Protein AF-A0A922CD71-F1 (afdb_monomer)

Mean predicted aligned error: 13.8 Å

Foldseek 3Di:
DPDPLVVQLVVLLPDDLLSSLVSLLCSLVVPDDLVVLLVCLVVVLCQQLPDVVVNHLPQVNDFCVPDVVSLVSLCQQLFCPHSLVSSLLVQVVDLVQWDWDFLVLAFPVLSCCQFPNDNPLLQVLFFDADPPPRGTTTGGHRSLLVNLLSLLSSQQVHQPDPDDLVGAQGSSLLRLQSLLCQLPPLDLVDFRPDQDPPDPSHDFPPDPPDPPDDDDDDDDPDDDDDPDDDDPPDPVPVRSVLCSRNVSSLSNLVSNQCRLLRDDDPDPPPPDPVVPPDDPRDNHSNSLLSLLLVLLSLLQRAPVLCPDPPGSCNVVSVVSLLSNLLSLLVSLVRCLVPPDLDLSCLSSLSSLLSNQCSQQRHPHRSVQVSDPDRVPVVSVVDDRADDPVCLLVCLLNVCSVAVSVVSNLVSLVVHQCLDPSSVVSVVVVVVSCPGPPNVLSSVLLLVVLVVVVVVVVVPPDDDDDPDPCQPVSDDPNDRCPVSSVSNVVSCCSSVVDPPDDDDDCPDPVNVVVVVVSVVSNVVSVVVSVVVVVVVVVVVVVVVVVVVVVVVVVVVVVVD

pLDDT: mean 72.73, std 18.84, range [26.42, 95.88]

Radius of gyration: 28.34 Å; Cα contacts (8 Å, |Δi|>4): 507; chains: 1; bounding box: 70×92×82 Å

Secondary structure (DSSP, 8-state):
----HHHHHHHHHTS-HHHHHHHHHHHHHH---HHHHHHHHHHHHHHHHS-GGGT---TTT-BTTT-HHHHHHHHHHHSTTSHHHHHHHHHTT-TT--EEEEGGGS-HHHHHHHHHS---HHHHTTEEE-TTT--EEEEEE-HHHHHHHHHHHHHHHTTT----TT---BHHHHHHHHHHHHHS-SSTTSPPSSP-TT---S--------SS---S----------------SSHHHHHHHHHHHHHHHHHHHHHHHHHHT------TTSTTTSTTT----PPPHHHHHHHHHHHHHHHHS-GGGGS-TTSTTHHHHHHHHHHHHHHHHHHHHHHHHHS-SSGGGHHHHHHHHHHS-GGGTTT--GGGGGSTTSHHHHHTT------GGGHHHHHHTHHHHHHHHHHHHHHHHHS-TTSHHHHHHHHHHHHHHTSTTHHHHHHHHHHHHHHHHHTTTTTTS------TTTTTTEETTEETHHHHHHHHHHHHHHT--TT-----TTSTTTHHHHHHHHHHHHHHHHHHHHHHHHHHHHHHHHHHHHHHHHHHHHHHS--

Organism: Manduca sexta (NCBI:txid7130)

Structure (mmCIF, N/CA/C/O backbone):
data_AF-A0A922CD71-F1
#
_entry.id   AF-A0A922CD71-F1
#
loop_
_atom_site.group_PDB
_atom_site.id
_atom_site.type_symbol
_atom_site.label_atom_id
_atom_site.label_alt_id
_atom_site.label_comp_id
_atom_site.label_asym_id
_atom_site.label_entity_id
_atom_site.label_seq_id
_atom_site.pdbx_PDB_ins_code
_atom_site.Cartn_x
_atom_site.Cartn_y
_atom_site.Cartn_z
_atom_site.occupancy
_atom_site.B_iso_or_equiv
_atom_site.auth_seq_id
_atom_site.auth_comp_id
_atom_site.auth_asym_id
_atom_site.auth_atom_id
_atom_site.pdbx_PDB_model_num
ATOM 1 N N . MET A 1 1 ? -30.108 -8.773 39.337 1.00 35.75 1 MET A N 1
ATOM 2 C CA . MET A 1 1 ? -29.337 -9.863 38.704 1.00 35.75 1 MET A CA 1
ATOM 3 C C . MET A 1 1 ? -28.256 -9.242 37.834 1.00 35.75 1 MET A C 1
ATOM 5 O O . MET A 1 1 ? -28.502 -8.981 36.664 1.00 35.75 1 MET A O 1
ATOM 9 N N . ALA A 1 2 ? -27.103 -8.919 38.423 1.00 40.53 2 ALA A N 1
ATOM 10 C CA . ALA A 1 2 ? -25.928 -8.509 37.662 1.00 40.53 2 ALA A CA 1
ATOM 11 C C . ALA A 1 2 ? -25.374 -9.773 36.997 1.00 40.53 2 ALA A C 1
ATOM 13 O O . ALA A 1 2 ? -24.734 -10.586 37.656 1.00 40.53 2 ALA A O 1
ATOM 14 N N . HIS A 1 3 ? -25.745 -10.008 35.739 1.00 53.12 3 HIS A N 1
ATOM 15 C CA . HIS A 1 3 ? -25.059 -11.016 34.944 1.00 53.12 3 HIS A CA 1
ATOM 16 C C . HIS A 1 3 ? -23.606 -10.564 34.812 1.00 53.12 3 HIS A C 1
ATOM 18 O O . HIS A 1 3 ? -23.358 -9.413 34.460 1.00 53.12 3 HIS A O 1
ATOM 24 N N . ASP A 1 4 ? -22.667 -11.442 35.146 1.00 75.19 4 ASP A N 1
ATOM 25 C CA . ASP A 1 4 ? -21.241 -11.173 35.022 1.00 75.19 4 ASP A CA 1
ATOM 26 C C . ASP A 1 4 ? -20.908 -10.945 33.537 1.00 75.19 4 ASP A C 1
ATOM 28 O O . ASP A 1 4 ? -20.864 -11.888 32.743 1.00 75.19 4 ASP A O 1
ATOM 32 N N . ILE A 1 5 ? -20.756 -9.678 33.144 1.00 75.25 5 ILE A N 1
ATOM 33 C CA . ILE A 1 5 ? -20.554 -9.241 31.753 1.00 75.25 5 ILE A CA 1
ATOM 34 C C . ILE A 1 5 ? -19.311 -9.914 31.153 1.00 75.25 5 ILE A C 1
ATOM 36 O O . ILE A 1 5 ? -19.301 -10.246 29.967 1.00 75.25 5 ILE A O 1
ATOM 40 N N . LEU A 1 6 ? -18.293 -10.194 31.976 1.00 76.81 6 LEU A N 1
ATOM 41 C CA . LEU A 1 6 ? -17.101 -10.937 31.566 1.00 76.81 6 LEU A CA 1
ATOM 42 C C . LEU A 1 6 ? -17.460 -12.368 31.155 1.00 76.81 6 LEU A C 1
ATOM 44 O O . LEU A 1 6 ? -17.062 -12.818 30.081 1.00 76.81 6 LEU A O 1
ATOM 48 N N . SER A 1 7 ? -18.261 -13.071 31.960 1.00 79.19 7 SER A N 1
ATOM 49 C CA . SER A 1 7 ? -18.719 -14.429 31.634 1.00 79.19 7 SER A CA 1
ATOM 50 C C . SER A 1 7 ? -19.544 -14.471 30.340 1.00 79.19 7 SER A C 1
ATOM 52 O O . SER A 1 7 ? -19.346 -15.358 29.504 1.00 79.19 7 SER A O 1
ATOM 54 N N . GLN A 1 8 ? -20.411 -13.476 30.119 1.00 81.31 8 GLN A N 1
ATOM 55 C CA . GLN A 1 8 ? -21.199 -13.352 28.890 1.00 81.31 8 GLN A CA 1
ATOM 56 C C . GLN A 1 8 ? -20.306 -13.080 27.678 1.00 81.31 8 GLN A C 1
ATOM 58 O O . GLN A 1 8 ? -20.487 -13.700 26.631 1.00 81.31 8 GLN A O 1
ATOM 63 N N . PHE A 1 9 ? -19.297 -12.221 27.831 1.00 82.75 9 PHE A N 1
ATOM 64 C CA . PHE A 1 9 ? -18.319 -11.943 26.786 1.00 82.75 9 PHE A CA 1
ATOM 65 C C . PHE A 1 9 ? -17.547 -13.204 26.378 1.00 82.75 9 PHE A C 1
ATOM 67 O O . PHE A 1 9 ? -17.541 -13.555 25.198 1.00 82.75 9 PHE A O 1
ATOM 74 N N . TYR A 1 10 ? -16.966 -13.947 27.324 1.00 82.44 10 TYR A N 1
ATOM 75 C CA . TYR A 1 10 ? -16.242 -15.181 26.990 1.00 82.44 10 TYR A CA 1
ATOM 76 C C . TYR A 1 10 ? -17.152 -16.259 26.394 1.00 82.44 10 TYR A C 1
ATOM 78 O O . TYR A 1 10 ? -16.734 -16.981 25.492 1.00 82.44 10 TYR A O 1
ATOM 86 N N . THR A 1 11 ? -18.410 -16.334 26.837 1.00 82.94 11 THR A N 1
ATOM 87 C CA . THR A 1 11 ? -19.403 -17.231 26.231 1.00 82.94 11 THR A CA 1
ATOM 88 C C . THR A 1 11 ? -19.679 -16.831 24.779 1.00 82.94 11 THR A C 1
ATOM 90 O O . THR A 1 11 ? -19.676 -17.688 23.897 1.00 82.94 11 THR A O 1
ATOM 93 N N . SER A 1 12 ? -19.823 -15.529 24.504 1.00 82.19 12 SER A N 1
ATOM 94 C CA . SER A 1 12 ? -20.071 -15.013 23.152 1.00 82.19 12 SER A CA 1
ATOM 95 C C . SER A 1 12 ? -18.917 -15.286 22.181 1.00 82.19 12 SER A C 1
ATOM 97 O O . SER A 1 12 ? -19.149 -15.563 21.005 1.00 82.19 12 SER A O 1
ATOM 99 N N . LEU A 1 13 ? -17.667 -15.298 22.662 1.00 80.44 13 LEU A N 1
ATOM 100 C CA . LEU A 1 13 ? -16.495 -15.591 21.831 1.00 80.44 13 LEU A CA 1
ATOM 101 C C . LEU A 1 13 ? -16.479 -17.025 21.281 1.00 80.44 13 LEU A C 1
ATOM 103 O O . LEU A 1 13 ? -15.849 -17.254 20.245 1.00 80.44 13 LEU A O 1
ATOM 107 N N . ASN A 1 14 ? -17.194 -17.956 21.917 1.00 82.19 14 ASN A N 1
ATOM 108 C CA . ASN A 1 14 ? -17.307 -19.350 21.482 1.00 82.19 14 ASN A CA 1
ATOM 109 C C . ASN A 1 14 ? -18.473 -19.599 20.511 1.00 82.19 14 ASN A C 1
ATOM 111 O O . ASN A 1 14 ? -18.580 -20.694 19.963 1.00 82.19 14 ASN A O 1
ATOM 115 N N . LEU A 1 15 ? -19.335 -18.604 20.278 1.00 84.00 15 LEU A N 1
ATOM 116 C CA . LEU A 1 15 ? -20.462 -18.726 19.354 1.00 84.00 15 LEU A CA 1
ATOM 117 C C . LEU A 1 15 ? -20.008 -18.731 17.880 1.00 84.00 15 LEU A C 1
ATOM 119 O O . LEU A 1 15 ? -18.914 -18.236 17.562 1.00 84.00 15 LEU A O 1
ATOM 123 N N . PRO A 1 16 ? -20.853 -19.236 16.958 1.00 83.62 16 PRO A N 1
ATOM 124 C CA . PRO A 1 16 ? -20.679 -19.038 15.521 1.00 83.62 16 PRO A CA 1
ATOM 125 C C . PRO A 1 16 ? -20.512 -17.556 15.179 1.00 83.62 16 PRO A C 1
ATOM 127 O O . PRO A 1 16 ? -21.040 -16.690 15.875 1.00 83.62 16 PRO A O 1
ATOM 130 N N . LEU A 1 17 ? -19.789 -17.246 14.099 1.00 83.25 17 LEU A N 1
ATOM 131 C CA . LEU A 1 17 ? -19.353 -15.877 13.809 1.00 83.25 17 LEU A CA 1
ATOM 132 C C . LEU A 1 17 ? -20.511 -14.865 13.795 1.00 83.25 17 LEU A C 1
ATOM 134 O O . LEU A 1 17 ? -20.395 -13.812 14.403 1.00 83.25 17 LEU A O 1
ATOM 138 N N . GLN A 1 18 ? -21.644 -15.183 13.172 1.00 84.31 18 GLN A N 1
ATOM 139 C CA . GLN A 1 18 ? -22.779 -14.256 13.108 1.00 84.31 18 GLN A CA 1
ATOM 140 C C . GLN A 1 18 ? -23.404 -13.973 14.477 1.00 84.31 18 GLN A C 1
ATOM 142 O O . GLN A 1 18 ? -23.575 -12.813 14.848 1.00 84.31 18 GLN A O 1
ATOM 147 N N . GLU A 1 19 ? -23.703 -15.019 15.246 1.00 85.19 19 GLU A N 1
ATOM 148 C CA . GLU A 1 19 ? -24.265 -14.891 16.594 1.00 85.19 19 GLU A CA 1
ATOM 149 C C . GLU A 1 19 ? -23.290 -14.163 17.522 1.00 85.19 19 GLU A C 1
ATOM 151 O O . GLU A 1 19 ? -23.685 -13.252 18.247 1.00 85.19 19 GLU A O 1
ATOM 156 N N . LYS A 1 20 ? -21.994 -14.478 17.411 1.00 88.19 20 LYS A N 1
ATOM 157 C CA . LYS A 1 20 ? -20.907 -13.780 18.105 1.00 88.19 20 LYS A CA 1
ATOM 158 C C . LYS A 1 20 ? -20.947 -12.276 17.849 1.00 88.19 20 LYS A C 1
ATOM 160 O O . LYS A 1 20 ? -20.898 -11.505 18.801 1.00 88.19 20 LYS A O 1
ATOM 165 N N . LEU A 1 21 ? -21.058 -11.836 16.593 1.00 88.62 21 LEU A N 1
ATOM 166 C CA . LEU A 1 21 ? -21.092 -10.405 16.266 1.00 88.62 21 LEU A CA 1
ATOM 167 C C . LEU A 1 21 ? -22.357 -9.713 16.792 1.00 88.62 21 LEU A C 1
ATOM 169 O O . LEU A 1 21 ? -22.279 -8.571 17.250 1.00 88.62 21 LEU A O 1
ATOM 173 N N . ILE A 1 22 ? -23.507 -10.392 16.768 1.00 87.00 22 ILE A N 1
ATOM 174 C CA . ILE A 1 22 ? -24.775 -9.862 17.294 1.00 87.00 22 ILE A CA 1
ATOM 175 C C . ILE A 1 22 ? -24.696 -9.690 18.817 1.00 87.00 22 ILE A C 1
ATOM 177 O O . ILE A 1 22 ? -25.022 -8.620 19.335 1.00 87.00 22 ILE A O 1
ATOM 181 N N . GLU A 1 23 ? -24.226 -10.714 19.529 1.00 86.19 23 GLU A N 1
ATOM 182 C CA . GLU A 1 23 ? -24.039 -10.684 20.983 1.00 86.19 23 GLU A CA 1
ATOM 183 C C . GLU A 1 23 ? -23.030 -9.610 21.401 1.00 86.19 23 GLU A C 1
ATOM 185 O O . GLU A 1 23 ? -23.325 -8.787 22.268 1.00 86.19 23 GLU A O 1
ATOM 190 N N . LEU A 1 24 ? -21.878 -9.538 20.725 1.00 87.00 24 LEU A N 1
ATOM 191 C CA . LEU A 1 24 ? -20.875 -8.502 20.975 1.00 87.00 24 LEU A CA 1
ATOM 192 C C . LEU A 1 24 ? -21.429 -7.099 20.720 1.00 87.00 24 LEU A C 1
ATOM 194 O O . LEU A 1 24 ? -21.173 -6.192 21.508 1.00 87.00 24 LEU A O 1
ATOM 198 N N . THR A 1 25 ? -22.226 -6.913 19.666 1.00 88.31 25 THR A N 1
ATOM 199 C CA . THR A 1 25 ? -22.892 -5.629 19.400 1.00 88.31 25 THR A CA 1
ATOM 200 C C . THR A 1 25 ? -23.847 -5.267 20.534 1.00 88.31 25 THR A C 1
ATOM 202 O O . THR A 1 25 ? -23.835 -4.131 21.008 1.00 88.31 25 THR A O 1
ATOM 205 N N . ARG A 1 26 ? -24.621 -6.236 21.043 1.00 86.88 26 ARG A N 1
ATOM 206 C CA . ARG A 1 26 ? -25.519 -6.008 22.180 1.00 86.88 26 ARG A CA 1
ATOM 207 C C . ARG A 1 26 ? -24.747 -5.599 23.429 1.00 86.88 26 ARG A C 1
ATOM 209 O O . ARG A 1 26 ? -25.140 -4.621 24.063 1.00 86.88 26 ARG A O 1
ATOM 216 N N . ILE A 1 27 ? -23.650 -6.292 23.743 1.00 84.88 27 ILE A N 1
ATOM 217 C CA . ILE A 1 27 ? -22.766 -5.959 24.868 1.00 84.88 27 ILE A CA 1
ATOM 218 C C . ILE A 1 27 ? -22.211 -4.540 24.687 1.00 84.88 27 ILE A C 1
ATOM 220 O O . ILE A 1 27 ? -22.327 -3.720 25.594 1.00 84.88 27 ILE A O 1
ATOM 224 N N . ILE A 1 28 ? -21.681 -4.196 23.512 1.00 85.12 28 ILE A N 1
ATOM 225 C CA . ILE A 1 28 ? -21.124 -2.861 23.245 1.00 85.12 28 ILE A CA 1
ATOM 226 C C . ILE A 1 28 ? -22.179 -1.765 23.427 1.00 85.12 28 ILE A C 1
ATOM 228 O O . ILE A 1 28 ? -21.874 -0.715 23.996 1.00 85.12 28 ILE A O 1
ATOM 232 N N . ASP A 1 29 ? -23.408 -1.978 22.958 1.00 83.62 29 ASP A N 1
ATOM 233 C CA . ASP A 1 29 ? -24.445 -0.946 22.968 1.00 83.62 29 ASP A CA 1
ATOM 234 C C . ASP A 1 29 ? -25.137 -0.802 24.340 1.00 83.62 29 ASP A C 1
ATOM 236 O O . ASP A 1 29 ? -25.398 0.330 24.748 1.00 83.62 29 ASP A O 1
ATOM 240 N N . HIS A 1 30 ? -25.349 -1.898 25.083 1.00 79.56 30 HIS A N 1
ATOM 241 C CA . HIS A 1 30 ? -26.125 -1.914 26.338 1.00 79.56 30 HIS A CA 1
ATOM 242 C C . HIS A 1 30 ? -25.280 -1.810 27.617 1.00 79.56 30 HIS A C 1
ATOM 244 O O . HIS A 1 30 ? -25.836 -1.603 28.698 1.00 79.56 30 HIS A O 1
ATOM 250 N N . THR A 1 31 ? -23.953 -1.942 27.534 1.00 72.88 31 THR A N 1
ATOM 251 C CA . THR A 1 31 ? -23.093 -1.827 28.721 1.00 72.88 31 THR A CA 1
ATOM 252 C C . THR A 1 31 ? -22.902 -0.357 29.098 1.00 72.88 31 THR A C 1
ATOM 254 O O . THR A 1 31 ? -22.343 0.426 28.332 1.00 72.88 31 THR A O 1
ATOM 257 N N . GLY A 1 32 ? -23.399 0.013 30.282 1.00 66.19 32 GLY A N 1
ATOM 258 C CA . GLY A 1 32 ? -23.346 1.374 30.825 1.00 66.19 32 GLY A CA 1
ATOM 259 C C . GLY A 1 32 ? -21.968 1.819 31.348 1.00 66.19 32 GLY A C 1
ATOM 260 O O . GLY A 1 32 ? -21.521 2.897 30.959 1.00 66.19 32 GLY A O 1
ATOM 261 N N . PRO A 1 33 ? -21.274 1.064 32.231 1.00 63.59 33 PRO A N 1
ATOM 262 C CA . PRO A 1 33 ? -20.002 1.518 32.794 1.00 63.59 33 PRO A CA 1
ATOM 263 C C . PRO A 1 33 ? -18.807 1.232 31.870 1.00 63.59 33 PRO A C 1
ATOM 265 O O . PRO A 1 33 ? -18.537 0.092 31.498 1.00 63.59 33 PRO A O 1
ATOM 268 N N . ASN A 1 34 ? -18.017 2.274 31.582 1.00 68.62 34 ASN A N 1
ATOM 269 C CA . ASN A 1 34 ? -16.803 2.186 30.758 1.00 68.62 34 ASN A CA 1
ATOM 270 C C . ASN A 1 34 ? -15.750 1.205 31.312 1.00 68.62 34 ASN A C 1
ATOM 272 O O . ASN A 1 34 ? -14.962 0.683 30.535 1.00 68.62 34 ASN A O 1
ATOM 276 N N . LYS A 1 35 ? -15.727 0.927 32.625 1.00 76.44 35 LYS A N 1
ATOM 277 C CA . LYS A 1 35 ? -14.687 0.097 33.269 1.00 76.44 35 LYS A CA 1
ATOM 278 C C . LYS A 1 35 ? -14.679 -1.360 32.797 1.00 76.44 35 LYS A C 1
ATOM 280 O O . LYS A 1 35 ? -13.608 -1.909 32.556 1.00 76.44 35 LYS A O 1
ATOM 285 N N . ASP A 1 36 ? -15.848 -1.968 32.615 1.00 79.12 36 ASP A N 1
ATOM 286 C CA . ASP A 1 36 ? -15.927 -3.356 32.142 1.00 79.12 36 ASP A CA 1
ATOM 287 C C . ASP A 1 36 ? -15.500 -3.429 30.671 1.00 79.12 36 ASP A C 1
ATOM 289 O O . ASP A 1 36 ? -14.677 -4.258 30.284 1.00 79.12 36 ASP A O 1
ATOM 293 N N . LEU A 1 37 ? -15.960 -2.470 29.860 1.00 81.62 37 LEU A N 1
ATOM 294 C CA . LEU A 1 37 ? -15.548 -2.327 28.462 1.00 81.62 37 LEU A CA 1
ATOM 295 C C . LEU A 1 37 ? -14.037 -2.074 28.320 1.00 81.62 37 LEU A C 1
ATOM 297 O O . LEU A 1 37 ? -13.422 -2.583 27.383 1.00 81.62 37 LEU A O 1
ATOM 301 N N . GLN A 1 38 ? -13.428 -1.337 29.256 1.00 84.31 38 GLN A N 1
ATOM 302 C CA . GLN A 1 38 ? -11.988 -1.070 29.272 1.00 84.31 38 GLN A CA 1
ATOM 303 C C . GLN A 1 38 ? -11.164 -2.359 29.387 1.00 84.31 38 GLN A C 1
ATOM 305 O O . GLN A 1 38 ? -10.154 -2.485 28.691 1.00 84.31 38 GLN A O 1
ATOM 310 N N . ALA A 1 39 ? -11.600 -3.308 30.224 1.00 84.44 39 ALA A N 1
ATOM 311 C CA . ALA A 1 39 ? -10.937 -4.599 30.417 1.00 84.44 39 ALA A CA 1
ATOM 312 C C . ALA A 1 39 ? -11.180 -5.573 29.249 1.00 84.44 39 ALA A C 1
ATOM 314 O O . ALA A 1 39 ? -10.278 -6.314 28.858 1.00 84.44 39 ALA A O 1
ATOM 315 N N . LEU A 1 40 ? -12.382 -5.543 28.664 1.00 85.44 40 LEU A N 1
ATOM 316 C CA . LEU A 1 40 ? -12.760 -6.397 27.533 1.00 85.44 40 LEU A CA 1
ATOM 317 C C . LEU A 1 40 ? -12.058 -6.016 26.227 1.00 85.44 40 LEU A C 1
ATOM 319 O O . LEU A 1 40 ? -11.772 -6.877 25.393 1.00 85.44 40 LEU A O 1
ATOM 323 N N . PHE A 1 41 ? -11.780 -4.728 26.032 1.00 88.75 41 PHE A N 1
ATOM 324 C CA . PHE A 1 41 ? -11.307 -4.203 24.756 1.00 88.75 41 PHE A CA 1
ATOM 325 C C . PHE A 1 41 ? -10.011 -4.866 24.249 1.00 88.75 41 PHE A C 1
ATOM 327 O O . PHE A 1 41 ? -10.047 -5.408 23.143 1.00 88.75 41 PHE A O 1
ATOM 334 N N . PRO A 1 42 ? -8.899 -4.948 25.010 1.00 88.62 42 PRO A N 1
ATOM 335 C CA . PRO A 1 42 ? -7.681 -5.614 24.532 1.00 88.62 42 PRO A CA 1
ATOM 336 C C . PRO A 1 42 ? -7.895 -7.086 24.165 1.00 88.62 42 PRO A C 1
ATOM 338 O O . PRO A 1 42 ? -7.307 -7.585 23.206 1.00 88.62 42 PRO A O 1
ATOM 341 N N . GLN A 1 43 ? -8.766 -7.783 24.899 1.00 87.19 43 GLN A N 1
ATOM 342 C CA . GLN A 1 43 ? -9.084 -9.185 24.637 1.00 87.19 43 GLN A CA 1
ATOM 343 C C . GLN A 1 43 ? -9.877 -9.348 23.342 1.00 87.19 43 GLN A C 1
ATOM 345 O O . GLN A 1 43 ? -9.600 -10.258 22.561 1.00 87.19 43 GLN A O 1
ATOM 350 N N . LEU A 1 44 ? -10.834 -8.454 23.082 1.00 88.69 44 LEU A N 1
ATOM 351 C CA . LEU A 1 44 ? -11.570 -8.431 21.823 1.00 88.69 44 LEU A CA 1
ATOM 352 C C . LEU A 1 44 ? -10.619 -8.182 20.645 1.00 88.69 44 LEU A C 1
ATOM 354 O O . LEU A 1 44 ? -10.631 -8.949 19.688 1.00 88.69 44 LEU A O 1
ATOM 358 N N . ILE A 1 45 ? -9.745 -7.175 20.744 1.00 89.62 45 ILE A N 1
ATOM 359 C CA . ILE A 1 45 ? -8.743 -6.854 19.713 1.00 89.62 45 ILE A CA 1
ATOM 360 C C . ILE A 1 45 ? -7.822 -8.044 19.444 1.00 89.62 45 ILE A C 1
ATOM 362 O O . ILE A 1 45 ? -7.607 -8.411 18.287 1.00 89.62 45 ILE A O 1
ATOM 366 N N . SER A 1 46 ? -7.321 -8.679 20.506 1.00 86.44 46 SER A N 1
ATOM 367 C CA . SER A 1 46 ? -6.486 -9.871 20.391 1.00 86.44 46 SER A CA 1
ATOM 368 C C . SER A 1 46 ? -7.215 -10.990 19.647 1.00 86.44 46 SER A C 1
ATOM 370 O O . SER A 1 46 ? -6.658 -11.542 18.706 1.00 86.44 46 SER A O 1
ATOM 372 N N . ASN A 1 47 ? -8.480 -11.278 19.970 1.00 86.94 47 ASN A N 1
ATOM 373 C CA . ASN A 1 47 ? -9.259 -12.310 19.277 1.00 86.94 47 ASN A CA 1
ATOM 374 C C . ASN A 1 47 ? -9.546 -11.969 17.806 1.00 86.94 47 ASN A C 1
ATOM 376 O O . ASN A 1 47 ? -9.449 -12.840 16.946 1.00 86.94 47 ASN A O 1
ATOM 380 N N . VAL A 1 48 ? -9.862 -10.708 17.497 1.00 86.38 48 VAL A N 1
ATOM 381 C CA . VAL A 1 48 ? -10.130 -10.266 16.117 1.00 86.38 48 VAL A CA 1
ATOM 382 C C . VAL A 1 48 ? -8.894 -10.459 15.234 1.00 86.38 48 VAL A C 1
ATOM 384 O O . VAL A 1 48 ? -8.999 -11.003 14.134 1.00 86.38 48 VAL A O 1
ATOM 387 N N . PHE A 1 49 ? -7.719 -10.041 15.721 1.00 86.19 49 PHE A N 1
ATOM 388 C CA . PHE A 1 49 ? -6.474 -10.025 14.944 1.00 86.19 49 PHE A CA 1
ATOM 389 C C . PHE A 1 49 ? -5.541 -11.213 15.200 1.00 86.19 49 PHE A C 1
ATOM 391 O O . PHE A 1 49 ? -4.454 -11.270 14.617 1.00 86.19 49 PHE A O 1
ATOM 398 N N . SER A 1 50 ? -5.952 -12.168 16.033 1.00 78.12 50 SER A N 1
ATOM 399 C CA . SER A 1 50 ? -5.212 -13.403 16.275 1.00 78.12 50 SER A CA 1
ATOM 400 C C . SER A 1 50 ? -5.041 -14.229 15.002 1.00 78.12 50 SER A C 1
ATOM 402 O O . SER A 1 50 ? -5.766 -14.084 14.011 1.00 78.12 50 SER A O 1
ATOM 404 N N . SER A 1 51 ? -4.060 -15.130 15.032 1.00 65.62 51 SER A N 1
ATOM 405 C CA . SER A 1 51 ? -3.888 -16.122 13.976 1.00 65.62 51 SER A CA 1
ATOM 406 C C . SER A 1 51 ? -5.135 -17.015 13.893 1.00 65.62 51 SER A C 1
ATOM 408 O O . SER A 1 51 ? -5.716 -17.338 14.932 1.00 65.62 51 SER A O 1
ATOM 410 N N . PRO A 1 52 ? -5.564 -17.467 12.700 1.00 57.56 52 PRO A N 1
ATOM 411 C CA . PRO A 1 52 ? -6.682 -18.409 12.583 1.00 57.56 52 PRO A CA 1
ATOM 412 C C . PRO A 1 52 ? -6.439 -19.714 13.364 1.00 57.56 52 PRO A C 1
ATOM 414 O O . PRO A 1 52 ? -7.388 -20.340 13.821 1.00 57.56 52 PRO A O 1
ATOM 417 N N . PHE A 1 53 ? -5.173 -20.089 13.590 1.00 56.62 53 PHE A N 1
ATOM 418 C CA . PHE A 1 53 ? -4.794 -21.242 14.417 1.00 56.62 53 PHE A CA 1
ATOM 419 C C . PHE A 1 53 ? -4.960 -21.005 15.928 1.00 56.62 53 PHE A C 1
ATOM 421 O O . PHE A 1 53 ? -4.954 -21.955 16.702 1.00 56.62 53 PHE A O 1
ATOM 428 N N . SER A 1 54 ? -5.112 -19.748 16.347 1.00 60.50 54 SER A N 1
ATOM 429 C CA . SER A 1 54 ? -5.292 -19.313 17.733 1.00 60.50 54 SER A CA 1
ATOM 430 C C . SER A 1 54 ? -6.609 -18.542 17.885 1.00 60.50 54 SER A C 1
ATOM 432 O O . SER A 1 54 ? -6.612 -17.418 18.382 1.00 60.50 54 SER A O 1
ATOM 434 N N . SER A 1 55 ? -7.709 -19.109 17.369 1.00 65.25 55 SER A N 1
ATOM 435 C CA . SER A 1 55 ? -9.078 -18.556 17.442 1.00 65.25 55 SER A CA 1
ATOM 436 C C . SER A 1 55 ? -9.306 -17.178 16.791 1.00 65.25 55 SER A C 1
ATOM 438 O O . SER A 1 55 ? -10.265 -16.482 17.125 1.00 65.25 55 SER A O 1
ATOM 440 N N . GLY A 1 56 ? -8.462 -16.787 15.833 1.00 76.00 56 GLY A N 1
ATOM 441 C CA . GLY A 1 56 ? -8.636 -15.569 15.039 1.00 76.00 56 GLY A CA 1
ATOM 442 C C . GLY A 1 56 ? -9.866 -15.588 14.126 1.00 76.00 56 GLY A C 1
ATOM 443 O O . GLY A 1 56 ? -10.294 -16.643 13.661 1.00 76.00 56 GLY A O 1
ATOM 444 N N . TRP A 1 57 ? -10.409 -14.412 13.797 1.00 82.38 57 TRP A N 1
ATOM 445 C CA . TRP A 1 57 ? -11.624 -14.282 12.969 1.00 82.38 57 TRP A CA 1
ATOM 446 C C . TRP A 1 57 ? -11.392 -14.460 11.459 1.00 82.38 57 TRP A C 1
ATOM 448 O O . TRP A 1 57 ? -12.316 -14.300 10.669 1.00 82.38 57 TRP A O 1
ATOM 458 N N . GLY A 1 58 ? -10.167 -14.770 11.027 1.00 81.81 58 GLY A N 1
ATOM 459 C CA . GLY A 1 58 ? -9.898 -15.112 9.626 1.00 81.81 58 GLY A CA 1
ATOM 460 C C . GLY A 1 58 ? -10.136 -13.968 8.628 1.00 81.81 58 GLY A C 1
ATOM 461 O O . GLY A 1 58 ? -10.521 -14.220 7.488 1.00 81.81 58 GLY A O 1
ATOM 462 N N . LEU A 1 59 ? -9.871 -12.709 9.007 1.00 85.44 59 LEU A N 1
ATOM 463 C CA . LEU A 1 59 ? -10.136 -11.530 8.156 1.00 85.44 59 LEU A CA 1
ATOM 464 C C . LEU A 1 59 ? -9.470 -11.600 6.768 1.00 85.44 59 LEU A C 1
ATOM 466 O O . LEU A 1 59 ? -9.961 -11.021 5.801 1.00 85.44 59 LEU A O 1
ATOM 470 N N . ARG A 1 60 ? -8.341 -12.305 6.663 1.00 83.38 60 ARG A N 1
ATOM 471 C CA . ARG A 1 60 ? -7.578 -12.487 5.417 1.00 83.38 60 ARG A CA 1
ATOM 472 C C . ARG A 1 60 ? -7.981 -13.739 4.626 1.00 83.38 60 ARG A C 1
ATOM 474 O O . ARG A 1 60 ? -7.568 -13.891 3.482 1.00 83.38 60 ARG A O 1
ATOM 481 N N . THR A 1 61 ? -8.753 -14.649 5.226 1.00 80.94 61 THR A N 1
ATOM 482 C CA . THR A 1 61 ? -9.191 -15.915 4.609 1.00 80.94 61 THR A CA 1
ATOM 483 C C . THR A 1 61 ? -10.632 -15.857 4.115 1.00 80.94 61 THR A C 1
ATOM 485 O O . THR A 1 61 ? -10.953 -16.488 3.110 1.00 80.94 61 THR A O 1
ATOM 488 N N . ILE A 1 62 ? -11.497 -15.096 4.790 1.00 83.19 62 ILE A N 1
ATOM 489 C CA . ILE A 1 62 ? -12.897 -14.926 4.394 1.00 83.19 62 ILE A CA 1
ATOM 490 C C . ILE A 1 62 ? -12.958 -13.979 3.194 1.00 83.19 62 ILE A C 1
ATOM 492 O O . ILE A 1 62 ? -12.474 -12.846 3.249 1.00 83.19 62 ILE A O 1
ATOM 496 N N . THR A 1 63 ? -13.551 -14.459 2.104 1.00 82.94 63 THR A N 1
ATOM 497 C CA . THR A 1 63 ? -13.750 -13.712 0.857 1.00 82.94 63 THR A CA 1
ATOM 498 C C . THR A 1 63 ? -15.226 -13.715 0.480 1.00 82.94 63 THR A C 1
ATOM 500 O O . THR A 1 63 ? -15.957 -14.643 0.835 1.00 82.94 63 THR A O 1
ATOM 503 N N . CYS A 1 64 ? -15.659 -12.688 -0.255 1.00 79.62 64 CYS A N 1
ATOM 504 C CA . CYS A 1 64 ? -17.051 -12.556 -0.699 1.00 79.62 64 CYS A CA 1
ATOM 505 C C . CYS A 1 64 ? -17.514 -13.759 -1.546 1.00 79.62 64 CYS A C 1
ATOM 507 O O . CYS A 1 64 ? -18.655 -14.197 -1.423 1.00 79.62 64 CYS A O 1
ATOM 509 N N . ASP A 1 65 ? -16.608 -14.330 -2.349 1.00 76.50 65 ASP A N 1
ATOM 510 C CA . ASP A 1 65 ? -16.909 -15.439 -3.263 1.00 76.50 65 ASP A CA 1
ATOM 511 C C . ASP A 1 65 ? -17.174 -16.764 -2.529 1.00 76.50 65 ASP A C 1
ATOM 513 O O . ASP A 1 65 ? -17.939 -17.597 -3.010 1.00 76.50 65 ASP A O 1
ATOM 517 N N . VAL A 1 66 ? -16.543 -16.966 -1.365 1.00 76.50 66 VAL A N 1
ATOM 518 C CA . VAL A 1 66 ? -16.642 -18.215 -0.592 1.00 76.50 66 VAL A CA 1
ATOM 519 C C . VAL A 1 66 ? -17.754 -18.140 0.449 1.00 76.50 66 VAL A C 1
ATOM 521 O O . VAL A 1 66 ? -18.532 -19.082 0.577 1.00 76.50 66 VAL A O 1
ATOM 524 N N . ASN A 1 67 ? -17.837 -17.041 1.207 1.00 81.38 67 ASN A N 1
ATOM 525 C CA . ASN A 1 67 ? -18.817 -16.905 2.282 1.00 81.38 67 ASN A CA 1
ATOM 526 C C . ASN A 1 67 ? -19.345 -15.470 2.396 1.00 81.38 67 ASN A C 1
ATOM 528 O O . ASN A 1 67 ? -18.869 -14.666 3.199 1.00 81.38 67 ASN A O 1
ATOM 532 N N . LYS A 1 68 ? -20.361 -15.160 1.584 1.00 86.06 68 LYS A N 1
ATOM 533 C CA . LYS A 1 68 ? -20.971 -13.827 1.509 1.00 86.06 68 LYS A CA 1
ATOM 534 C C . LYS A 1 68 ? -21.551 -13.353 2.847 1.00 86.06 68 LYS A C 1
ATOM 536 O O . LYS A 1 68 ? -21.359 -12.200 3.216 1.00 86.06 68 LYS A O 1
ATOM 541 N N . TYR A 1 69 ? -22.232 -14.230 3.582 1.00 85.94 69 TYR A N 1
ATOM 542 C CA . TYR A 1 69 ? -22.923 -13.839 4.811 1.00 85.94 69 TYR A CA 1
ATOM 543 C C . TYR A 1 69 ? -21.962 -13.520 5.964 1.00 85.94 69 TYR A C 1
ATOM 545 O O . TYR A 1 69 ? -22.192 -12.572 6.713 1.00 85.94 69 TYR A O 1
ATOM 553 N N . GLU A 1 70 ? -20.878 -14.287 6.115 1.00 86.00 70 GLU A N 1
ATOM 554 C CA . GLU A 1 70 ? -19.823 -13.974 7.091 1.00 86.00 70 GLU A CA 1
ATOM 555 C C . GLU A 1 70 ? -19.028 -12.732 6.689 1.00 86.00 70 GLU A C 1
ATOM 557 O O . GLU A 1 70 ? -18.686 -11.912 7.541 1.00 86.00 70 GLU A O 1
ATOM 562 N N . TYR A 1 71 ? -18.773 -12.574 5.387 1.00 88.25 71 TYR A N 1
ATOM 563 C CA . TYR A 1 71 ? -18.119 -11.394 4.839 1.00 88.25 71 TYR A CA 1
ATOM 564 C C . TYR A 1 71 ? -18.907 -10.118 5.171 1.00 88.25 71 TYR A C 1
ATOM 566 O O . TYR A 1 71 ? -18.348 -9.197 5.759 1.00 88.25 71 TYR A O 1
ATOM 574 N N . GLU A 1 72 ? -20.206 -10.069 4.860 1.00 89.69 72 GLU A N 1
ATOM 575 C CA . GLU A 1 72 ? -21.053 -8.897 5.127 1.00 89.69 72 GLU A CA 1
ATOM 576 C C . GLU A 1 72 ? -21.159 -8.586 6.625 1.00 89.69 72 GLU A C 1
ATOM 578 O O . GLU A 1 72 ? -21.042 -7.424 7.014 1.00 89.69 72 GLU A O 1
ATOM 583 N N . ALA A 1 73 ? -21.304 -9.611 7.471 1.00 89.19 73 ALA A N 1
ATOM 584 C CA . ALA A 1 73 ? -21.397 -9.427 8.917 1.00 89.19 73 ALA A CA 1
ATOM 585 C C . ALA A 1 73 ? -20.100 -8.851 9.518 1.00 89.19 73 ALA A C 1
ATOM 587 O O . ALA A 1 73 ? -20.141 -7.944 10.351 1.00 89.19 73 ALA A O 1
ATOM 588 N N . LEU A 1 74 ? -18.933 -9.334 9.074 1.00 91.56 74 LEU A N 1
ATOM 589 C CA . LEU A 1 74 ? -17.643 -8.789 9.504 1.00 91.56 74 LEU A CA 1
ATOM 590 C C . LEU A 1 74 ? -17.426 -7.357 9.016 1.00 91.56 74 LEU A C 1
ATOM 592 O O . LEU A 1 74 ? -16.916 -6.530 9.774 1.00 91.56 74 LEU A O 1
ATOM 596 N N . ILE A 1 75 ? -17.817 -7.061 7.772 1.00 91.38 75 ILE A N 1
ATOM 597 C CA . ILE A 1 75 ? -17.747 -5.704 7.227 1.00 91.38 75 ILE A CA 1
ATOM 598 C C . ILE A 1 75 ? -18.622 -4.763 8.059 1.00 91.38 75 ILE A C 1
ATOM 600 O O . ILE A 1 75 ? -18.106 -3.757 8.533 1.00 91.38 75 ILE A O 1
ATOM 604 N N . SER A 1 76 ? -19.886 -5.101 8.337 1.00 91.50 76 SER A N 1
ATOM 605 C CA . SER A 1 76 ? -20.768 -4.225 9.127 1.00 91.50 76 SER A CA 1
ATOM 606 C C . SER A 1 76 ? -20.302 -4.059 10.578 1.00 91.50 76 SER A C 1
ATOM 608 O O . SER A 1 76 ? -20.560 -3.035 11.209 1.00 91.50 76 SER A O 1
ATOM 610 N N . PHE A 1 77 ? -19.627 -5.063 11.147 1.00 93.19 77 PHE A N 1
ATOM 611 C CA . PHE A 1 77 ? -19.107 -4.971 12.510 1.00 93.19 77 PHE A CA 1
ATOM 612 C C . PHE A 1 77 ? -17.877 -4.048 12.611 1.00 93.19 77 PHE A C 1
ATOM 614 O O . PHE A 1 77 ? -17.740 -3.288 13.577 1.00 93.19 77 PHE A O 1
ATOM 621 N N . LEU A 1 78 ? -16.979 -4.129 11.621 1.00 93.94 78 LEU A N 1
ATOM 622 C CA . LEU A 1 78 ? -15.669 -3.470 11.613 1.00 93.94 78 LEU A CA 1
ATOM 623 C C . LEU A 1 78 ? -15.609 -2.204 10.747 1.00 93.94 78 LEU A C 1
ATOM 625 O O . LEU A 1 78 ? -14.572 -1.543 10.740 1.00 93.94 78 LEU A O 1
ATOM 629 N N . GLU A 1 79 ? -16.660 -1.841 10.015 1.00 92.56 79 GLU A N 1
ATOM 630 C CA . GLU A 1 79 ? -16.694 -0.594 9.244 1.00 92.56 79 GLU A CA 1
ATOM 631 C C . GLU A 1 79 ? -16.481 0.638 10.150 1.00 92.56 79 GLU A C 1
ATOM 633 O O . GLU A 1 79 ? -16.768 0.578 11.347 1.00 92.56 79 GLU A O 1
ATOM 638 N N . PRO A 1 80 ? -16.024 1.790 9.623 1.00 87.38 80 PRO A N 1
ATOM 639 C CA . PRO A 1 80 ? -15.706 2.977 10.429 1.00 87.38 80 PRO A CA 1
ATOM 640 C C . PRO A 1 80 ? -16.817 3.504 11.355 1.00 87.38 80 PRO A C 1
ATOM 642 O O . PRO A 1 80 ? -16.527 4.217 12.315 1.00 87.38 80 PRO A O 1
ATOM 645 N N . GLN A 1 81 ? -18.083 3.181 11.073 1.00 85.94 81 GLN A N 1
ATOM 646 C CA . GLN A 1 81 ? -19.253 3.542 11.892 1.00 85.94 81 GLN A CA 1
ATOM 647 C C . GLN A 1 81 ? -19.884 2.330 12.610 1.00 85.94 81 GLN A C 1
ATOM 649 O O . GLN A 1 81 ? -20.904 2.448 13.297 1.00 85.94 81 GLN A O 1
ATOM 654 N N . GLY A 1 82 ? -19.252 1.166 12.484 1.00 89.75 82 GLY A N 1
ATOM 655 C CA . GLY A 1 82 ? -19.701 -0.094 13.045 1.00 89.75 82 GLY A CA 1
ATOM 656 C C . GLY A 1 82 ? -19.531 -0.178 14.569 1.00 89.75 82 GLY A C 1
ATOM 657 O O . GLY A 1 82 ? -18.891 0.681 15.192 1.00 89.75 82 GLY A O 1
ATOM 658 N N . PRO A 1 83 ? -20.091 -1.230 15.193 1.00 90.38 83 PRO A N 1
ATOM 659 C CA . PRO A 1 83 ? -19.995 -1.507 16.627 1.00 90.38 83 PRO A CA 1
ATOM 660 C C . PRO A 1 83 ? -18.575 -1.396 17.197 1.00 90.38 83 PRO A C 1
ATOM 662 O O . PRO A 1 83 ? -18.389 -0.818 18.267 1.00 90.38 83 PRO A O 1
ATOM 665 N N . MET A 1 84 ? -17.560 -1.879 16.474 1.00 92.69 84 MET A N 1
ATOM 666 C CA . MET A 1 84 ? -16.171 -1.842 16.940 1.00 92.69 84 MET A CA 1
ATOM 667 C C . MET A 1 84 ? -15.645 -0.408 17.103 1.00 92.69 84 MET A C 1
ATOM 669 O O . MET A 1 84 ? -15.051 -0.072 18.128 1.00 92.69 84 MET A O 1
ATOM 673 N N . PHE A 1 85 ? -15.902 0.472 16.132 1.00 90.94 85 PHE A N 1
ATOM 674 C CA . PHE A 1 85 ? -15.508 1.877 16.245 1.00 90.94 85 PHE A CA 1
ATOM 675 C C . PHE A 1 85 ? -16.379 2.637 17.245 1.00 90.94 85 PHE A C 1
ATOM 677 O O . PHE A 1 85 ? -15.852 3.483 17.966 1.00 90.94 85 PHE A O 1
ATOM 684 N N . ARG A 1 86 ? -17.672 2.296 17.383 1.00 89.62 86 ARG A N 1
ATOM 685 C CA . ARG A 1 86 ? -18.505 2.825 18.480 1.00 89.62 86 ARG A CA 1
ATOM 686 C C . ARG A 1 86 ? -17.898 2.507 19.844 1.00 89.62 86 ARG A C 1
ATOM 688 O O . ARG A 1 86 ? -17.847 3.397 20.689 1.00 89.62 86 ARG A O 1
ATOM 695 N N . LEU A 1 87 ? -17.385 1.291 20.046 1.00 88.94 87 LEU A N 1
ATOM 696 C CA . LEU A 1 87 ? -16.657 0.922 21.262 1.00 88.94 87 LEU A CA 1
ATOM 697 C C . LEU A 1 87 ? -15.396 1.780 21.447 1.00 88.94 87 LEU A C 1
ATOM 699 O O . LEU A 1 87 ? -15.216 2.356 22.518 1.00 88.94 87 LEU A O 1
ATOM 703 N N . CYS A 1 88 ? -14.567 1.939 20.408 1.00 89.25 88 CYS A N 1
ATOM 704 C CA . CYS A 1 88 ? -13.389 2.814 20.467 1.00 89.25 88 CYS A CA 1
ATOM 705 C C . CYS A 1 88 ? -13.762 4.248 20.878 1.00 89.25 88 CYS A C 1
ATOM 707 O O . CYS A 1 88 ? -13.102 4.832 21.734 1.00 89.25 88 CYS A O 1
ATOM 709 N N . TYR A 1 89 ? -14.832 4.809 20.306 1.00 87.44 89 TYR A N 1
ATOM 710 C CA . TYR A 1 89 ? -15.296 6.162 20.620 1.00 87.44 89 TYR A CA 1
ATOM 711 C C . TYR A 1 89 ? -15.916 6.281 22.016 1.00 87.44 89 TYR A C 1
ATOM 713 O O . TYR A 1 89 ? -15.684 7.287 22.684 1.00 87.44 89 TYR A O 1
ATOM 721 N N . LYS A 1 90 ? -16.628 5.256 22.505 1.00 86.75 90 LYS A N 1
ATOM 722 C CA . LYS A 1 90 ? -17.088 5.200 23.903 1.00 86.75 90 LYS A CA 1
ATOM 723 C C . LYS A 1 90 ? -15.902 5.212 24.869 1.00 86.75 90 LYS A C 1
ATOM 725 O O . LYS A 1 90 ? -15.903 5.988 25.820 1.00 86.75 90 LYS A O 1
ATOM 730 N N . LEU A 1 91 ? -14.862 4.424 24.597 1.00 84.81 91 LEU A N 1
ATOM 731 C CA . LEU A 1 91 ? -13.664 4.357 25.441 1.00 84.81 91 LEU A CA 1
ATOM 732 C C . LEU A 1 91 ? -12.824 5.639 25.383 1.00 84.81 91 LEU A C 1
ATOM 734 O O . LEU A 1 91 ? -12.217 6.014 26.379 1.00 84.81 91 LEU A O 1
ATOM 738 N N . LEU A 1 92 ? -12.841 6.348 24.250 1.00 83.62 92 LEU A N 1
ATOM 739 C CA . LEU A 1 92 ? -12.196 7.657 24.098 1.00 83.62 92 LEU A CA 1
ATOM 740 C C . LEU A 1 92 ? -12.829 8.767 24.954 1.00 83.62 92 LEU A C 1
ATOM 742 O O . LEU A 1 92 ? -12.228 9.834 25.067 1.00 83.62 92 LEU A O 1
ATOM 746 N N . SER A 1 93 ? -14.004 8.545 25.559 1.00 79.12 93 SER A N 1
ATOM 747 C CA . SER A 1 93 ? -14.585 9.502 26.513 1.00 79.12 93 SER A CA 1
ATOM 748 C C . SER A 1 93 ? -13.764 9.654 27.798 1.00 79.12 93 SER A C 1
ATOM 750 O O . SER A 1 93 ? -13.920 10.658 28.487 1.00 79.12 93 SER A O 1
ATOM 752 N N . ASP A 1 94 ? -12.879 8.698 28.100 1.00 78.88 94 ASP A N 1
ATOM 753 C CA . ASP A 1 94 ? -11.911 8.769 29.193 1.00 78.88 94 ASP A CA 1
ATOM 754 C C . ASP A 1 94 ? -10.518 9.153 28.645 1.00 78.88 94 ASP A C 1
ATOM 756 O O . ASP A 1 94 ? -9.830 8.307 28.067 1.00 78.88 94 ASP A O 1
ATOM 760 N N . PRO A 1 95 ? -10.058 10.410 28.815 1.00 72.12 95 PRO A N 1
ATOM 761 C CA . PRO A 1 95 ? -8.768 10.862 28.288 1.00 72.12 95 PRO A CA 1
ATOM 762 C C . PRO A 1 95 ? -7.556 10.217 28.974 1.00 72.12 95 PRO A C 1
ATOM 764 O O . PRO A 1 95 ? -6.448 10.273 28.435 1.00 72.12 95 PRO A O 1
ATOM 767 N N . SER A 1 96 ? -7.747 9.643 30.168 1.00 76.56 96 SER A N 1
ATOM 768 C CA . SER A 1 96 ? -6.679 9.010 30.948 1.00 76.56 96 SER A CA 1
ATOM 769 C C . SER A 1 96 ? -6.395 7.573 30.506 1.00 76.56 96 SER A C 1
ATOM 771 O O . SER A 1 96 ? -5.328 7.029 30.795 1.00 76.56 96 SER A O 1
ATOM 773 N N . LEU A 1 97 ? -7.322 6.971 29.757 1.00 81.62 97 LEU A N 1
ATOM 774 C CA . LEU A 1 97 ? -7.222 5.595 29.305 1.00 81.62 97 LEU A CA 1
ATOM 775 C C . LEU A 1 97 ? -6.158 5.444 28.210 1.00 81.62 97 LEU A C 1
ATOM 777 O O . LEU A 1 97 ? -6.273 5.988 27.107 1.00 81.62 97 LEU A O 1
ATOM 781 N N . ARG A 1 98 ? -5.133 4.643 28.507 1.00 84.31 98 ARG A N 1
ATOM 782 C CA . ARG A 1 98 ? -4.058 4.285 27.578 1.00 84.31 98 ARG A CA 1
ATOM 783 C C . ARG A 1 98 ? -3.839 2.776 27.586 1.00 84.31 98 ARG A C 1
ATOM 785 O O . ARG A 1 98 ? -3.753 2.160 28.645 1.00 84.31 98 ARG A O 1
ATOM 792 N N . TYR A 1 99 ? -3.725 2.197 26.398 1.00 86.75 99 TYR A N 1
ATOM 793 C CA . TYR A 1 99 ? -3.398 0.795 26.186 1.00 86.75 99 TYR A CA 1
ATOM 794 C C . TYR A 1 99 ? -1.953 0.667 25.730 1.00 86.75 99 TYR A C 1
ATOM 796 O O . TYR A 1 99 ? -1.539 1.304 24.762 1.00 86.75 99 TYR A O 1
ATOM 804 N N . ASN A 1 100 ? -1.196 -0.181 26.418 1.00 87.38 100 ASN A N 1
ATOM 805 C CA . ASN A 1 100 ? 0.204 -0.404 26.097 1.00 87.38 100 ASN A CA 1
ATOM 806 C C . ASN A 1 100 ? 0.332 -1.444 24.984 1.00 87.38 100 ASN A C 1
ATOM 808 O O . ASN A 1 100 ? -0.109 -2.584 25.133 1.00 87.38 100 ASN A O 1
ATOM 812 N N . LEU A 1 101 ? 0.972 -1.052 23.886 1.00 87.12 101 LEU A N 1
ATOM 813 C CA . LEU A 1 101 ? 1.429 -1.954 22.838 1.00 87.12 101 LEU A CA 1
ATOM 814 C C . LEU A 1 101 ? 2.935 -2.195 23.018 1.00 87.12 101 LEU A C 1
ATOM 816 O O . LEU A 1 101 ? 3.716 -1.253 22.856 1.00 87.12 101 LEU A O 1
ATOM 820 N N . PRO A 1 102 ? 3.357 -3.422 23.361 1.00 85.31 102 PRO A N 1
ATOM 821 C CA . PRO A 1 102 ? 4.769 -3.752 23.519 1.00 85.31 102 PRO A CA 1
ATOM 822 C C . PRO A 1 102 ? 5.569 -3.526 22.228 1.00 85.31 102 PRO A C 1
ATOM 824 O O . PRO A 1 102 ? 5.093 -3.839 21.133 1.00 85.31 102 PRO A O 1
ATOM 827 N N . LEU A 1 103 ? 6.805 -3.026 22.348 1.00 81.62 103 LEU A N 1
ATOM 828 C CA . LEU A 1 103 ? 7.659 -2.762 21.181 1.00 81.62 103 LEU A CA 1
ATOM 829 C C . LEU A 1 103 ? 7.986 -4.022 20.374 1.00 81.62 103 LEU A C 1
ATOM 831 O O . LEU A 1 103 ? 8.112 -3.938 19.156 1.00 81.62 103 LEU A O 1
ATOM 835 N N . ASN A 1 104 ? 8.066 -5.186 21.024 1.00 80.94 104 ASN A N 1
ATOM 836 C CA . ASN A 1 104 ? 8.420 -6.456 20.383 1.00 80.94 104 ASN A CA 1
ATOM 837 C C . ASN A 1 104 ? 7.441 -6.899 19.277 1.00 80.94 104 ASN A C 1
ATOM 839 O O . ASN A 1 104 ? 7.803 -7.734 18.452 1.00 80.94 104 ASN A O 1
ATOM 843 N N . VAL A 1 105 ? 6.221 -6.352 19.249 1.00 81.94 105 VAL A N 1
ATOM 844 C CA . VAL A 1 105 ? 5.217 -6.648 18.217 1.00 81.94 105 VAL A CA 1
ATOM 845 C C . VAL A 1 105 ? 5.427 -5.785 16.965 1.00 81.94 105 VAL A C 1
ATOM 847 O O . VAL A 1 105 ? 4.970 -6.142 15.881 1.00 81.94 105 VAL A O 1
ATOM 850 N N . LEU A 1 106 ? 6.111 -4.644 17.085 1.00 84.31 106 LEU A N 1
ATOM 851 C CA . LEU A 1 106 ? 6.344 -3.723 15.972 1.00 84.31 106 LEU A CA 1
ATOM 852 C C . LEU A 1 106 ? 7.397 -4.275 14.996 1.00 84.31 106 LEU A C 1
ATOM 854 O O . LEU A 1 106 ? 8.230 -5.088 15.386 1.00 84.31 106 LEU A O 1
ATOM 858 N N . PRO A 1 107 ? 7.433 -3.813 13.735 1.00 84.31 107 PRO A N 1
ATOM 859 C CA . PRO A 1 107 ? 8.525 -4.151 12.823 1.00 84.31 107 PRO A CA 1
ATOM 860 C C . PRO A 1 107 ? 9.893 -3.734 13.379 1.00 84.31 107 PRO A C 1
ATOM 862 O O . PRO A 1 107 ? 10.013 -2.650 13.951 1.00 84.31 107 PRO A O 1
ATOM 865 N N . LEU A 1 108 ? 10.933 -4.543 13.147 1.00 79.56 108 LEU A N 1
ATOM 866 C CA . LEU A 1 108 ? 12.280 -4.304 13.687 1.00 79.56 108 LEU A CA 1
ATOM 867 C C . LEU A 1 108 ? 12.842 -2.926 13.303 1.00 79.56 108 LEU A C 1
ATOM 869 O O . LEU A 1 108 ? 13.406 -2.231 14.142 1.00 79.56 108 LEU A O 1
ATOM 873 N N . ASP A 1 109 ? 12.627 -2.487 12.064 1.00 78.94 109 ASP A N 1
ATOM 874 C CA . ASP A 1 109 ? 13.000 -1.143 11.607 1.00 78.94 109 ASP A CA 1
ATOM 875 C C . ASP A 1 109 ? 12.387 -0.034 12.464 1.00 78.94 109 ASP A C 1
ATOM 877 O O . ASP A 1 109 ? 13.039 0.966 12.776 1.00 78.94 109 ASP A O 1
ATOM 881 N N . LEU A 1 110 ? 11.114 -0.201 12.833 1.00 81.81 110 LEU A N 1
ATOM 882 C CA . LEU A 1 110 ? 10.405 0.759 13.663 1.00 81.81 110 LEU A CA 1
ATOM 883 C C . LEU A 1 110 ? 10.925 0.693 15.100 1.00 81.81 110 LEU A C 1
ATOM 885 O O . LEU A 1 110 ? 11.185 1.743 15.672 1.00 81.81 110 LEU A O 1
ATOM 889 N N . GLN A 1 111 ? 11.165 -0.506 15.641 1.00 83.25 111 GLN A N 1
ATOM 890 C CA . GLN A 1 111 ? 11.790 -0.679 16.959 1.00 83.25 111 GLN A CA 1
ATOM 891 C C . GLN A 1 111 ? 13.143 0.045 17.028 1.00 83.25 111 GLN A C 1
ATOM 893 O O . GLN A 1 111 ? 13.339 0.902 17.883 1.00 83.25 111 GLN A O 1
ATOM 898 N N . MET A 1 112 ? 14.036 -0.199 16.063 1.00 78.69 112 MET A N 1
ATOM 899 C CA . MET A 1 112 ? 15.351 0.451 16.008 1.00 78.69 112 MET A CA 1
ATOM 900 C C . MET A 1 112 ? 15.247 1.973 15.869 1.00 78.69 112 MET A C 1
ATOM 902 O O . MET A 1 112 ? 16.020 2.703 16.487 1.00 78.69 112 MET A O 1
ATOM 906 N N . THR A 1 113 ? 14.287 2.463 15.078 1.00 78.12 113 THR A N 1
ATOM 907 C CA . THR A 1 113 ? 14.051 3.907 14.927 1.00 78.12 113 THR A CA 1
ATOM 908 C C . THR A 1 113 ? 13.577 4.535 16.239 1.00 78.12 113 THR A C 1
ATOM 910 O O . THR A 1 113 ? 13.985 5.649 16.553 1.00 78.12 113 THR A O 1
ATOM 913 N N . LEU A 1 114 ? 12.739 3.831 17.005 1.00 79.81 114 LEU A N 1
ATOM 914 C CA . LEU A 1 114 ? 12.210 4.308 18.283 1.00 79.81 114 LEU A CA 1
ATOM 915 C C . LEU A 1 114 ? 13.236 4.222 19.423 1.00 79.81 114 LEU A C 1
ATOM 917 O O . LEU A 1 114 ? 13.235 5.088 20.289 1.00 79.81 114 LEU A O 1
ATOM 921 N N . GLU A 1 115 ? 14.110 3.213 19.420 1.00 74.94 115 GLU A N 1
ATOM 922 C CA . GLU A 1 115 ? 15.127 3.015 20.463 1.00 74.94 115 GLU A CA 1
ATOM 923 C C . GLU A 1 115 ? 16.408 3.827 20.233 1.00 74.94 115 GLU A C 1
ATOM 925 O O . GLU A 1 115 ? 17.021 4.298 21.188 1.00 74.94 115 GLU A O 1
ATOM 930 N N . ARG A 1 116 ? 16.862 3.947 18.977 1.00 67.50 116 ARG A N 1
ATOM 931 C CA . ARG A 1 116 ? 18.202 4.469 18.638 1.00 67.50 116 ARG A CA 1
ATOM 932 C C . ARG A 1 116 ? 18.196 5.601 17.614 1.00 67.50 116 ARG A C 1
ATOM 934 O O . ARG A 1 116 ? 19.233 6.224 17.400 1.00 67.50 116 ARG A O 1
ATOM 941 N N . GLY A 1 117 ? 17.072 5.832 16.940 1.00 62.53 117 GLY A N 1
ATOM 942 C CA . GLY A 1 117 ? 16.948 6.826 15.878 1.00 62.53 117 GLY A CA 1
ATOM 943 C C . GLY A 1 117 ? 16.371 8.164 16.353 1.00 62.53 117 GLY A C 1
ATOM 944 O O . GLY A 1 117 ? 15.893 8.280 17.482 1.00 62.53 117 GLY A O 1
ATOM 945 N N . PRO A 1 118 ? 16.368 9.194 15.485 1.00 64.19 118 PRO A N 1
ATOM 946 C CA . PRO A 1 118 ? 15.573 10.392 15.720 1.00 64.19 118 PRO A CA 1
ATOM 947 C C . PRO A 1 118 ? 14.089 10.003 15.727 1.00 64.19 118 PRO A C 1
ATOM 949 O O . PRO A 1 118 ? 13.504 9.713 14.680 1.00 64.19 118 PRO A O 1
ATOM 952 N N . CYS A 1 119 ? 13.488 9.963 16.918 1.00 63.84 119 CYS A N 1
ATOM 953 C CA . CYS A 1 119 ? 12.093 9.579 17.082 1.00 63.84 119 CYS A CA 1
ATOM 954 C C . CYS A 1 119 ? 11.179 10.572 16.339 1.00 63.84 119 CYS A C 1
ATOM 956 O O . CYS A 1 119 ? 11.229 11.775 16.621 1.00 63.84 119 CYS A O 1
ATOM 958 N N . PRO A 1 120 ? 10.332 10.114 15.395 1.00 70.12 120 PRO A N 1
ATOM 959 C CA . PRO A 1 120 ? 9.374 10.995 14.746 1.00 70.12 120 PRO A CA 1
ATOM 960 C C . PRO A 1 120 ? 8.426 11.606 15.782 1.00 70.12 120 PRO A C 1
ATOM 962 O O . PRO A 1 120 ? 7.916 10.900 16.649 1.00 70.12 120 PRO A O 1
ATOM 965 N N . GLN A 1 121 ? 8.123 12.897 15.638 1.00 71.19 121 GLN A N 1
ATOM 966 C CA . GLN A 1 121 ? 7.290 13.659 16.578 1.00 71.19 121 GLN A CA 1
ATOM 967 C C . GLN A 1 121 ? 5.942 12.990 16.893 1.00 71.19 121 GLN A C 1
ATOM 969 O O . GLN A 1 121 ? 5.473 13.062 18.019 1.00 71.19 121 GLN A O 1
ATOM 974 N N . PHE A 1 122 ? 5.347 12.284 15.924 1.00 78.31 122 PHE A N 1
ATOM 975 C CA . PHE A 1 122 ? 4.129 11.499 16.141 1.00 78.31 122 PHE A CA 1
ATOM 976 C C . PHE A 1 122 ? 4.276 10.445 17.250 1.00 78.31 122 PHE A C 1
ATOM 978 O O . PHE A 1 122 ? 3.360 10.259 18.045 1.00 78.31 122 PHE A O 1
ATOM 985 N N . TYR A 1 123 ? 5.404 9.732 17.283 1.00 78.12 123 TYR A N 1
ATOM 986 C CA . TYR A 1 123 ? 5.632 8.668 18.255 1.00 78.12 123 TYR A CA 1
ATOM 987 C C . TYR A 1 123 ? 6.058 9.223 19.609 1.00 78.12 123 TYR A C 1
ATOM 989 O O . TYR A 1 123 ? 5.695 8.627 20.615 1.00 78.12 123 TYR A O 1
ATOM 997 N N . ALA A 1 124 ? 6.748 10.368 19.650 1.00 73.62 124 ALA A N 1
ATOM 998 C CA . ALA A 1 124 ? 7.179 11.006 20.895 1.00 73.62 124 ALA A CA 1
ATOM 999 C C . ALA A 1 124 ? 6.025 11.196 21.899 1.00 73.62 124 ALA A C 1
ATOM 1001 O O . ALA A 1 124 ? 6.205 10.940 23.085 1.00 73.62 124 ALA A O 1
ATOM 1002 N N . ASP A 1 125 ? 4.826 11.528 21.411 1.00 69.75 125 ASP A N 1
ATOM 1003 C CA . ASP A 1 125 ? 3.617 11.718 22.229 1.00 69.75 125 ASP A CA 1
ATOM 1004 C C . ASP A 1 125 ? 3.011 10.404 22.779 1.00 69.75 125 ASP A C 1
ATOM 1006 O O . ASP A 1 125 ? 2.070 10.421 23.576 1.00 69.75 125 ASP A O 1
ATOM 1010 N N . ILE A 1 126 ? 3.494 9.254 22.306 1.00 77.88 126 ILE A N 1
ATOM 1011 C CA . ILE A 1 126 ? 2.918 7.923 22.540 1.00 77.88 126 ILE A CA 1
ATOM 1012 C C . ILE A 1 126 ? 3.935 7.000 23.234 1.00 77.88 126 ILE A C 1
ATOM 1014 O O . ILE A 1 126 ? 3.556 5.963 23.772 1.00 77.88 126 ILE A O 1
ATOM 1018 N N . LEU A 1 127 ? 5.225 7.342 23.262 1.00 80.00 127 LEU A N 1
ATOM 1019 C CA . LEU A 1 127 ? 6.240 6.501 23.894 1.00 80.00 127 LEU A CA 1
ATOM 1020 C C . LEU A 1 127 ? 6.039 6.422 25.412 1.00 80.00 127 LEU A C 1
ATOM 1022 O O . LEU A 1 127 ? 5.946 7.432 26.105 1.00 80.00 127 LEU A O 1
ATOM 1026 N N . SER A 1 128 ? 6.041 5.197 25.931 1.00 75.25 128 SER A N 1
ATOM 1027 C CA . SER A 1 128 ? 6.185 4.913 27.352 1.00 75.25 128 SER A CA 1
ATOM 1028 C C . SER A 1 128 ? 7.643 4.552 27.627 1.00 75.25 128 SER A C 1
ATOM 1030 O O . SER A 1 128 ? 8.159 3.552 27.114 1.00 75.25 128 SER A O 1
ATOM 1032 N N . ILE A 1 129 ? 8.308 5.409 28.399 1.00 75.31 129 ILE A N 1
ATOM 1033 C CA . ILE A 1 129 ? 9.692 5.232 28.840 1.00 75.31 129 ILE A CA 1
ATOM 1034 C C . ILE A 1 129 ? 9.652 4.681 30.261 1.00 75.31 129 ILE A C 1
ATOM 1036 O O . ILE A 1 129 ? 8.957 5.232 31.118 1.00 75.31 129 ILE A O 1
ATOM 1040 N N . ASP A 1 130 ? 10.387 3.601 30.508 1.00 70.00 130 ASP A N 1
ATOM 1041 C CA . ASP A 1 130 ? 10.572 3.110 31.867 1.00 70.00 130 ASP A CA 1
ATOM 1042 C C . ASP A 1 130 ? 11.474 4.066 32.656 1.00 70.00 130 ASP A C 1
ATOM 1044 O O . ASP A 1 130 ? 12.570 4.419 32.215 1.00 70.00 130 ASP A O 1
ATOM 1048 N N . SER A 1 131 ? 11.011 4.485 33.832 1.00 63.28 131 SER A N 1
ATOM 1049 C CA . SER A 1 131 ? 11.702 5.465 34.674 1.00 63.28 131 SER A CA 1
ATOM 1050 C C . SER A 1 131 ? 12.988 4.918 35.293 1.00 63.28 131 SER A C 1
ATOM 1052 O O . SER A 1 131 ? 13.846 5.703 35.691 1.00 63.28 131 SER A O 1
ATOM 1054 N N . GLN A 1 132 ? 13.138 3.591 35.368 1.00 66.94 132 GLN A N 1
ATOM 1055 C CA . GLN A 1 132 ? 14.315 2.948 35.949 1.00 66.94 132 GLN A CA 1
ATOM 1056 C C . GLN A 1 132 ? 15.417 2.723 34.915 1.00 66.94 132 GLN A C 1
ATOM 1058 O O . GLN A 1 132 ? 16.576 3.032 35.186 1.00 66.94 132 GLN A O 1
ATOM 1063 N N . THR A 1 133 ? 15.080 2.212 33.728 1.00 67.12 133 THR A N 1
ATOM 1064 C CA . THR A 1 133 ? 16.088 1.911 32.700 1.00 67.12 133 THR A CA 1
ATOM 1065 C C . THR A 1 133 ? 16.265 3.010 31.654 1.00 67.12 133 THR A C 1
ATOM 1067 O O . THR A 1 133 ? 17.151 2.883 30.814 1.00 67.12 133 THR A O 1
ATOM 1070 N N . MET A 1 134 ? 15.424 4.055 31.656 1.00 65.06 134 MET A N 1
ATOM 1071 C CA . MET A 1 134 ? 15.364 5.099 30.614 1.00 65.06 134 MET A CA 1
ATOM 1072 C C . MET A 1 134 ? 15.214 4.531 29.191 1.00 65.06 134 MET A C 1
ATOM 1074 O O . MET A 1 134 ? 15.550 5.190 28.208 1.00 65.06 134 MET A O 1
ATOM 1078 N N . ASN A 1 135 ? 14.684 3.310 29.078 1.00 71.50 135 ASN A N 1
ATOM 1079 C CA . ASN A 1 135 ? 14.465 2.635 27.804 1.00 71.50 135 ASN A CA 1
ATOM 1080 C C . ASN A 1 135 ? 12.999 2.768 27.405 1.00 71.50 135 ASN A C 1
ATOM 1082 O O . ASN A 1 135 ? 12.104 2.784 28.253 1.00 71.50 135 ASN A O 1
ATOM 1086 N N . VAL A 1 136 ? 12.751 2.826 26.102 1.00 73.25 136 VAL A N 1
ATOM 1087 C CA . VAL A 1 136 ? 11.395 2.749 25.563 1.00 73.25 136 VAL A CA 1
ATOM 1088 C C . VAL A 1 136 ? 10.902 1.310 25.727 1.00 73.25 136 VAL A C 1
ATOM 1090 O O . VAL A 1 136 ? 11.580 0.381 25.301 1.00 73.25 136 VAL A O 1
ATOM 1093 N N . VAL A 1 137 ? 9.736 1.116 26.346 1.00 74.12 137 VAL A N 1
ATOM 1094 C CA . VAL A 1 137 ? 9.193 -0.231 26.624 1.00 74.12 137 VAL A CA 1
ATOM 1095 C C . VAL A 1 137 ? 7.938 -0.524 25.806 1.00 74.12 137 VAL A C 1
ATOM 1097 O O . VAL A 1 137 ? 7.746 -1.640 25.314 1.00 74.12 137 VAL A O 1
ATOM 1100 N N . ALA A 1 138 ? 7.071 0.472 25.637 1.00 81.19 138 ALA A N 1
ATOM 1101 C CA . ALA A 1 138 ? 5.793 0.304 24.958 1.00 81.19 138 ALA A CA 1
ATOM 1102 C C . ALA A 1 138 ? 5.304 1.611 24.322 1.00 81.19 138 ALA A C 1
ATOM 1104 O O . ALA A 1 138 ? 5.783 2.699 24.638 1.00 81.19 138 ALA A O 1
ATOM 1105 N N . LEU A 1 139 ? 4.308 1.496 23.447 1.00 84.38 139 LEU A N 1
ATOM 1106 C CA . LEU A 1 139 ? 3.503 2.618 22.971 1.00 84.38 139 LEU A CA 1
ATOM 1107 C C . LEU A 1 139 ? 2.214 2.708 23.803 1.00 84.38 139 LEU A C 1
ATOM 1109 O O . LEU A 1 139 ? 1.417 1.773 23.795 1.00 84.38 139 LEU A O 1
ATOM 1113 N N . ALA A 1 140 ? 2.000 3.827 24.493 1.00 86.19 140 ALA A N 1
ATOM 1114 C CA . ALA A 1 140 ? 0.797 4.152 25.258 1.00 86.19 140 ALA A CA 1
ATOM 1115 C C . ALA A 1 140 ? -0.281 4.763 24.342 1.00 86.19 140 ALA A C 1
ATOM 1117 O O . ALA A 1 140 ? -0.427 5.984 24.200 1.00 86.19 140 ALA A O 1
ATOM 1118 N N . LEU A 1 141 ? -1.043 3.887 23.693 1.00 86.81 141 LEU A N 1
ATOM 1119 C CA . LEU A 1 141 ? -2.002 4.225 22.645 1.00 86.81 141 LEU A CA 1
ATOM 1120 C C . LEU A 1 141 ? -3.386 4.536 23.225 1.00 86.81 141 LEU A C 1
ATOM 1122 O O . LEU A 1 141 ? -3.826 3.928 24.199 1.00 86.81 141 LEU A O 1
ATOM 1126 N N . ASN A 1 142 ? -4.109 5.462 22.596 1.00 88.44 142 ASN A N 1
ATOM 1127 C CA . ASN A 1 142 ? -5.543 5.613 22.852 1.00 88.44 142 ASN A CA 1
ATOM 1128 C C . ASN A 1 142 ? -6.317 4.410 22.238 1.00 88.44 142 ASN A C 1
ATOM 1130 O O . ASN A 1 142 ? -5.751 3.690 21.412 1.00 88.44 142 ASN A O 1
ATOM 1134 N N . PRO A 1 143 ? -7.597 4.171 22.589 1.00 89.44 143 PRO A N 1
ATOM 1135 C CA . PRO A 1 143 ? -8.361 3.030 22.067 1.00 89.44 143 PRO A CA 1
ATOM 1136 C C . PRO A 1 143 ? -8.411 2.954 20.529 1.00 89.44 143 PRO A C 1
ATOM 1138 O O . PRO A 1 143 ? -8.279 1.879 19.948 1.00 89.44 143 PRO A O 1
ATOM 1141 N N . PHE A 1 144 ? -8.552 4.095 19.848 1.00 91.06 144 PHE A N 1
ATOM 1142 C CA . PHE A 1 144 ? -8.569 4.151 18.384 1.00 91.06 144 PHE A CA 1
ATOM 1143 C C . PHE A 1 144 ? -7.207 3.796 17.776 1.00 91.06 144 PHE A C 1
ATOM 1145 O O . PHE A 1 144 ? -7.125 2.959 16.881 1.00 91.06 144 PHE A O 1
ATOM 1152 N N . ASP A 1 145 ? -6.135 4.402 18.279 1.00 90.50 145 ASP A N 1
ATOM 1153 C CA . ASP A 1 145 ? -4.769 4.158 17.840 1.00 90.50 145 ASP A CA 1
ATOM 1154 C C . ASP A 1 145 ? -4.406 2.688 18.086 1.00 90.50 145 ASP A C 1
ATOM 1156 O O . ASP A 1 145 ? -3.879 2.034 17.192 1.00 90.50 145 ASP A O 1
ATOM 1160 N N . TYR A 1 146 ? -4.775 2.129 19.242 1.00 91.19 146 TYR A N 1
ATOM 1161 C CA . TYR A 1 146 ? -4.573 0.716 19.558 1.00 91.19 146 TYR A CA 1
ATOM 1162 C C . TYR A 1 146 ? -5.235 -0.198 18.517 1.00 91.19 146 TYR A C 1
ATOM 1164 O O . TYR A 1 146 ? -4.574 -1.080 17.966 1.00 91.19 146 TYR A O 1
ATOM 1172 N N . TYR A 1 147 ? -6.499 0.063 18.159 1.00 94.19 147 TYR A N 1
ATOM 1173 C CA . TYR A 1 147 ? -7.188 -0.676 17.097 1.00 94.19 147 TYR A CA 1
ATOM 1174 C C . TYR A 1 147 ? -6.456 -0.576 15.748 1.00 94.19 147 TYR A C 1
ATOM 1176 O O . TYR A 1 147 ? -6.184 -1.595 15.114 1.00 94.19 147 TYR A O 1
ATOM 1184 N N . ILE A 1 148 ? -6.107 0.640 15.312 1.00 94.56 148 ILE A N 1
ATOM 1185 C CA . ILE A 1 148 ? -5.474 0.878 14.005 1.00 94.56 148 ILE A CA 1
ATOM 1186 C C . ILE A 1 148 ? -4.087 0.231 13.916 1.00 94.56 148 ILE A C 1
ATOM 1188 O O . ILE A 1 148 ? -3.749 -0.348 12.881 1.00 94.56 148 ILE A O 1
ATOM 1192 N N . PHE A 1 149 ? -3.294 0.274 14.990 1.00 92.88 149 PHE A N 1
ATOM 1193 C CA . PHE A 1 149 ? -1.996 -0.398 15.038 1.00 92.88 149 PHE A CA 1
ATOM 1194 C C . PHE A 1 149 ? -2.154 -1.916 14.945 1.00 92.88 149 PHE A C 1
ATOM 1196 O O . PHE A 1 149 ? -1.482 -2.538 14.126 1.00 92.88 149 PHE A O 1
ATOM 1203 N N . HIS A 1 150 ? -3.076 -2.517 15.702 1.00 91.44 150 HIS A N 1
ATOM 1204 C CA . HIS A 1 150 ? -3.340 -3.954 15.604 1.00 91.44 150 HIS A CA 1
ATOM 1205 C C . HIS A 1 150 ? -3.866 -4.366 14.221 1.00 91.44 150 HIS A C 1
ATOM 1207 O O . HIS A 1 150 ? -3.419 -5.376 13.673 1.00 91.44 150 HIS A O 1
ATOM 1213 N N . PHE A 1 151 ? -4.732 -3.553 13.608 1.00 93.44 151 PHE A N 1
ATOM 1214 C CA . PHE A 1 151 ? -5.183 -3.760 12.232 1.00 93.44 151 PHE A CA 1
ATOM 1215 C C . PHE A 1 151 ? -4.012 -3.735 11.239 1.00 93.44 151 PHE A C 1
ATOM 1217 O O . PHE A 1 151 ? -3.922 -4.585 10.350 1.00 93.44 151 PHE A O 1
ATOM 1224 N N . ALA A 1 152 ? -3.087 -2.785 11.383 1.00 93.00 152 ALA A N 1
ATOM 1225 C CA . ALA A 1 152 ? -1.920 -2.693 10.515 1.00 93.00 152 ALA A CA 1
ATOM 1226 C C . ALA A 1 152 ? -0.946 -3.869 10.722 1.00 93.00 152 ALA A C 1
ATOM 1228 O O . ALA A 1 152 ? -0.453 -4.438 9.745 1.00 93.00 152 ALA A O 1
ATOM 1229 N N . LEU A 1 153 ? -0.718 -4.269 11.977 1.00 89.94 153 LEU A N 1
ATOM 1230 C CA . LEU A 1 153 ? 0.149 -5.390 12.355 1.00 89.94 153 LEU A CA 1
ATOM 1231 C C . LEU A 1 153 ? -0.382 -6.733 11.838 1.00 89.94 153 LEU A C 1
ATOM 1233 O O . LEU A 1 153 ? 0.392 -7.559 11.358 1.00 89.94 153 LEU A O 1
ATOM 1237 N N . HIS A 1 154 ? -1.702 -6.932 11.826 1.00 87.81 154 HIS A N 1
ATOM 1238 C CA . HIS A 1 154 ? -2.316 -8.168 11.333 1.00 87.81 154 HIS A CA 1
ATOM 1239 C C . HIS A 1 154 ? -1.925 -8.518 9.880 1.00 87.81 154 HIS A C 1
ATOM 1241 O O . HIS A 1 154 ? -1.832 -9.695 9.515 1.00 87.81 154 HIS A O 1
ATOM 1247 N N . LEU A 1 155 ? -1.645 -7.512 9.040 1.00 86.69 155 LEU A N 1
ATOM 1248 C CA . LEU A 1 155 ? -1.202 -7.733 7.659 1.00 86.69 155 LEU A CA 1
ATOM 1249 C C . LEU A 1 155 ? 0.196 -8.350 7.574 1.00 86.69 155 LEU A C 1
ATOM 1251 O O . LEU A 1 155 ? 0.453 -9.153 6.673 1.00 86.69 155 LEU A O 1
ATOM 1255 N N . ILE A 1 156 ? 1.092 -7.976 8.491 1.00 82.38 156 ILE A N 1
ATOM 1256 C CA . ILE A 1 156 ? 2.489 -8.421 8.487 1.00 82.38 156 ILE A CA 1
ATOM 1257 C C . ILE A 1 156 ? 2.699 -9.697 9.311 1.00 82.38 156 ILE A C 1
ATOM 1259 O O . ILE A 1 156 ? 3.481 -10.545 8.900 1.00 82.38 156 ILE A O 1
ATOM 1263 N N . SER A 1 157 ? 1.955 -9.895 10.406 1.00 71.94 157 SER A N 1
ATOM 1264 C CA . SER A 1 157 ? 2.163 -11.007 11.350 1.00 71.94 157 SER A CA 1
ATOM 1265 C C . SER A 1 157 ? 1.724 -12.388 10.839 1.00 71.94 157 SER A C 1
ATOM 1267 O O . SER A 1 157 ? 2.012 -13.391 11.483 1.00 71.94 157 SER A O 1
ATOM 1269 N N . ASN A 1 158 ? 1.023 -12.478 9.701 1.00 60.19 158 ASN A N 1
ATOM 1270 C CA . ASN A 1 158 ? 0.412 -13.727 9.223 1.00 60.19 158 ASN A CA 1
ATOM 1271 C C . ASN A 1 158 ? 0.794 -14.073 7.767 1.00 60.19 158 ASN A C 1
ATOM 1273 O O . ASN A 1 158 ? -0.054 -14.367 6.920 1.00 60.19 158 ASN A O 1
ATOM 1277 N N . SER A 1 159 ? 2.080 -13.978 7.429 1.00 54.12 159 SER A N 1
ATOM 1278 C CA . SER A 1 159 ? 2.614 -14.224 6.075 1.00 54.12 159 SER A CA 1
ATOM 1279 C C . SER A 1 159 ? 2.519 -15.688 5.596 1.00 54.12 159 SER A C 1
ATOM 1281 O O . SER A 1 159 ? 2.806 -15.957 4.434 1.00 54.12 159 SER A O 1
ATOM 1283 N N . GLN A 1 160 ? 2.054 -16.622 6.437 1.00 52.12 160 GLN A N 1
ATOM 1284 C CA . GLN A 1 160 ? 2.000 -18.064 6.136 1.00 52.12 160 GLN A CA 1
ATOM 1285 C C . GLN A 1 160 ? 0.752 -18.520 5.359 1.00 52.12 160 GLN A C 1
ATOM 1287 O O . GLN A 1 160 ? 0.668 -19.678 4.942 1.00 52.12 160 GLN A O 1
ATOM 1292 N N . ASN A 1 161 ? -0.229 -17.641 5.133 1.00 52.38 161 ASN A N 1
ATOM 1293 C CA . ASN A 1 161 ? -1.399 -18.008 4.342 1.00 52.38 161 ASN A CA 1
ATOM 1294 C C . ASN A 1 161 ? -1.020 -18.145 2.862 1.00 52.38 161 ASN A C 1
ATOM 1296 O O . ASN A 1 161 ? -0.662 -17.163 2.211 1.00 52.38 161 ASN A O 1
ATOM 1300 N N . LYS A 1 162 ? -1.166 -19.365 2.327 1.00 51.88 162 LYS A N 1
ATOM 1301 C CA . LYS A 1 162 ? -1.112 -19.697 0.895 1.00 51.88 162 LYS A CA 1
ATOM 1302 C C . LYS A 1 162 ? -2.303 -19.071 0.152 1.00 51.88 162 LYS A C 1
ATOM 1304 O O . LYS A 1 162 ? -3.126 -19.786 -0.414 1.00 51.88 162 LYS A O 1
ATOM 1309 N N . SER A 1 163 ? -2.458 -17.748 0.190 1.00 53.03 163 SER A N 1
ATOM 1310 C CA . SER A 1 163 ? -3.440 -17.089 -0.664 1.00 53.03 163 SER A CA 1
ATOM 1311 C C . SER A 1 163 ? -2.958 -17.191 -2.106 1.00 53.03 163 SER A C 1
ATOM 1313 O O . SER A 1 163 ? -1.812 -16.863 -2.427 1.00 53.03 163 SER A O 1
ATOM 1315 N N . SER A 1 164 ? -3.832 -17.684 -2.985 1.00 59.28 164 SER A N 1
ATOM 1316 C CA . SER A 1 164 ? -3.590 -17.566 -4.416 1.00 59.28 164 SER A CA 1
ATOM 1317 C C . SER A 1 164 ? -3.393 -16.086 -4.726 1.00 59.28 164 SER A C 1
ATOM 1319 O O . SER A 1 164 ? -4.183 -15.239 -4.304 1.00 59.28 164 SER A O 1
ATOM 1321 N N . TRP A 1 165 ? -2.359 -15.752 -5.496 1.00 63.53 165 TRP A N 1
ATOM 1322 C CA . TRP A 1 165 ? -2.200 -14.396 -6.013 1.00 63.53 165 TRP A CA 1
ATOM 1323 C C . TRP A 1 165 ? -3.311 -14.043 -7.022 1.00 63.53 165 TRP A C 1
ATOM 1325 O O . TRP A 1 165 ? -3.271 -12.968 -7.599 1.00 63.53 165 TRP A O 1
ATOM 1335 N N . GLU A 1 166 ? -4.315 -14.887 -7.237 1.00 60.62 166 GLU A N 1
ATOM 1336 C CA . GLU A 1 166 ? -5.471 -14.595 -8.085 1.00 60.62 166 GLU A CA 1
ATOM 1337 C C . GLU A 1 166 ? -6.720 -14.214 -7.260 1.00 60.62 166 GLU A C 1
ATOM 1339 O O . GLU A 1 166 ? -7.550 -13.455 -7.752 1.00 60.62 166 GLU A O 1
ATOM 1344 N N . SER A 1 167 ? -6.820 -14.617 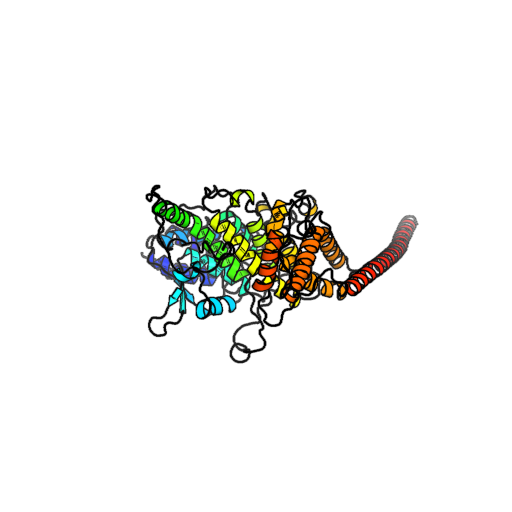-5.983 1.00 64.06 167 SER A N 1
ATOM 1345 C CA . SER A 1 167 ? -7.945 -14.301 -5.080 1.00 64.06 167 SER A CA 1
ATOM 1346 C C . SER A 1 167 ? -7.564 -13.208 -4.072 1.00 64.06 167 SER A C 1
ATOM 1348 O O . SER A 1 167 ? -6.713 -13.432 -3.211 1.00 64.06 167 SER A O 1
ATOM 1350 N N . TRP A 1 168 ? -8.167 -12.019 -4.170 1.00 66.50 168 TRP A N 1
ATOM 1351 C CA . TRP A 1 168 ? -7.736 -10.832 -3.407 1.00 66.50 168 TRP A CA 1
ATOM 1352 C C . TRP A 1 168 ? -8.867 -10.027 -2.749 1.00 66.50 168 TRP A C 1
ATOM 1354 O O . TRP A 1 168 ? -8.604 -8.968 -2.189 1.00 66.50 168 TRP A O 1
ATOM 1364 N N . ASN A 1 169 ? -10.105 -10.528 -2.768 1.00 76.06 169 ASN A N 1
ATOM 1365 C CA . ASN A 1 169 ? -11.262 -9.865 -2.159 1.00 76.06 169 ASN A CA 1
ATOM 1366 C C . ASN A 1 169 ? -11.513 -10.350 -0.717 1.00 76.06 169 ASN A C 1
ATOM 1368 O O . ASN A 1 169 ? -12.579 -10.886 -0.404 1.00 76.06 169 ASN A O 1
ATOM 1372 N N . SER A 1 170 ? -10.496 -10.243 0.142 1.00 87.25 170 SER A N 1
ATOM 1373 C CA . SER A 1 170 ? -10.621 -10.579 1.565 1.00 87.25 170 SER A CA 1
ATOM 1374 C C . SER A 1 170 ? -11.370 -9.485 2.331 1.00 87.25 170 SER A C 1
ATOM 1376 O O . SER A 1 170 ? -11.392 -8.321 1.917 1.00 87.25 170 SER A O 1
ATOM 1378 N N . VAL A 1 171 ? -11.950 -9.838 3.482 1.00 89.12 171 VAL A N 1
ATOM 1379 C CA . VAL A 1 171 ? -12.534 -8.856 4.414 1.00 89.12 171 VAL A CA 1
ATOM 1380 C C . VAL A 1 171 ? -11.488 -7.809 4.807 1.00 89.12 171 VAL A C 1
ATOM 1382 O O . VAL A 1 171 ? -11.775 -6.615 4.789 1.00 89.12 171 VAL A O 1
ATOM 1385 N N . TYR A 1 172 ? -10.253 -8.233 5.097 1.00 91.31 172 TYR A N 1
ATOM 1386 C CA . TYR A 1 172 ? -9.159 -7.326 5.449 1.00 91.31 172 TYR A CA 1
ATOM 1387 C C . TYR A 1 172 ? -8.894 -6.283 4.358 1.00 91.31 172 TYR A C 1
ATOM 1389 O O . TYR A 1 172 ? -8.811 -5.091 4.648 1.00 91.31 172 TYR A O 1
ATOM 1397 N N . PHE A 1 173 ? -8.775 -6.719 3.100 1.00 90.19 173 PHE A N 1
ATOM 1398 C CA . PHE A 1 173 ? -8.512 -5.821 1.978 1.00 90.19 173 PHE A CA 1
ATOM 1399 C C . PHE A 1 173 ? -9.661 -4.823 1.766 1.00 90.19 173 PHE A C 1
ATOM 1401 O O . PHE A 1 173 ? -9.420 -3.632 1.551 1.00 90.19 173 PHE A O 1
ATOM 1408 N N . ALA A 1 174 ? -10.909 -5.279 1.889 1.00 90.31 174 ALA A N 1
ATOM 1409 C CA . ALA A 1 174 ? -12.078 -4.415 1.783 1.00 90.31 174 ALA A CA 1
ATOM 1410 C C . ALA A 1 174 ? -12.162 -3.389 2.927 1.00 90.31 174 ALA A C 1
ATOM 1412 O O . ALA A 1 174 ? -12.423 -2.216 2.661 1.00 90.31 174 ALA A O 1
ATOM 1413 N N . LEU A 1 175 ? -11.879 -3.793 4.171 1.00 92.50 175 LEU A N 1
ATOM 1414 C CA . LEU A 1 175 ? -11.801 -2.881 5.319 1.00 92.50 175 LEU A CA 1
ATOM 1415 C C . LEU A 1 175 ? -10.663 -1.871 5.165 1.00 92.50 175 LEU A C 1
ATOM 1417 O O . LEU A 1 175 ? -10.847 -0.694 5.452 1.00 92.50 175 LEU A O 1
ATOM 1421 N N . ALA A 1 176 ? -9.503 -2.295 4.655 1.00 92.69 176 ALA A N 1
ATOM 1422 C CA . ALA A 1 176 ? -8.398 -1.382 4.379 1.00 92.69 176 ALA A CA 1
ATOM 1423 C C . ALA A 1 176 ? -8.820 -0.287 3.385 1.00 92.69 176 ALA A C 1
ATOM 1425 O O . ALA A 1 176 ? -8.521 0.886 3.605 1.00 92.69 176 ALA A O 1
ATOM 1426 N N . CYS A 1 177 ? -9.566 -0.643 2.333 1.00 90.81 177 CYS A N 1
ATOM 1427 C CA . CYS A 1 177 ? -10.129 0.329 1.394 1.00 90.81 177 CYS A CA 1
ATOM 1428 C C . CYS A 1 177 ? -11.100 1.301 2.084 1.00 90.81 177 CYS A C 1
ATOM 1430 O O . CYS A 1 177 ? -10.995 2.511 1.882 1.00 90.81 177 CYS A O 1
ATOM 1432 N N . ASP A 1 178 ? -12.008 0.799 2.923 1.00 90.12 178 ASP A N 1
ATOM 1433 C CA . ASP A 1 178 ? -12.967 1.634 3.659 1.00 90.12 178 ASP A CA 1
ATOM 1434 C C . ASP A 1 178 ? -12.297 2.591 4.631 1.00 90.12 178 ASP A C 1
ATOM 1436 O O . ASP A 1 178 ? -12.678 3.757 4.724 1.00 90.12 178 ASP A O 1
ATOM 1440 N N . TYR A 1 179 ? -11.275 2.119 5.339 1.00 92.94 179 TYR A N 1
ATOM 1441 C CA . TYR A 1 179 ? -10.539 2.931 6.299 1.00 92.94 179 TYR A CA 1
ATOM 1442 C C . TYR A 1 179 ? -9.795 4.058 5.600 1.00 92.94 179 TYR A C 1
ATOM 1444 O O . TYR A 1 179 ? -9.811 5.191 6.078 1.00 92.94 179 TYR A O 1
ATOM 1452 N N . LEU A 1 180 ? -9.204 3.786 4.436 1.00 90.12 180 LEU A N 1
ATOM 1453 C CA . LEU A 1 180 ? -8.607 4.830 3.614 1.00 90.12 180 LEU A CA 1
ATOM 1454 C C . LEU A 1 180 ? -9.660 5.838 3.130 1.00 90.12 180 LEU A C 1
ATOM 1456 O O . LEU A 1 180 ? -9.430 7.038 3.223 1.00 90.12 180 LEU A O 1
ATOM 1460 N N . MET A 1 181 ? -10.829 5.389 2.669 1.00 86.56 181 MET A N 1
ATOM 1461 C CA . MET A 1 181 ? -11.884 6.304 2.210 1.00 86.56 181 MET A CA 1
ATOM 1462 C C . MET A 1 181 ? -12.449 7.179 3.333 1.00 86.56 181 MET A C 1
ATOM 1464 O O . MET A 1 181 ? -12.678 8.368 3.120 1.00 86.56 181 MET A O 1
ATOM 1468 N N . HIS A 1 182 ? -12.666 6.609 4.520 1.00 87.50 182 HIS A N 1
ATOM 1469 C CA . HIS A 1 182 ? -13.316 7.301 5.634 1.00 87.50 182 HIS A CA 1
ATOM 1470 C C . HIS A 1 182 ? -12.355 8.168 6.446 1.00 87.50 182 HIS A C 1
ATOM 1472 O O . HIS A 1 182 ? -12.668 9.315 6.756 1.00 87.50 182 HIS A O 1
ATOM 1478 N N . PHE A 1 183 ? -11.178 7.644 6.804 1.00 87.62 183 PHE A N 1
ATOM 1479 C CA . PHE A 1 183 ? -10.218 8.373 7.641 1.00 87.62 183 PHE A CA 1
ATOM 1480 C C . PHE A 1 183 ? -9.291 9.282 6.838 1.00 87.62 183 PHE A C 1
ATOM 1482 O O . PHE A 1 183 ? -8.688 10.184 7.415 1.00 87.62 183 PHE A O 1
ATOM 1489 N N . LEU A 1 184 ? -9.169 9.078 5.527 1.00 84.62 184 LEU A N 1
ATOM 1490 C CA . LEU A 1 184 ? -8.357 9.903 4.635 1.00 84.62 184 LEU A CA 1
ATOM 1491 C C . LEU A 1 184 ? -9.215 10.400 3.458 1.00 84.62 184 LEU A C 1
ATOM 1493 O O . LEU A 1 184 ? -8.963 10.014 2.318 1.00 84.62 184 LEU A O 1
ATOM 1497 N N . PRO A 1 185 ? -10.232 11.248 3.697 1.00 79.88 185 PRO A N 1
ATOM 1498 C CA . PRO A 1 185 ? -11.109 11.715 2.631 1.00 79.88 185 PRO A CA 1
ATOM 1499 C C . PRO A 1 185 ? -10.308 12.465 1.560 1.00 79.88 185 PRO A C 1
ATOM 1501 O O . PRO A 1 185 ? -9.461 13.309 1.865 1.00 79.88 185 PRO A O 1
ATOM 1504 N N . THR A 1 186 ? -10.569 12.154 0.288 1.00 72.44 186 THR A N 1
ATOM 1505 C CA . THR A 1 186 ? -9.873 12.780 -0.847 1.00 72.44 186 THR A CA 1
ATOM 1506 C C . THR A 1 186 ? -10.196 14.278 -0.932 1.00 72.44 186 THR A C 1
ATOM 1508 O O . THR A 1 186 ? -9.307 15.092 -1.194 1.00 72.44 186 THR A O 1
ATOM 1511 N N . ASP A 1 187 ? -11.435 14.658 -0.605 1.00 71.38 187 ASP A N 1
ATOM 1512 C CA . ASP A 1 187 ? -11.874 16.053 -0.485 1.00 71.38 187 ASP A CA 1
ATOM 1513 C C . ASP A 1 187 ? -11.436 16.644 0.874 1.00 71.38 187 ASP A C 1
ATOM 1515 O O . ASP A 1 187 ? -11.778 16.086 1.921 1.00 71.38 187 ASP A O 1
ATOM 1519 N N . PRO A 1 188 ? -10.662 17.747 0.896 1.00 65.81 188 PRO A N 1
ATOM 1520 C CA . PRO A 1 188 ? -10.212 18.393 2.133 1.00 65.81 188 PRO A CA 1
ATOM 1521 C C . PRO A 1 188 ? -11.332 19.018 2.973 1.00 65.81 188 PRO A C 1
ATOM 1523 O O . PRO A 1 188 ? -11.093 19.350 4.137 1.00 65.81 188 PRO A O 1
ATOM 1526 N N . ASN A 1 189 ? -12.528 19.200 2.412 1.00 67.31 189 ASN A N 1
ATOM 1527 C CA . ASN A 1 189 ? -13.648 19.839 3.097 1.00 67.31 189 ASN A CA 1
ATOM 1528 C C . ASN A 1 189 ? -14.505 18.863 3.906 1.00 67.31 189 ASN A C 1
ATOM 1530 O O . ASN A 1 189 ? -15.290 19.308 4.743 1.00 67.31 189 ASN A O 1
ATOM 1534 N N . ILE A 1 190 ? -14.357 17.555 3.680 1.00 73.94 190 ILE A N 1
ATOM 1535 C CA . ILE A 1 190 ? -15.146 16.529 4.362 1.00 73.94 190 ILE A CA 1
ATOM 1536 C C . ILE A 1 190 ? -14.483 16.197 5.709 1.00 73.94 190 ILE A C 1
ATOM 1538 O O . ILE A 1 190 ? -13.355 15.696 5.723 1.00 73.94 190 ILE A O 1
ATOM 1542 N N . PRO A 1 191 ? -15.147 16.451 6.852 1.00 73.44 191 PRO A N 1
ATOM 1543 C CA . PRO A 1 191 ? -14.619 16.066 8.152 1.00 73.44 191 PRO A CA 1
ATOM 1544 C C . PRO A 1 191 ? -14.749 14.555 8.374 1.00 73.44 191 PRO A C 1
ATOM 1546 O O . PRO A 1 191 ? -15.716 13.921 7.951 1.00 73.44 191 PRO A O 1
ATOM 1549 N N . VAL A 1 192 ? -13.800 13.981 9.114 1.00 79.94 192 VAL A N 1
ATOM 1550 C CA . VAL A 1 192 ? -13.874 12.579 9.541 1.00 79.94 192 VAL A CA 1
ATOM 1551 C C . VAL A 1 192 ? -14.943 12.438 10.629 1.00 79.94 192 VAL A C 1
ATOM 1553 O O . VAL A 1 192 ? -14.865 13.069 11.687 1.00 79.94 192 VAL A O 1
ATOM 1556 N N . LEU A 1 193 ? -15.938 11.586 10.390 1.00 78.50 193 LEU A N 1
ATOM 1557 C CA . LEU A 1 193 ? -17.012 11.299 11.345 1.00 78.50 193 LEU A CA 1
ATOM 1558 C C . LEU A 1 193 ? -16.642 10.146 12.295 1.00 78.50 193 LEU A C 1
ATOM 1560 O O . LEU A 1 193 ? -15.852 9.277 11.914 1.00 78.50 193 LEU A O 1
ATOM 1564 N N . PRO A 1 194 ? -17.206 10.100 13.520 1.00 79.38 194 PRO A N 1
ATOM 1565 C CA . PRO A 1 194 ? -18.023 11.126 14.184 1.00 79.38 194 PRO A CA 1
ATOM 1566 C C . PRO A 1 194 ? -17.183 12.332 14.637 1.00 79.38 194 PRO A C 1
ATOM 1568 O O . PRO A 1 194 ? -15.967 12.213 14.794 1.00 79.38 194 PRO A O 1
ATOM 1571 N N . HIS A 1 195 ? -17.805 13.493 14.849 1.00 71.62 195 HIS A N 1
ATOM 1572 C CA . HIS A 1 195 ? -17.106 14.644 15.429 1.00 71.62 195 HIS A CA 1
ATOM 1573 C C . HIS A 1 195 ? -16.904 14.417 16.934 1.00 71.62 195 HIS A C 1
ATOM 1575 O O . HIS A 1 195 ? -17.870 14.167 17.652 1.00 71.62 195 HIS A O 1
ATOM 1581 N N . ILE A 1 196 ? -15.653 14.476 17.399 1.00 70.81 196 ILE A N 1
ATOM 1582 C CA . ILE A 1 196 ? -15.293 14.286 18.810 1.00 70.81 196 ILE A CA 1
ATOM 1583 C C . ILE A 1 196 ? -14.887 15.656 19.362 1.00 70.81 196 ILE A C 1
ATOM 1585 O O . ILE A 1 196 ? -13.755 16.086 19.123 1.00 70.81 196 ILE A O 1
ATOM 1589 N N . PRO A 1 197 ? -15.791 16.376 20.048 1.00 55.31 197 PRO A N 1
ATOM 1590 C CA . PRO A 1 197 ? -15.448 17.662 20.638 1.00 55.31 197 PRO A CA 1
ATOM 1591 C C . PRO A 1 197 ? -14.406 17.474 21.753 1.00 55.31 197 PRO A C 1
ATOM 1593 O O . PRO A 1 197 ? -14.514 16.559 22.565 1.00 55.31 197 PRO A O 1
ATOM 1596 N N . ASN A 1 198 ? -13.415 18.369 21.807 1.00 52.97 198 ASN A N 1
ATOM 1597 C CA . ASN A 1 198 ? -12.439 18.502 22.902 1.00 52.97 198 ASN A CA 1
ATOM 1598 C C . ASN A 1 198 ? -11.470 17.325 23.127 1.00 52.97 198 ASN A C 1
ATOM 1600 O O . ASN A 1 198 ? -11.053 17.079 24.258 1.00 52.97 198 ASN A O 1
ATOM 1604 N N . TYR A 1 199 ? -11.041 16.623 22.076 1.00 59.25 199 TYR A N 1
ATOM 1605 C CA . TYR A 1 199 ? -9.903 15.711 22.214 1.00 59.25 199 TYR A CA 1
ATOM 1606 C C . TYR A 1 199 ? -8.608 16.510 22.447 1.00 59.25 199 TYR A C 1
ATOM 1608 O O . TYR A 1 199 ? -8.151 17.213 21.557 1.00 59.25 199 TYR A O 1
ATOM 1616 N N . THR A 1 200 ? -8.014 16.417 23.638 1.00 54.69 200 THR A N 1
ATOM 1617 C CA . THR A 1 200 ? -6.765 17.115 24.020 1.00 54.69 200 THR A CA 1
ATOM 1618 C C . THR A 1 200 ? -5.530 16.204 23.988 1.00 54.69 200 THR A C 1
ATOM 1620 O O . THR A 1 200 ? -4.458 16.585 24.450 1.00 54.69 200 THR A O 1
ATOM 1623 N N . GLY A 1 201 ? -5.664 14.979 23.466 1.00 50.91 201 GLY A N 1
ATOM 1624 C CA . GLY A 1 201 ? -4.717 13.887 23.717 1.00 50.91 201 GLY A CA 1
ATOM 1625 C C . GLY A 1 201 ? -3.403 13.892 22.926 1.00 50.91 201 GLY A C 1
ATOM 1626 O O . GLY A 1 201 ? -2.575 13.019 23.190 1.00 50.91 201 GLY A O 1
ATOM 1627 N N . LYS A 1 202 ? -3.200 14.816 21.974 1.00 54.53 202 LYS A N 1
ATOM 1628 C CA . LYS A 1 202 ? -1.956 14.942 21.186 1.00 54.53 202 LYS A CA 1
ATOM 1629 C C . LYS A 1 202 ? -1.527 16.414 21.104 1.00 54.53 202 LYS A C 1
ATOM 1631 O O . LYS A 1 202 ? -2.326 17.264 20.717 1.00 54.53 202 LYS A O 1
ATOM 1636 N N . VAL A 1 203 ? -0.285 16.716 21.490 1.00 46.78 203 VAL A N 1
ATOM 1637 C CA . VAL A 1 203 ? 0.299 18.075 21.488 1.00 46.78 203 VAL A CA 1
ATOM 1638 C C . VAL A 1 203 ? 0.364 18.594 20.037 1.00 46.78 203 VAL A C 1
ATOM 1640 O O . VAL A 1 203 ? 0.471 17.777 19.129 1.00 46.78 203 VAL A O 1
ATOM 1643 N N . PRO A 1 204 ? 0.255 19.901 19.723 1.00 40.19 204 PRO A N 1
ATOM 1644 C CA . PRO A 1 204 ? 0.289 20.377 18.334 1.00 40.19 204 PRO A CA 1
ATOM 1645 C C . PRO A 1 204 ? 1.575 19.979 1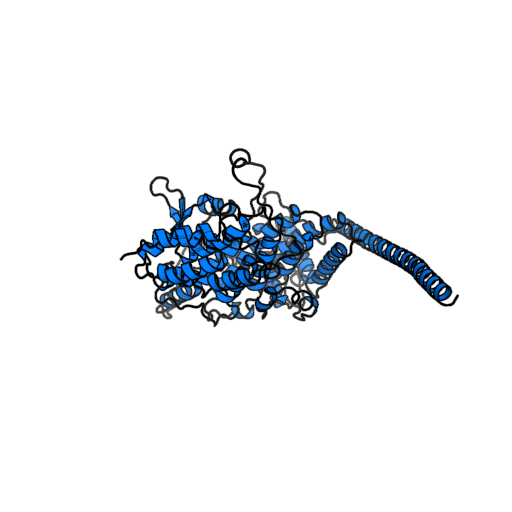7.590 1.00 40.19 204 PRO A C 1
ATOM 1647 O O . PRO A 1 204 ? 2.658 19.973 18.173 1.00 40.19 204 PRO A O 1
ATOM 1650 N N . ILE A 1 205 ? 1.464 19.688 16.286 1.00 42.06 205 ILE A N 1
ATOM 1651 C CA . ILE A 1 205 ? 2.629 19.577 15.396 1.00 42.06 205 ILE A CA 1
ATOM 1652 C C . ILE A 1 205 ? 3.289 20.957 15.382 1.00 42.06 205 ILE A C 1
ATOM 1654 O O . ILE A 1 205 ? 2.829 21.861 14.686 1.00 42.06 205 ILE A O 1
ATOM 1658 N N . ALA A 1 206 ? 4.380 21.131 16.127 1.00 35.72 206 ALA A N 1
ATOM 1659 C CA . ALA A 1 206 ? 5.401 22.071 15.698 1.00 35.72 206 ALA A CA 1
ATOM 1660 C C . ALA A 1 206 ? 5.944 21.469 14.411 1.00 35.72 206 ALA A C 1
ATOM 1662 O O . ALA A 1 206 ? 6.702 20.504 14.458 1.00 35.72 206 ALA A O 1
ATOM 1663 N N . ALA A 1 207 ? 5.448 21.932 13.268 1.00 30.34 207 ALA A N 1
ATOM 1664 C CA . ALA A 1 207 ? 5.937 21.435 12.001 1.00 30.34 207 ALA A CA 1
ATOM 1665 C C . ALA A 1 207 ? 7.468 21.540 12.031 1.00 30.34 207 ALA A C 1
ATOM 1667 O O . ALA A 1 207 ? 7.974 22.590 12.441 1.00 30.34 207 ALA A O 1
ATOM 1668 N N . PRO A 1 208 ? 8.227 20.528 11.580 1.00 31.16 208 PRO A N 1
ATOM 1669 C CA . PRO A 1 208 ? 9.591 20.770 11.156 1.00 31.16 208 PRO A CA 1
ATOM 1670 C C . PRO A 1 208 ? 9.495 21.579 9.855 1.00 31.16 208 PRO A C 1
ATOM 1672 O O . PRO A 1 208 ? 9.792 21.110 8.760 1.00 31.16 208 PRO A O 1
ATOM 1675 N N . LEU A 1 209 ? 8.975 22.803 9.944 1.00 36.84 209 LEU A N 1
ATOM 1676 C CA . LEU A 1 209 ? 9.147 23.790 8.909 1.00 36.84 209 LEU A CA 1
ATOM 1677 C C . LEU A 1 209 ? 10.624 24.145 8.980 1.00 36.84 209 LEU A C 1
ATOM 1679 O O . LEU A 1 209 ? 11.058 24.829 9.900 1.00 36.84 209 LEU A O 1
ATOM 1683 N N . GLN A 1 210 ? 11.340 23.664 7.962 1.00 33.06 210 GLN A N 1
ATOM 1684 C CA . GLN A 1 210 ? 12.707 24.001 7.555 1.00 33.06 210 GLN A CA 1
ATOM 1685 C C . GLN A 1 210 ? 13.795 22.960 7.859 1.00 33.06 210 GLN A C 1
ATOM 1687 O O . GLN A 1 210 ? 14.798 23.253 8.498 1.00 33.06 210 GLN A O 1
ATOM 1692 N N . THR A 1 211 ? 13.711 21.802 7.205 1.00 34.16 211 THR A N 1
ATOM 1693 C CA . THR A 1 211 ? 14.917 21.137 6.674 1.00 34.16 211 THR A CA 1
ATOM 1694 C C . THR A 1 211 ? 14.704 20.751 5.210 1.00 34.16 211 THR A C 1
ATOM 1696 O O . THR A 1 211 ? 14.626 19.576 4.889 1.00 34.16 211 THR A O 1
ATOM 1699 N N . ALA A 1 212 ? 14.536 21.749 4.331 1.00 33.50 212 ALA A N 1
ATOM 1700 C CA . ALA A 1 212 ? 14.713 21.597 2.870 1.00 33.50 212 ALA A CA 1
ATOM 1701 C C . ALA A 1 212 ? 14.666 22.919 2.070 1.00 33.50 212 ALA A C 1
ATOM 1703 O O . ALA A 1 212 ? 14.841 22.889 0.862 1.00 33.50 212 ALA A O 1
ATOM 1704 N N . ASN A 1 213 ? 14.453 24.082 2.700 1.00 32.03 213 ASN A N 1
ATOM 1705 C CA . ASN A 1 213 ? 14.499 25.385 2.021 1.00 32.03 213 ASN A CA 1
ATOM 1706 C C . ASN A 1 213 ? 15.418 26.361 2.774 1.00 32.03 213 ASN A C 1
ATOM 1708 O O . ASN A 1 213 ? 14.987 27.449 3.148 1.00 32.03 213 ASN A O 1
ATOM 1712 N N . ARG A 1 214 ? 16.679 25.987 3.032 1.00 32.19 214 ARG A N 1
ATOM 1713 C CA . ARG A 1 214 ? 17.698 27.019 3.273 1.00 32.19 214 ARG A CA 1
ATOM 1714 C C . ARG A 1 214 ? 18.111 27.567 1.903 1.00 32.19 214 ARG A C 1
ATOM 1716 O O . ARG A 1 214 ? 18.673 26.794 1.127 1.00 32.19 214 ARG A O 1
ATOM 1723 N N . PRO A 1 215 ? 17.852 28.845 1.567 1.00 31.38 215 PRO A N 1
ATOM 1724 C CA . PRO A 1 215 ? 18.640 29.487 0.528 1.00 31.38 215 PRO A CA 1
ATOM 1725 C C . PRO A 1 215 ? 20.113 29.405 0.947 1.00 31.38 215 PRO A C 1
ATOM 1727 O O . PRO A 1 215 ? 20.448 29.566 2.121 1.00 31.38 215 PRO A O 1
ATOM 1730 N N . LEU A 1 216 ? 20.971 29.069 -0.010 1.00 32.72 216 LEU A N 1
ATOM 1731 C CA . LEU A 1 216 ? 22.415 28.958 0.154 1.00 32.72 216 LEU A CA 1
ATOM 1732 C C . LEU A 1 216 ? 23.003 30.318 0.564 1.00 32.72 216 LEU A C 1
ATOM 1734 O O . LEU A 1 216 ? 23.413 31.075 -0.302 1.00 32.72 216 LEU A O 1
ATOM 1738 N N . HIS A 1 217 ? 23.054 30.637 1.857 1.00 27.95 217 HIS A N 1
ATOM 1739 C CA . HIS A 1 217 ? 23.970 31.638 2.404 1.00 27.95 217 HIS A CA 1
ATOM 1740 C C . HIS A 1 217 ? 24.397 31.276 3.835 1.00 27.95 217 HIS A C 1
ATOM 1742 O O . HIS A 1 217 ? 23.659 30.655 4.599 1.00 27.95 217 HIS A O 1
ATOM 1748 N N . SER A 1 218 ? 25.656 31.606 4.120 1.00 28.25 218 SER A N 1
ATOM 1749 C CA . SER A 1 218 ? 26.527 31.195 5.227 1.00 28.25 218 SER A CA 1
ATOM 1750 C C . SER A 1 218 ? 25.920 31.307 6.639 1.00 28.25 218 SER A C 1
ATOM 1752 O O . SER A 1 218 ? 25.045 32.141 6.871 1.00 28.25 218 SER A O 1
ATOM 1754 N N . PRO A 1 219 ? 26.399 30.516 7.623 1.00 30.55 219 PRO A N 1
ATOM 1755 C CA . PRO A 1 219 ? 25.845 30.522 8.969 1.00 30.55 219 PRO A CA 1
ATOM 1756 C C . PRO A 1 219 ? 26.333 31.771 9.710 1.00 30.55 219 PRO A C 1
ATOM 1758 O O . PRO A 1 219 ? 27.483 31.833 10.134 1.00 30.55 219 PRO A O 1
ATOM 1761 N N . SER A 1 220 ? 25.471 32.771 9.884 1.00 29.47 220 SER A N 1
ATOM 1762 C CA . SER A 1 220 ? 25.696 33.803 10.896 1.00 29.47 220 SER A CA 1
ATOM 1763 C C . SER A 1 220 ? 24.859 33.454 12.124 1.00 29.47 220 SER A C 1
ATOM 1765 O O . SER A 1 220 ? 23.631 33.522 12.111 1.00 29.47 220 SER A O 1
ATOM 1767 N N . LEU A 1 221 ? 25.538 32.983 13.169 1.00 44.44 221 LEU A N 1
ATOM 1768 C CA . LEU A 1 221 ? 24.993 32.849 14.513 1.00 44.44 221 LEU A CA 1
ATOM 1769 C C . LEU A 1 221 ? 24.775 34.256 15.065 1.00 44.44 221 LEU A C 1
ATOM 1771 O O . LEU A 1 221 ? 25.732 34.804 15.577 1.00 44.44 221 LEU A O 1
ATOM 1775 N N . LEU A 1 222 ? 23.575 34.826 14.940 1.00 36.97 222 LEU A N 1
ATOM 1776 C CA . LEU A 1 222 ? 23.011 35.869 15.813 1.00 36.97 222 LEU A CA 1
ATOM 1777 C C . LEU A 1 222 ? 21.545 36.103 15.382 1.00 36.97 222 LEU A C 1
ATOM 1779 O O . LEU A 1 222 ? 21.277 36.710 14.349 1.00 36.97 222 LEU A O 1
ATOM 1783 N N . LEU A 1 223 ? 20.588 35.592 16.165 1.00 34.38 223 LEU A N 1
ATOM 1784 C CA . LEU A 1 223 ? 19.162 35.912 16.021 1.00 34.38 223 LEU A CA 1
ATOM 1785 C C . LEU A 1 223 ? 18.911 37.307 16.608 1.00 34.38 223 LEU A C 1
ATOM 1787 O O . LEU A 1 223 ? 18.859 37.465 17.827 1.00 34.38 223 LEU A O 1
ATOM 1791 N N . LEU A 1 224 ? 18.744 38.309 15.748 1.00 30.31 224 LEU A N 1
ATOM 1792 C CA . LEU A 1 224 ? 18.097 39.573 16.099 1.00 30.31 224 LEU A CA 1
ATOM 1793 C C . LEU A 1 224 ? 16.610 39.463 15.717 1.00 30.31 224 LEU A C 1
ATOM 1795 O O . LEU A 1 224 ? 16.320 39.115 14.572 1.00 30.31 224 LEU A O 1
ATOM 1799 N N . PRO A 1 225 ? 15.655 39.714 16.631 1.00 32.69 225 PRO A N 1
ATOM 1800 C CA . PRO A 1 225 ? 14.244 39.776 16.274 1.00 32.69 225 PRO A CA 1
ATOM 1801 C C . PRO A 1 225 ? 13.966 41.107 15.566 1.00 32.69 225 PRO A C 1
ATOM 1803 O O . PRO A 1 225 ? 14.102 42.169 16.175 1.00 32.69 225 PRO A O 1
ATOM 1806 N N . ASP A 1 226 ? 13.571 41.054 14.294 1.00 29.31 226 ASP A N 1
ATOM 1807 C CA . ASP A 1 226 ? 13.139 42.234 13.544 1.00 29.31 226 ASP A CA 1
ATOM 1808 C C . ASP A 1 226 ? 11.864 42.829 14.160 1.00 29.31 226 ASP A C 1
ATOM 1810 O O . ASP A 1 226 ? 10.779 42.243 14.141 1.00 29.31 226 ASP A O 1
ATOM 1814 N N . LEU A 1 227 ? 12.009 44.038 14.700 1.00 36.69 227 LEU A N 1
ATOM 1815 C CA . LEU A 1 227 ? 10.930 44.919 15.126 1.00 36.69 227 LEU A CA 1
ATOM 1816 C C . LEU A 1 227 ? 10.269 45.542 13.889 1.00 36.69 227 LEU A C 1
ATOM 1818 O O . LEU A 1 227 ? 10.567 46.674 13.523 1.00 36.69 227 LEU A O 1
ATOM 1822 N N . THR A 1 228 ? 9.335 44.830 13.259 1.00 30.41 228 THR A N 1
ATOM 1823 C CA . THR A 1 228 ? 8.314 45.462 12.409 1.00 30.41 228 THR A CA 1
ATOM 1824 C C . THR A 1 228 ? 6.946 44.866 12.729 1.00 30.41 228 THR A C 1
ATOM 1826 O O . THR A 1 228 ? 6.706 43.666 12.626 1.00 30.41 228 THR A O 1
ATOM 1829 N N . GLY A 1 229 ? 6.061 45.719 13.244 1.00 37.81 229 GLY A N 1
ATOM 1830 C CA . GLY A 1 229 ? 4.762 45.329 13.770 1.00 37.81 229 GLY A CA 1
ATOM 1831 C C . GLY A 1 229 ? 3.798 44.837 12.694 1.00 37.81 229 GLY A C 1
ATOM 1832 O O . GLY A 1 229 ? 3.508 45.553 11.742 1.00 37.81 229 GLY A O 1
ATOM 1833 N N . SER A 1 230 ? 3.234 43.647 12.911 1.00 26.42 230 SER A N 1
ATOM 1834 C CA . SER A 1 230 ? 1.885 43.284 12.466 1.00 26.42 230 SER A CA 1
ATOM 1835 C C . SER A 1 230 ? 1.370 42.074 13.267 1.00 26.42 230 SER A C 1
ATOM 1837 O O . SER A 1 230 ? 1.896 40.972 13.164 1.00 26.42 230 SER A O 1
ATOM 1839 N N . SER A 1 231 ? 0.378 42.328 14.128 1.00 27.91 231 SER A N 1
ATOM 1840 C CA . SER A 1 231 ? -0.553 41.394 14.800 1.00 27.91 231 SER A CA 1
ATOM 1841 C C . SER A 1 231 ? -0.050 39.999 15.247 1.00 27.91 231 SER A C 1
ATOM 1843 O O . SER A 1 231 ? -0.186 39.014 14.524 1.00 27.91 231 SER A O 1
ATOM 1845 N N . ILE A 1 232 ? 0.367 39.877 16.515 1.00 30.48 232 ILE A N 1
ATOM 1846 C CA . ILE A 1 232 ? 0.717 38.609 17.206 1.00 30.48 232 ILE A CA 1
ATOM 1847 C C . ILE A 1 232 ? -0.492 37.974 17.946 1.00 30.48 232 ILE A C 1
ATOM 1849 O O . ILE A 1 232 ? -0.340 37.148 18.834 1.00 30.48 232 ILE A O 1
ATOM 1853 N N . ASN A 1 233 ? -1.734 38.270 17.558 1.00 28.97 233 ASN A N 1
ATOM 1854 C CA . ASN A 1 233 ? -2.914 37.627 18.161 1.00 28.97 233 ASN A CA 1
ATOM 1855 C C . ASN A 1 233 ? -3.728 36.888 17.092 1.00 28.97 233 ASN A C 1
ATOM 1857 O O . ASN A 1 233 ? -4.519 37.528 16.408 1.00 28.97 233 ASN A O 1
ATOM 1861 N N . ASN A 1 234 ? -3.484 35.570 16.939 1.00 30.27 234 ASN A N 1
ATOM 1862 C CA . ASN A 1 234 ? -4.425 34.502 16.494 1.00 30.27 234 ASN A CA 1
ATOM 1863 C C . ASN A 1 234 ? -3.785 33.274 15.797 1.00 30.27 234 ASN A C 1
ATOM 1865 O O . ASN A 1 234 ? -4.500 32.360 15.379 1.00 30.27 234 ASN A O 1
ATOM 1869 N N . GLN A 1 235 ? -2.456 33.169 15.690 1.00 35.06 235 GLN A N 1
ATOM 1870 C CA . GLN A 1 235 ? -1.844 31.999 15.028 1.00 35.06 235 GLN A CA 1
ATOM 1871 C C . GLN A 1 235 ? -1.788 30.731 15.907 1.00 35.06 235 GLN A C 1
ATOM 1873 O O . GLN A 1 235 ? -1.861 29.624 15.377 1.00 35.06 235 GLN A O 1
ATOM 1878 N N . HIS A 1 236 ? -1.760 30.856 17.240 1.00 34.84 236 HIS A N 1
ATOM 1879 C CA . HIS A 1 236 ? -1.684 29.693 18.141 1.00 34.84 236 HIS A CA 1
ATOM 1880 C C . HIS A 1 236 ? -3.002 28.911 18.293 1.00 34.84 236 HIS A C 1
ATOM 1882 O O . HIS A 1 236 ? -2.979 27.700 18.505 1.00 34.84 236 HIS A O 1
ATOM 1888 N N . THR A 1 237 ? -4.157 29.564 18.157 1.00 32.81 237 THR A N 1
ATOM 1889 C CA . THR A 1 237 ? -5.478 28.925 18.307 1.00 32.81 237 THR A CA 1
ATOM 1890 C C . THR A 1 237 ? -5.899 28.146 17.057 1.00 32.81 237 THR A C 1
ATOM 1892 O O . THR A 1 237 ? -6.487 27.070 17.167 1.00 32.81 237 THR A O 1
ATOM 1895 N N . SER A 1 238 ? -5.515 28.627 15.873 1.00 41.03 238 SER A N 1
ATOM 1896 C CA . SER A 1 238 ? -5.884 28.033 14.580 1.00 41.03 238 SER A CA 1
ATOM 1897 C C . SER A 1 238 ? -5.186 26.686 14.315 1.00 41.03 238 SER A C 1
ATOM 1899 O O . SER A 1 238 ? -5.799 25.748 13.805 1.00 41.03 238 SER A O 1
ATOM 1901 N N . GLN A 1 239 ? -3.913 26.539 14.710 1.00 44.41 239 GLN A N 1
ATOM 1902 C CA . GLN A 1 239 ? -3.173 25.276 14.550 1.00 44.41 239 GLN A CA 1
ATOM 1903 C C . GLN A 1 239 ? -3.651 24.178 15.514 1.00 44.41 239 GLN A C 1
ATOM 1905 O O . GLN A 1 239 ? -3.765 23.020 15.107 1.00 44.41 239 GLN A O 1
ATOM 1910 N N . ALA A 1 240 ? -3.992 24.524 16.760 1.00 40.38 240 ALA A N 1
ATOM 1911 C CA . ALA A 1 240 ? -4.498 23.564 17.743 1.00 40.38 240 ALA A CA 1
ATOM 1912 C C . ALA A 1 240 ? -5.876 22.990 17.350 1.00 40.38 240 ALA A C 1
ATOM 1914 O O . ALA A 1 240 ? -6.106 21.790 17.492 1.00 40.38 240 ALA A O 1
ATOM 1915 N N . GLN A 1 241 ? -6.764 23.818 16.783 1.00 42.69 241 GLN A N 1
ATOM 1916 C CA . GLN A 1 241 ? -8.064 23.366 16.268 1.00 42.69 241 GLN A CA 1
ATOM 1917 C C . GLN A 1 241 ? -7.917 22.434 15.052 1.00 42.69 241 GLN A C 1
ATOM 1919 O O . GLN A 1 241 ? -8.651 21.455 14.949 1.00 42.69 241 GLN A O 1
ATOM 1924 N N . SER A 1 242 ? -6.914 22.656 14.191 1.00 55.38 242 SER A N 1
ATOM 1925 C CA . SER A 1 242 ? -6.677 21.80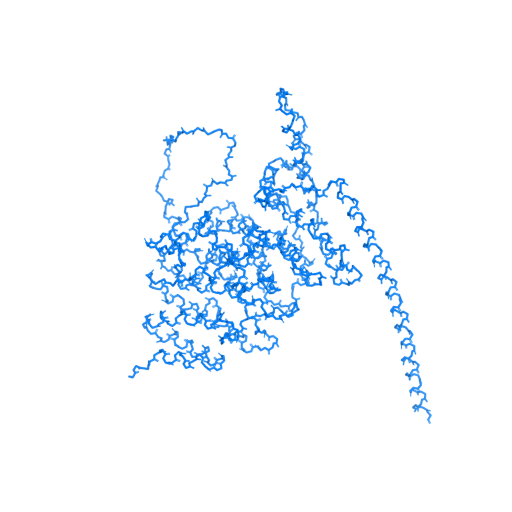4 13.017 1.00 55.38 242 SER A CA 1
ATOM 1926 C C . SER A 1 242 ? -6.232 20.373 13.364 1.00 55.38 242 SER A C 1
ATOM 1928 O O . SER A 1 242 ? -6.720 19.427 12.745 1.00 55.38 242 SER A O 1
ATOM 1930 N N . ARG A 1 243 ? -5.375 20.165 14.388 1.00 60.12 243 ARG A N 1
ATOM 1931 C CA . ARG A 1 243 ? -4.900 18.810 14.758 1.00 60.12 243 ARG A CA 1
ATOM 1932 C C . ARG A 1 243 ? -6.003 17.950 15.387 1.00 60.12 243 ARG A C 1
ATOM 1934 O O . ARG A 1 243 ? -6.076 16.754 15.108 1.00 60.12 243 ARG A O 1
ATOM 1941 N N . ASN A 1 244 ? -6.908 18.562 16.152 1.00 61.53 244 ASN A N 1
ATOM 1942 C CA . ASN A 1 244 ? -8.062 17.875 16.747 1.00 61.53 244 ASN A CA 1
ATOM 1943 C C . ASN A 1 244 ? -9.026 17.303 15.699 1.00 61.53 244 ASN A C 1
ATOM 1945 O O . ASN A 1 244 ? -9.731 16.331 15.970 1.00 61.53 244 ASN A O 1
ATOM 1949 N N . GLU A 1 245 ? -9.026 17.856 14.488 1.00 65.69 245 GLU A N 1
ATOM 1950 C CA . GLU A 1 245 ? -9.843 17.357 13.384 1.00 65.69 245 GLU A CA 1
ATOM 1951 C C . GLU A 1 245 ? -9.118 16.281 12.554 1.00 65.69 245 GLU A C 1
ATOM 1953 O O . GLU A 1 245 ? -9.770 15.359 12.060 1.00 65.69 245 GLU A O 1
ATOM 1958 N N . ILE A 1 246 ? -7.781 16.338 12.452 1.00 76.25 246 ILE A N 1
ATOM 1959 C CA . ILE A 1 246 ? -6.979 15.459 11.571 1.00 76.25 246 ILE A CA 1
ATOM 1960 C C . ILE A 1 246 ? -6.222 14.326 12.285 1.00 76.25 246 ILE A C 1
ATOM 1962 O O . ILE A 1 246 ? -5.625 13.495 11.605 1.00 76.25 246 ILE A O 1
ATOM 1966 N N . TRP A 1 247 ? -6.221 14.238 13.621 1.00 80.44 247 TRP A N 1
ATOM 1967 C CA . TRP A 1 247 ? -5.402 13.246 14.346 1.00 80.44 247 TRP A CA 1
ATOM 1968 C C . TRP A 1 247 ? -5.707 11.787 13.966 1.00 80.44 247 TRP A C 1
ATOM 1970 O O . TRP A 1 247 ? -4.804 10.954 13.960 1.00 80.44 247 TRP A O 1
ATOM 1980 N N . ARG A 1 248 ? -6.964 11.465 13.616 1.00 85.81 248 ARG A N 1
ATOM 1981 C CA . ARG A 1 248 ? -7.351 10.123 13.134 1.00 85.81 248 ARG A CA 1
ATOM 1982 C C . ARG A 1 248 ? -6.719 9.824 11.784 1.00 85.81 248 ARG A C 1
ATOM 1984 O O . ARG A 1 248 ? -6.141 8.756 11.601 1.00 85.81 248 ARG A O 1
ATOM 1991 N N . SER A 1 249 ? -6.806 10.786 10.867 1.00 87.00 249 SER A N 1
ATOM 1992 C CA . SER A 1 249 ? -6.155 10.733 9.559 1.00 87.00 249 SER A CA 1
ATOM 1993 C C . SER A 1 249 ? -4.646 10.569 9.712 1.00 87.00 249 SER A C 1
ATOM 1995 O O . SER A 1 249 ? -4.045 9.749 9.027 1.00 87.00 249 SER A O 1
ATOM 1997 N N . GLU A 1 250 ? -4.047 11.298 10.654 1.00 85.19 250 GLU A N 1
ATOM 1998 C CA . GLU A 1 250 ? -2.625 11.218 10.968 1.00 85.19 250 GLU A CA 1
ATOM 1999 C C . GLU A 1 250 ? -2.230 9.831 11.492 1.00 85.19 250 GLU A C 1
ATOM 2001 O O . GLU A 1 250 ? -1.300 9.235 10.952 1.00 85.19 250 GLU A O 1
ATOM 2006 N N . THR A 1 251 ? -2.954 9.280 12.476 1.00 88.81 251 THR A N 1
ATOM 2007 C CA . THR A 1 251 ? -2.705 7.922 12.992 1.00 88.81 251 THR A CA 1
ATOM 2008 C C . THR A 1 251 ? -2.799 6.887 11.875 1.00 88.81 251 THR A C 1
ATOM 2010 O O . THR A 1 251 ? -1.885 6.081 11.718 1.00 88.81 251 THR A O 1
ATOM 2013 N N . VAL A 1 252 ? -3.888 6.898 11.097 1.00 91.44 252 VAL A N 1
ATOM 2014 C CA . VAL A 1 252 ? -4.122 5.923 10.018 1.00 91.44 252 VAL A CA 1
ATOM 2015 C C . VAL A 1 252 ? -3.018 6.004 8.970 1.00 91.44 252 VAL A C 1
ATOM 2017 O O . VAL A 1 252 ? -2.418 4.988 8.626 1.00 91.44 252 VAL A O 1
ATOM 2020 N N . MET A 1 253 ? -2.691 7.213 8.514 1.00 90.19 253 MET A N 1
ATOM 2021 C CA . MET A 1 253 ? -1.601 7.450 7.572 1.00 90.19 253 MET A CA 1
ATOM 2022 C C . MET A 1 253 ? -0.260 6.948 8.123 1.00 90.19 253 MET A C 1
ATOM 2024 O O . MET A 1 253 ? 0.440 6.209 7.432 1.00 90.19 253 MET A O 1
ATOM 2028 N N . GLN A 1 254 ? 0.110 7.333 9.347 1.00 89.44 254 GLN A N 1
ATOM 2029 C CA . GLN A 1 254 ? 1.406 6.987 9.925 1.00 89.44 254 GLN A CA 1
ATOM 2030 C C . GLN A 1 254 ? 1.537 5.478 10.142 1.00 89.44 254 GLN A C 1
ATOM 2032 O O . GLN A 1 254 ? 2.513 4.881 9.688 1.00 89.44 254 GLN A O 1
ATOM 2037 N N . ALA A 1 255 ? 0.544 4.861 10.789 1.00 91.50 255 ALA A N 1
ATOM 2038 C CA . ALA A 1 255 ? 0.544 3.434 11.083 1.00 91.50 255 ALA A CA 1
ATOM 2039 C C . ALA A 1 255 ? 0.607 2.608 9.794 1.00 91.50 255 ALA A C 1
ATOM 2041 O O . ALA A 1 255 ? 1.417 1.689 9.695 1.00 91.50 255 ALA A O 1
ATOM 2042 N N . PHE A 1 256 ? -0.188 2.954 8.777 1.00 94.38 256 PHE A N 1
ATOM 2043 C CA . PHE A 1 256 ? -0.205 2.206 7.520 1.00 94.38 256 PHE A CA 1
ATOM 2044 C C . PHE A 1 256 ? 1.102 2.373 6.743 1.00 94.38 256 PHE A C 1
ATOM 2046 O O . PHE A 1 256 ? 1.632 1.387 6.241 1.00 94.38 256 PHE A O 1
ATOM 2053 N N . ILE A 1 257 ? 1.670 3.582 6.682 1.00 91.81 257 ILE A N 1
ATOM 2054 C CA . ILE A 1 257 ? 2.952 3.809 6.003 1.00 91.81 257 ILE A CA 1
ATOM 2055 C C . ILE A 1 257 ? 4.091 3.066 6.713 1.00 91.81 257 ILE A C 1
ATOM 2057 O O . ILE A 1 257 ? 4.825 2.325 6.061 1.00 91.81 257 ILE A O 1
ATOM 2061 N N . ASP A 1 258 ? 4.250 3.243 8.027 1.00 89.88 258 ASP A N 1
ATOM 2062 C CA . ASP A 1 258 ? 5.399 2.688 8.750 1.00 89.88 258 ASP A CA 1
ATOM 2063 C C . ASP A 1 258 ? 5.302 1.165 8.927 1.00 89.88 258 ASP A C 1
ATOM 2065 O O . ASP A 1 258 ? 6.320 0.479 8.846 1.00 89.88 258 ASP A O 1
ATOM 2069 N N . ILE A 1 259 ? 4.097 0.609 9.106 1.00 91.25 259 ILE A N 1
ATOM 2070 C CA . ILE A 1 259 ? 3.913 -0.835 9.315 1.00 91.25 259 ILE A CA 1
ATOM 2071 C C . ILE A 1 259 ? 3.802 -1.575 7.979 1.00 91.25 259 ILE A C 1
ATOM 2073 O O . ILE A 1 259 ? 4.542 -2.537 7.763 1.00 91.25 259 ILE A O 1
ATOM 2077 N N . TRP A 1 260 ? 2.946 -1.147 7.041 1.00 92.19 260 TRP A N 1
ATOM 2078 C CA . TRP A 1 260 ? 2.760 -1.895 5.788 1.00 92.19 260 TRP A CA 1
ATOM 2079 C C . TRP A 1 260 ? 3.958 -1.817 4.843 1.00 92.19 260 TRP A C 1
ATOM 2081 O O . TRP A 1 260 ? 4.158 -2.755 4.072 1.00 92.19 260 TRP A O 1
ATOM 2091 N N . MET A 1 261 ? 4.785 -0.769 4.907 1.00 91.00 261 MET A N 1
ATOM 2092 C CA . MET A 1 261 ? 6.007 -0.633 4.091 1.00 91.00 261 MET A CA 1
ATOM 2093 C C . MET A 1 261 ? 7.302 -0.866 4.884 1.00 91.00 261 MET A C 1
ATOM 2095 O O . MET A 1 261 ? 8.382 -0.533 4.406 1.00 91.00 261 MET A O 1
ATOM 2099 N N . SER A 1 262 ? 7.213 -1.461 6.077 1.00 87.25 262 SER A N 1
ATOM 2100 C CA . SER A 1 262 ? 8.385 -1.890 6.853 1.00 87.25 262 SER A CA 1
ATOM 2101 C C . SER A 1 262 ? 9.228 -2.934 6.107 1.00 87.25 262 SER A C 1
ATOM 2103 O O . SER A 1 262 ? 8.680 -3.850 5.485 1.00 87.25 262 SER A O 1
ATOM 2105 N N . VAL A 1 263 ? 10.556 -2.829 6.174 1.00 77.88 263 VAL A N 1
ATOM 2106 C CA . VAL A 1 263 ? 11.470 -3.756 5.494 1.00 77.88 263 VAL A CA 1
ATOM 2107 C C . VAL A 1 263 ? 12.458 -4.311 6.499 1.00 77.88 263 VAL A C 1
ATOM 2109 O O . VAL A 1 263 ? 13.393 -3.630 6.867 1.00 77.88 263 VAL A O 1
ATOM 2112 N N . GLU A 1 264 ? 12.346 -5.577 6.881 1.00 68.81 264 GLU A N 1
ATOM 2113 C CA . GLU A 1 264 ? 13.398 -6.186 7.700 1.00 68.81 264 GLU A CA 1
ATOM 2114 C C . GLU A 1 264 ? 14.693 -6.274 6.875 1.00 68.81 264 GLU A C 1
ATOM 2116 O O . GLU A 1 264 ? 14.833 -7.105 5.972 1.00 68.81 264 GLU A O 1
ATOM 2121 N N . GLN A 1 265 ? 15.632 -5.356 7.125 1.00 55.03 265 GLN A N 1
ATOM 2122 C CA . GLN A 1 265 ? 16.913 -5.345 6.432 1.00 55.03 265 GLN A CA 1
ATOM 2123 C C . GLN A 1 265 ? 17.713 -6.577 6.857 1.00 55.03 265 GLN A C 1
ATOM 2125 O O . GLN A 1 265 ? 18.160 -6.692 7.997 1.00 55.03 265 GLN A O 1
ATOM 2130 N N . ILE A 1 266 ? 17.932 -7.499 5.920 1.00 42.44 266 ILE A N 1
ATOM 2131 C CA . ILE A 1 266 ? 18.863 -8.621 6.078 1.00 42.44 266 ILE A CA 1
ATOM 2132 C C . ILE A 1 266 ? 20.285 -8.044 5.962 1.00 42.44 266 ILE A C 1
ATOM 2134 O O . ILE A 1 266 ? 20.955 -8.178 4.942 1.00 42.44 266 ILE A O 1
ATOM 2138 N N . GLY A 1 267 ? 20.709 -7.299 6.983 1.00 40.28 267 GLY A N 1
ATOM 2139 C CA . GLY A 1 267 ? 22.050 -6.738 7.098 1.00 40.28 267 GLY A CA 1
ATOM 2140 C C . GLY A 1 267 ? 23.019 -7.781 7.647 1.00 40.28 267 GLY A C 1
ATOM 2141 O O . GLY A 1 267 ? 22.873 -8.254 8.770 1.00 40.28 267 GLY A O 1
ATOM 2142 N N . THR A 1 268 ? 24.026 -8.125 6.854 1.00 40.31 268 THR A N 1
ATOM 2143 C CA . THR A 1 268 ? 25.051 -9.166 7.034 1.00 40.31 268 THR A CA 1
ATOM 2144 C C . THR A 1 268 ? 25.998 -9.018 8.240 1.00 40.31 268 THR A C 1
ATOM 2146 O O . THR A 1 268 ? 27.052 -9.643 8.233 1.00 40.31 268 THR A O 1
ATOM 2149 N N . SER A 1 269 ? 25.678 -8.257 9.292 1.00 36.91 269 SER A N 1
ATOM 2150 C CA . SER A 1 269 ? 26.649 -7.994 10.373 1.00 36.91 269 SER A CA 1
ATOM 2151 C C . SER A 1 269 ? 26.215 -8.275 11.812 1.00 36.91 269 SER A C 1
ATOM 2153 O O . SER A 1 269 ? 27.089 -8.258 12.663 1.00 36.91 269 SER A O 1
ATOM 2155 N N . ASN A 1 270 ? 24.954 -8.608 12.125 1.00 36.81 270 ASN A N 1
ATOM 2156 C CA . ASN A 1 270 ? 24.554 -8.898 13.523 1.00 36.81 270 ASN A CA 1
ATOM 2157 C C . ASN A 1 270 ? 23.519 -10.036 13.665 1.00 36.81 270 ASN A C 1
ATOM 2159 O O . ASN A 1 270 ? 22.685 -10.045 14.572 1.00 36.81 270 ASN A O 1
ATOM 2163 N N . ILE A 1 271 ? 23.554 -11.014 12.755 1.00 45.12 271 ILE A N 1
ATOM 2164 C CA . ILE A 1 271 ? 22.529 -12.064 12.633 1.00 45.12 271 ILE A CA 1
ATOM 2165 C C . ILE A 1 271 ? 22.996 -13.398 13.240 1.00 45.12 271 ILE A C 1
ATOM 2167 O O . ILE A 1 271 ? 23.025 -14.423 12.557 1.00 45.12 271 ILE A O 1
ATOM 2171 N N . GLU A 1 272 ? 23.313 -13.403 14.534 1.00 39.66 272 GLU A N 1
ATOM 2172 C CA . GLU A 1 272 ? 23.328 -14.648 15.324 1.00 39.66 272 GLU A CA 1
ATOM 2173 C C . GLU A 1 272 ? 22.496 -14.544 16.607 1.00 39.66 272 GLU A C 1
ATOM 2175 O O . GLU A 1 272 ? 21.763 -15.482 16.913 1.00 39.66 272 GLU A O 1
ATOM 2180 N N . MET A 1 273 ? 22.463 -13.392 17.290 1.00 41.59 273 MET A N 1
ATOM 2181 C CA . MET A 1 273 ? 21.642 -13.248 18.506 1.00 41.59 273 MET A CA 1
ATOM 2182 C C . MET A 1 273 ? 20.131 -13.138 18.242 1.00 41.59 273 MET A C 1
ATOM 2184 O O . MET A 1 273 ? 19.345 -13.685 19.008 1.00 41.59 273 MET A O 1
ATOM 2188 N N . TYR A 1 274 ? 19.703 -12.494 17.150 1.00 43.75 274 TYR A N 1
ATOM 2189 C CA . TYR A 1 274 ? 18.272 -12.266 16.859 1.00 43.75 274 TYR A CA 1
ATOM 2190 C C . TYR A 1 274 ? 17.653 -13.296 15.901 1.00 43.75 274 TYR A C 1
ATOM 2192 O O . TYR A 1 274 ? 16.446 -13.302 15.664 1.00 43.75 274 TYR A O 1
ATOM 2200 N N . LYS A 1 275 ? 18.469 -14.213 15.365 1.00 38.31 275 LYS A N 1
ATOM 2201 C CA . LYS A 1 275 ? 18.073 -15.177 14.323 1.00 38.31 275 LYS A CA 1
ATOM 2202 C C . LYS A 1 275 ? 17.164 -16.302 14.829 1.00 38.31 275 LYS A C 1
ATOM 2204 O O . LYS A 1 275 ? 16.655 -17.076 14.026 1.00 38.31 275 LYS A O 1
ATOM 2209 N N . ARG A 1 276 ? 16.979 -16.428 16.148 1.00 36.62 276 ARG A N 1
ATOM 2210 C CA . ARG A 1 276 ? 16.278 -17.569 16.755 1.00 36.62 276 ARG A CA 1
ATOM 2211 C C . ARG A 1 276 ? 14.798 -17.321 17.063 1.00 36.62 276 ARG A C 1
ATOM 2213 O O . ARG A 1 276 ? 14.120 -18.277 17.421 1.00 36.62 276 ARG A O 1
ATOM 2220 N N . SER A 1 277 ? 14.293 -16.097 16.868 1.00 36.22 277 SER A N 1
ATOM 2221 C CA . SER A 1 277 ? 12.957 -15.722 17.369 1.00 36.22 277 SER A CA 1
ATOM 2222 C C . SER A 1 277 ? 12.013 -15.053 16.362 1.00 36.22 277 SER A C 1
ATOM 2224 O O . SER A 1 277 ? 10.821 -14.994 16.647 1.00 36.22 277 SER A O 1
ATOM 2226 N N . CYS A 1 278 ? 12.481 -14.584 15.196 1.00 39.06 278 CYS A N 1
ATOM 2227 C CA . CYS A 1 278 ? 11.610 -13.945 14.197 1.00 39.06 278 CYS A CA 1
ATOM 2228 C C . CYS A 1 278 ? 11.508 -14.777 12.906 1.00 39.06 278 CYS A C 1
ATOM 2230 O O . CYS A 1 278 ? 12.541 -15.076 12.299 1.00 39.06 278 CYS A O 1
ATOM 2232 N N . PRO A 1 279 ? 10.295 -15.155 12.456 1.00 46.56 279 PRO A N 1
ATOM 2233 C CA . PRO A 1 279 ? 10.113 -15.771 11.148 1.00 46.56 279 PRO A CA 1
ATOM 2234 C C . PRO A 1 279 ? 10.480 -14.757 10.057 1.00 46.56 279 PRO A C 1
ATOM 2236 O O . PRO A 1 279 ? 10.084 -13.600 10.132 1.00 46.56 279 PRO A O 1
ATOM 2239 N N . VAL A 1 280 ? 11.223 -15.194 9.037 1.00 49.88 280 VAL A N 1
ATOM 2240 C CA . VAL A 1 280 ? 11.558 -14.375 7.860 1.00 49.88 280 VAL A CA 1
ATOM 2241 C C . VAL A 1 280 ? 10.254 -13.884 7.222 1.00 49.88 280 VAL A C 1
ATOM 2243 O O . VAL A 1 280 ? 9.527 -14.668 6.607 1.00 49.88 280 VAL A O 1
ATOM 2246 N N . ASN A 1 281 ? 9.936 -12.599 7.387 1.00 55.16 281 ASN A N 1
ATOM 2247 C CA . ASN A 1 281 ? 8.690 -12.009 6.905 1.00 55.16 281 ASN A CA 1
ATOM 2248 C C . ASN A 1 281 ? 8.740 -11.779 5.388 1.00 55.16 281 ASN A C 1
ATOM 2250 O O . ASN A 1 281 ? 8.952 -10.668 4.903 1.00 55.16 281 ASN A O 1
ATOM 2254 N N . VAL A 1 282 ? 8.507 -12.838 4.608 1.00 63.69 282 VAL A N 1
ATOM 2255 C CA . VAL A 1 282 ? 8.269 -12.711 3.164 1.00 63.69 282 VAL A CA 1
ATOM 2256 C C . VAL A 1 282 ? 6.998 -11.881 2.952 1.00 63.69 282 VAL A C 1
ATOM 2258 O O . VAL A 1 282 ? 5.943 -12.169 3.522 1.00 63.69 282 VAL A O 1
ATOM 2261 N N . SER A 1 283 ? 7.089 -10.825 2.140 1.00 77.62 283 SER A N 1
ATOM 2262 C CA . SER A 1 283 ? 5.933 -9.976 1.837 1.00 77.62 283 SER A CA 1
ATOM 2263 C C . SER A 1 283 ? 4.844 -10.774 1.121 1.00 77.62 283 SER A C 1
ATOM 2265 O O . SER A 1 283 ? 5.075 -11.341 0.058 1.00 77.62 283 SER A O 1
ATOM 2267 N N . SER A 1 284 ? 3.638 -10.798 1.688 1.00 83.25 284 SER A N 1
ATOM 2268 C CA . SER A 1 284 ? 2.511 -11.515 1.091 1.00 83.25 284 SER A CA 1
ATOM 2269 C C . SER A 1 284 ? 1.959 -10.780 -0.147 1.00 83.25 284 SER A C 1
ATOM 2271 O O . SER A 1 284 ? 1.993 -9.545 -0.202 1.00 83.25 284 SER A O 1
ATOM 2273 N N . PRO A 1 285 ? 1.376 -11.493 -1.131 1.00 86.69 285 PRO A N 1
ATOM 2274 C CA . PRO A 1 285 ? 0.691 -10.871 -2.268 1.00 86.69 285 PRO A CA 1
ATOM 2275 C C . PRO A 1 285 ? -0.413 -9.885 -1.857 1.00 86.69 285 PRO A C 1
ATOM 2277 O O . PRO A 1 285 ? -0.659 -8.891 -2.537 1.00 86.69 285 PRO A O 1
ATOM 2280 N N . GLU A 1 286 ? -1.106 -10.161 -0.754 1.00 86.31 286 GLU A N 1
ATOM 2281 C CA . GLU A 1 286 ? -2.138 -9.283 -0.195 1.00 86.31 286 GLU A CA 1
ATOM 2282 C C . GLU A 1 286 ? -1.534 -7.981 0.339 1.00 86.31 286 GLU A C 1
ATOM 2284 O O . GLU A 1 286 ? -2.024 -6.909 -0.001 1.00 86.31 286 GLU A O 1
ATOM 2289 N N . ARG A 1 287 ? -0.403 -8.051 1.058 1.00 89.12 287 ARG A N 1
ATOM 2290 C CA . ARG A 1 287 ? 0.324 -6.866 1.533 1.00 89.12 287 ARG A CA 1
ATOM 2291 C C . ARG A 1 287 ? 0.704 -5.935 0.387 1.00 89.12 287 ARG A C 1
ATOM 2293 O O . ARG A 1 287 ? 0.429 -4.742 0.462 1.00 89.12 287 ARG A O 1
ATOM 2300 N N . VAL A 1 288 ? 1.266 -6.476 -0.696 1.00 91.38 288 VAL A N 1
ATOM 2301 C CA . VAL A 1 288 ? 1.659 -5.684 -1.876 1.00 91.38 288 VAL A CA 1
ATOM 2302 C C . VAL A 1 288 ? 0.453 -4.966 -2.497 1.00 91.38 288 VAL A C 1
ATOM 2304 O O . VAL A 1 288 ? 0.560 -3.802 -2.882 1.00 91.38 288 VAL A O 1
ATOM 2307 N N . ARG A 1 289 ? -0.718 -5.615 -2.553 1.00 89.88 289 ARG A N 1
ATOM 2308 C CA . ARG A 1 289 ? -1.954 -4.984 -3.049 1.00 89.88 289 ARG A CA 1
ATOM 2309 C C . ARG A 1 289 ? -2.467 -3.892 -2.131 1.00 89.88 289 ARG A C 1
ATOM 2311 O O . ARG A 1 289 ? -2.807 -2.818 -2.619 1.00 89.88 289 ARG A O 1
ATOM 2318 N N . THR A 1 290 ? -2.507 -4.150 -0.829 1.00 91.44 290 THR A N 1
ATOM 2319 C CA . THR A 1 290 ? -2.947 -3.165 0.160 1.00 91.44 290 THR A CA 1
ATOM 2320 C C . THR A 1 290 ? -2.053 -1.924 0.114 1.00 91.44 290 THR A C 1
ATOM 2322 O O . THR A 1 290 ? -2.554 -0.803 0.048 1.00 91.44 290 THR A O 1
ATOM 2325 N N . VAL A 1 291 ? -0.730 -2.110 0.013 1.00 94.06 291 VAL A N 1
ATOM 2326 C CA . VAL A 1 291 ? 0.225 -1.008 -0.194 1.00 94.06 291 VAL A CA 1
ATOM 2327 C C . VAL A 1 291 ? -0.029 -0.295 -1.527 1.00 94.06 291 VAL A C 1
ATOM 2329 O O . VAL A 1 291 ? -0.002 0.932 -1.571 1.00 94.06 291 VAL A O 1
ATOM 2332 N N . ARG A 1 292 ? -0.343 -1.015 -2.613 1.00 92.81 292 ARG A N 1
ATOM 2333 C CA . ARG A 1 292 ? -0.685 -0.393 -3.908 1.00 92.81 292 ARG A CA 1
ATOM 2334 C C . ARG A 1 292 ? -1.923 0.495 -3.801 1.00 92.81 292 ARG A C 1
ATOM 2336 O O . ARG A 1 292 ? -1.904 1.597 -4.340 1.00 92.81 292 ARG A O 1
ATOM 2343 N N . VAL A 1 293 ? -2.972 0.059 -3.104 1.00 91.69 293 VAL A N 1
ATOM 2344 C CA . VAL A 1 293 ? -4.174 0.883 -2.877 1.00 91.69 293 VAL A CA 1
ATOM 2345 C C . VAL A 1 293 ? -3.846 2.109 -2.026 1.00 91.69 293 VAL A C 1
ATOM 2347 O O . VAL A 1 293 ? -4.260 3.208 -2.389 1.00 91.69 293 VAL A O 1
ATOM 2350 N N . LEU A 1 294 ? -3.042 1.958 -0.967 1.00 93.00 294 LEU A N 1
ATOM 2351 C CA . LEU A 1 294 ? -2.556 3.090 -0.169 1.00 93.00 294 LEU A CA 1
ATOM 2352 C C . LEU A 1 294 ? -1.825 4.118 -1.044 1.00 93.00 294 LEU A C 1
ATOM 2354 O O . LEU A 1 294 ? -2.133 5.304 -0.977 1.00 93.00 294 LEU A O 1
ATOM 2358 N N . VAL A 1 295 ? -0.907 3.669 -1.905 1.00 92.50 295 VAL A N 1
ATOM 2359 C CA . VAL A 1 295 ? -0.163 4.545 -2.824 1.00 92.50 295 VAL A CA 1
ATOM 2360 C C . VAL A 1 295 ? -1.104 5.281 -3.776 1.00 92.50 295 VAL A C 1
ATOM 2362 O O . VAL A 1 295 ? -1.030 6.504 -3.897 1.00 92.50 295 VAL A O 1
ATOM 2365 N N . LYS A 1 296 ? -2.036 4.558 -4.411 1.00 90.25 296 LYS A N 1
ATOM 2366 C CA . LYS A 1 296 ? -3.058 5.152 -5.288 1.00 90.25 296 LYS A CA 1
ATOM 2367 C C . LYS A 1 296 ? -3.866 6.223 -4.549 1.00 90.25 296 LYS A C 1
ATOM 2369 O O . LYS A 1 296 ? -4.089 7.305 -5.089 1.00 90.25 296 LYS A O 1
ATOM 2374 N N . HIS A 1 297 ? -4.261 5.945 -3.308 1.00 87.50 297 HIS A N 1
ATOM 2375 C CA . HIS A 1 297 ? -5.044 6.864 -2.485 1.00 87.50 297 HIS A CA 1
ATOM 2376 C C . HIS A 1 297 ? -4.288 8.128 -2.112 1.00 87.50 297 HIS A C 1
ATOM 2378 O O . HIS A 1 297 ? -4.772 9.231 -2.344 1.00 87.50 297 HIS A O 1
ATOM 2384 N N . LEU A 1 298 ? -3.070 7.983 -1.595 1.00 87.44 298 LEU A N 1
ATOM 2385 C CA . LEU A 1 298 ? -2.243 9.120 -1.204 1.00 87.44 298 LEU A CA 1
ATOM 2386 C C . LEU A 1 298 ? -1.832 9.965 -2.425 1.00 87.44 298 LEU A C 1
ATOM 2388 O O . LEU A 1 298 ? -1.621 11.173 -2.306 1.00 87.44 298 LEU A O 1
ATOM 2392 N N . HIS A 1 299 ? -1.766 9.369 -3.621 1.00 85.88 299 HIS A N 1
ATOM 2393 C CA . HIS A 1 299 ? -1.609 10.117 -4.868 1.00 85.88 299 HIS A CA 1
ATOM 2394 C C . HIS A 1 299 ? -2.872 10.843 -5.325 1.00 85.88 299 HIS A C 1
ATOM 2396 O O . HIS A 1 299 ? -2.731 11.909 -5.927 1.00 85.88 299 HIS A O 1
ATOM 2402 N N . SER A 1 300 ? -4.060 10.306 -5.027 1.00 79.25 300 SER A N 1
ATOM 2403 C CA . SER A 1 300 ? -5.349 10.896 -5.410 1.00 79.25 300 SER A CA 1
ATOM 2404 C C . SER A 1 300 ? -5.626 12.253 -4.768 1.00 79.25 300 SER A C 1
ATOM 2406 O O . SER A 1 300 ? -6.441 13.015 -5.291 1.00 79.25 300 SER A O 1
ATOM 2408 N N . PHE A 1 301 ? -4.912 12.588 -3.686 1.00 72.56 301 PHE A N 1
ATOM 2409 C CA . PHE A 1 301 ? -4.985 13.913 -3.086 1.00 72.56 301 PHE A CA 1
ATOM 2410 C C . PHE A 1 301 ? -4.637 15.000 -4.114 1.00 72.56 301 PHE A C 1
ATOM 2412 O O . PHE A 1 301 ? -3.573 14.910 -4.744 1.00 72.56 301 PHE A O 1
ATOM 2419 N N . PRO A 1 302 ? -5.496 16.023 -4.289 1.00 57.06 302 PRO A N 1
ATOM 2420 C CA . PRO A 1 302 ? -5.310 17.024 -5.329 1.00 57.06 302 PRO A CA 1
ATOM 2421 C C . PRO A 1 302 ? -3.973 17.758 -5.183 1.00 57.06 302 PRO A C 1
ATOM 2423 O O . PRO A 1 302 ? -3.613 18.237 -4.111 1.00 57.06 302 PRO A O 1
ATOM 2426 N N . VAL A 1 303 ? -3.236 17.882 -6.291 1.00 51.09 303 VAL A N 1
ATOM 2427 C CA . VAL A 1 303 ? -1.979 18.657 -6.355 1.00 51.09 303 VAL A CA 1
ATOM 2428 C C . VAL A 1 303 ? -2.250 20.163 -6.220 1.00 51.09 303 VAL A C 1
ATOM 2430 O O . VAL A 1 303 ? -1.406 20.896 -5.714 1.00 51.09 303 VAL A O 1
ATOM 2433 N N . LYS A 1 304 ? -3.449 20.620 -6.614 1.00 49.34 304 LYS A N 1
ATOM 2434 C CA . LYS A 1 304 ? -3.874 22.026 -6.503 1.00 49.34 304 LYS A CA 1
ATOM 2435 C C . LYS A 1 304 ? -4.046 22.490 -5.049 1.00 49.34 304 LYS A C 1
ATOM 2437 O O . LYS A 1 304 ? -3.899 23.674 -4.784 1.00 49.34 304 LYS A O 1
ATOM 2442 N N . ASP A 1 305 ? -4.238 21.564 -4.109 1.00 50.22 305 ASP A N 1
ATOM 2443 C CA . ASP A 1 305 ? -4.401 21.865 -2.679 1.00 50.22 305 ASP A CA 1
ATOM 2444 C C . ASP A 1 305 ? -3.060 22.127 -1.959 1.00 50.22 305 ASP A C 1
ATOM 2446 O O . ASP A 1 305 ? -3.040 22.401 -0.761 1.00 50.22 305 ASP A O 1
ATOM 2450 N N . ILE A 1 306 ? -1.917 22.003 -2.652 1.00 49.03 306 ILE A N 1
ATOM 2451 C CA . ILE A 1 306 ? -0.578 22.184 -2.055 1.00 49.03 306 ILE A CA 1
ATOM 2452 C C . ILE A 1 306 ? -0.253 23.673 -1.849 1.00 49.03 306 ILE A C 1
ATOM 2454 O O . ILE A 1 306 ? 0.561 24.005 -0.986 1.00 49.03 306 ILE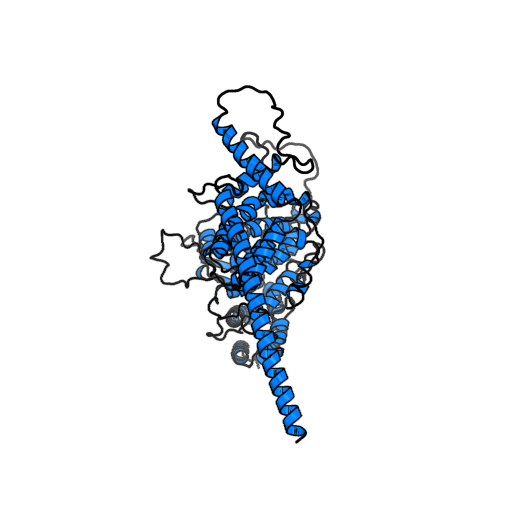 A O 1
ATOM 2458 N N . THR A 1 307 ? -0.876 24.570 -2.618 1.00 44.69 307 THR A N 1
ATOM 2459 C CA . THR A 1 307 ? -0.620 26.018 -2.549 1.00 44.69 307 THR A CA 1
ATOM 2460 C C . THR A 1 307 ? -1.561 26.759 -1.602 1.00 44.69 307 THR A C 1
ATOM 2462 O O . THR A 1 307 ? -1.178 27.802 -1.076 1.00 44.69 307 THR A O 1
ATOM 2465 N N . ASP A 1 308 ? -2.741 26.204 -1.315 1.00 44.19 308 ASP A N 1
ATOM 2466 C CA . ASP A 1 308 ? -3.732 26.830 -0.440 1.00 44.19 308 ASP A CA 1
ATOM 2467 C C . ASP A 1 308 ? -3.584 26.335 1.006 1.00 44.19 308 ASP A C 1
ATOM 2469 O O . ASP A 1 308 ? -4.141 25.323 1.439 1.00 44.19 308 ASP A O 1
ATOM 2473 N N . SER A 1 309 ? -2.833 27.111 1.794 1.00 49.28 309 SER A N 1
ATOM 2474 C CA . SER A 1 309 ? -2.675 26.946 3.250 1.00 49.28 309 SER A CA 1
ATOM 2475 C C . SER A 1 309 ? -3.996 27.047 4.043 1.00 49.28 309 SER A C 1
ATOM 2477 O O . SER A 1 309 ? -3.990 26.903 5.265 1.00 49.28 309 SER A O 1
ATOM 2479 N N . THR A 1 310 ? -5.117 27.322 3.379 1.00 46.50 310 THR A N 1
ATOM 2480 C CA . THR A 1 310 ? -6.450 27.525 3.958 1.00 46.50 310 THR A CA 1
ATOM 2481 C C . THR A 1 310 ? -7.213 26.223 4.215 1.00 46.50 310 THR A C 1
ATOM 2483 O O . THR A 1 310 ? -8.191 26.233 4.962 1.00 46.50 310 THR A O 1
ATOM 2486 N N . PHE A 1 311 ? -6.782 25.092 3.646 1.00 56.31 311 PHE A N 1
ATOM 2487 C CA . PHE A 1 311 ? -7.465 23.808 3.817 1.00 56.31 311 PHE A CA 1
ATOM 2488 C C . PHE A 1 311 ? -6.990 23.030 5.052 1.00 56.31 311 PHE A C 1
ATOM 2490 O O . PHE A 1 311 ? -5.795 22.900 5.312 1.00 56.31 311 PHE A O 1
ATOM 2497 N N . ARG A 1 312 ? -7.948 22.415 5.762 1.00 57.53 312 ARG A N 1
ATOM 2498 C CA . ARG A 1 312 ? -7.789 21.748 7.074 1.00 57.53 312 ARG A CA 1
ATOM 2499 C C . ARG A 1 312 ? -6.698 20.663 7.158 1.00 57.53 312 ARG A C 1
ATOM 2501 O O . ARG A 1 312 ? -6.301 20.303 8.258 1.00 57.53 312 ARG A O 1
ATOM 2508 N N . SER A 1 313 ? -6.215 20.120 6.033 1.00 62.41 313 SER A N 1
ATOM 2509 C CA . SER A 1 313 ? -5.290 18.968 6.000 1.00 62.41 313 SER A CA 1
ATOM 2510 C C . SER A 1 313 ? -4.127 19.068 4.994 1.00 62.41 313 SER A C 1
ATOM 2512 O O . SER A 1 313 ? -3.439 18.073 4.759 1.00 62.41 313 SER A O 1
ATOM 2514 N N . SER A 1 314 ? -3.857 20.241 4.410 1.00 66.19 314 SER A N 1
ATOM 2515 C CA . SER A 1 314 ? -2.840 20.403 3.349 1.00 66.19 314 SER A CA 1
ATOM 2516 C C . SER A 1 314 ? -1.420 20.007 3.795 1.00 66.19 314 SER A C 1
ATOM 2518 O O . SER A 1 314 ? -0.737 19.243 3.105 1.00 66.19 314 SER A O 1
ATOM 2520 N N . SER A 1 315 ? -0.999 20.423 4.995 1.00 71.12 315 SER A N 1
ATOM 2521 C CA . SER A 1 315 ? 0.309 20.073 5.576 1.00 71.12 315 SER A CA 1
ATOM 2522 C C . SER A 1 315 ? 0.476 18.567 5.807 1.00 71.12 315 SER A C 1
ATOM 2524 O O . SER A 1 315 ? 1.510 17.998 5.449 1.00 71.12 315 SER A O 1
ATOM 2526 N N . LEU A 1 316 ? -0.555 17.905 6.349 1.00 75.31 316 LEU A N 1
ATOM 2527 C CA . LEU A 1 316 ? -0.546 16.458 6.586 1.00 75.31 316 LEU A CA 1
ATOM 2528 C C . LEU A 1 316 ? -0.443 15.692 5.264 1.00 75.31 316 LEU A C 1
ATOM 2530 O O . LEU A 1 316 ? 0.337 14.753 5.162 1.00 75.31 316 LEU A O 1
ATOM 2534 N N . ARG A 1 317 ? -1.173 16.120 4.228 1.00 77.00 317 ARG A N 1
ATOM 2535 C CA . ARG A 1 317 ? -1.142 15.494 2.896 1.00 77.00 317 ARG A CA 1
ATOM 2536 C C . ARG A 1 317 ? 0.228 15.610 2.228 1.00 77.00 317 ARG A C 1
ATOM 2538 O O . ARG A 1 317 ? 0.699 14.641 1.628 1.00 77.00 317 ARG A O 1
ATOM 2545 N N . LYS A 1 318 ? 0.892 16.767 2.345 1.00 78.06 318 LYS A N 1
ATOM 2546 C CA . LYS A 1 318 ? 2.257 16.955 1.827 1.00 78.06 318 LYS A CA 1
ATOM 2547 C C . LYS A 1 318 ? 3.244 16.025 2.535 1.00 78.06 318 LYS A C 1
ATOM 2549 O O . LYS A 1 318 ? 4.002 15.321 1.867 1.00 78.06 318 LYS A O 1
ATOM 2554 N N . TYR A 1 319 ? 3.176 15.973 3.865 1.00 81.44 319 TYR A N 1
ATOM 2555 C CA . TYR A 1 319 ? 3.983 15.057 4.671 1.00 81.44 319 TYR A CA 1
ATOM 2556 C C . TYR A 1 319 ? 3.723 13.588 4.304 1.00 81.44 319 TYR A C 1
ATOM 2558 O O . TYR A 1 319 ? 4.671 12.839 4.066 1.00 81.44 319 TYR A O 1
ATOM 2566 N N . ALA A 1 320 ? 2.451 13.199 4.166 1.00 83.62 320 ALA A N 1
ATOM 2567 C CA . ALA A 1 320 ? 2.032 11.853 3.781 1.00 83.62 320 ALA A CA 1
ATOM 2568 C C . ALA A 1 320 ? 2.701 11.404 2.483 1.00 83.62 320 ALA A C 1
ATOM 2570 O O . ALA A 1 320 ? 3.262 10.313 2.419 1.00 83.62 320 ALA A O 1
ATOM 2571 N N . ARG A 1 321 ? 2.669 12.261 1.453 1.00 84.31 321 ARG A N 1
ATOM 2572 C CA . ARG A 1 321 ? 3.233 11.962 0.134 1.00 84.31 321 ARG A CA 1
ATOM 2573 C C . ARG A 1 321 ? 4.744 11.768 0.204 1.00 84.31 321 ARG A C 1
ATOM 2575 O O . ARG A 1 321 ? 5.236 10.771 -0.316 1.00 84.31 321 ARG A O 1
ATOM 2582 N N . GLN A 1 322 ? 5.465 12.681 0.853 1.00 84.12 322 GLN A N 1
ATOM 2583 C CA . GLN A 1 322 ? 6.923 12.601 0.969 1.00 84.12 322 GLN A CA 1
ATOM 2584 C C . GLN A 1 322 ? 7.350 11.356 1.758 1.00 84.12 322 GLN A C 1
ATOM 2586 O O . GLN A 1 322 ? 8.159 10.559 1.280 1.00 84.12 322 GLN A O 1
ATOM 2591 N N . LYS A 1 323 ? 6.743 11.140 2.932 1.00 85.94 323 LYS A N 1
ATOM 2592 C CA . LYS A 1 323 ? 7.015 9.977 3.784 1.00 85.94 323 LYS A CA 1
ATOM 2593 C C . LYS A 1 323 ? 6.691 8.667 3.062 1.00 85.94 323 LYS A C 1
ATOM 2595 O O . LYS A 1 323 ? 7.486 7.728 3.109 1.00 85.94 323 LYS A O 1
ATOM 2600 N N . MET A 1 324 ? 5.546 8.608 2.377 1.00 91.50 324 MET A N 1
ATOM 2601 C CA . MET A 1 324 ? 5.143 7.445 1.590 1.00 91.50 324 MET A CA 1
ATOM 2602 C C . MET A 1 324 ? 6.170 7.135 0.509 1.00 91.50 324 MET A C 1
ATOM 2604 O O . MET A 1 324 ? 6.580 5.986 0.420 1.00 91.50 324 MET A O 1
ATOM 2608 N N . CYS A 1 325 ? 6.587 8.111 -0.302 1.00 90.25 325 CYS A N 1
ATOM 2609 C CA . CYS A 1 325 ? 7.487 7.822 -1.416 1.00 90.25 325 CYS A CA 1
ATOM 2610 C C . CYS A 1 325 ? 8.850 7.308 -0.933 1.00 90.25 325 CYS A C 1
ATOM 2612 O O . CYS A 1 325 ? 9.350 6.320 -1.470 1.00 90.25 325 CYS A O 1
ATOM 2614 N N . ALA A 1 326 ? 9.393 7.896 0.138 1.00 87.94 326 ALA A N 1
ATOM 2615 C CA . ALA A 1 326 ? 10.632 7.424 0.748 1.00 87.94 326 ALA A CA 1
ATOM 2616 C C . ALA A 1 326 ? 10.509 5.976 1.261 1.00 87.94 326 ALA A C 1
ATOM 2618 O O . ALA A 1 326 ? 11.328 5.121 0.924 1.00 87.94 326 ALA A O 1
ATOM 2619 N N . ARG A 1 327 ? 9.456 5.658 2.029 1.00 89.19 327 ARG A N 1
ATOM 2620 C CA . ARG A 1 327 ? 9.221 4.292 2.539 1.00 89.19 327 ARG A CA 1
ATOM 2621 C C . ARG A 1 327 ? 8.933 3.290 1.416 1.00 89.19 327 ARG A C 1
ATOM 2623 O O . ARG A 1 327 ? 9.471 2.184 1.427 1.00 89.19 327 ARG A O 1
ATOM 2630 N N . ALA A 1 328 ? 8.130 3.683 0.430 1.00 91.62 328 ALA A N 1
ATOM 2631 C CA . ALA A 1 328 ? 7.764 2.849 -0.709 1.00 91.62 328 ALA A CA 1
ATOM 2632 C C . ALA A 1 328 ? 8.977 2.495 -1.575 1.00 91.62 328 ALA A C 1
ATOM 2634 O O . ALA A 1 328 ? 9.046 1.370 -2.062 1.00 91.62 328 ALA A O 1
ATOM 2635 N N . TYR A 1 329 ? 9.948 3.403 -1.727 1.00 91.75 329 TYR A N 1
ATOM 2636 C CA . TYR A 1 329 ? 11.195 3.125 -2.441 1.00 91.75 329 TYR A CA 1
ATOM 2637 C C . TYR A 1 329 ? 11.962 1.950 -1.821 1.00 91.75 329 TYR A C 1
ATOM 2639 O O . TYR A 1 329 ? 12.272 0.983 -2.519 1.00 91.75 329 TYR A O 1
ATOM 2647 N N . TYR A 1 330 ? 12.222 1.983 -0.508 1.00 89.50 330 TYR A N 1
ATOM 2648 C CA . TYR A 1 330 ? 12.923 0.889 0.177 1.00 89.50 330 TYR A CA 1
ATOM 2649 C C . TYR A 1 330 ? 12.142 -0.418 0.119 1.00 89.50 330 TYR A C 1
ATOM 2651 O O . TYR A 1 330 ? 12.718 -1.474 -0.152 1.00 89.50 330 TYR A O 1
ATOM 2659 N N . TYR A 1 331 ? 10.825 -0.338 0.321 1.00 91.31 331 TYR A N 1
ATOM 2660 C CA . TYR A 1 331 ? 9.946 -1.493 0.226 1.00 91.31 331 TYR A CA 1
ATOM 2661 C C . TYR A 1 331 ? 9.994 -2.125 -1.169 1.00 91.31 331 TYR A C 1
ATOM 2663 O O . TYR A 1 331 ? 10.224 -3.325 -1.297 1.00 91.31 331 TYR A O 1
ATOM 2671 N N . LEU A 1 332 ? 9.886 -1.321 -2.228 1.00 92.69 332 LEU A N 1
ATOM 2672 C CA . LEU A 1 332 ? 10.007 -1.778 -3.611 1.00 92.69 332 LEU A CA 1
ATOM 2673 C C . LEU A 1 332 ? 11.382 -2.359 -3.920 1.00 92.69 332 LEU A C 1
ATOM 2675 O O . LEU A 1 332 ? 11.457 -3.419 -4.536 1.00 92.69 332 LEU A O 1
ATOM 2679 N N . LYS A 1 333 ? 12.462 -1.709 -3.477 1.00 90.38 333 LYS A N 1
ATOM 2680 C CA . LYS A 1 333 ? 13.830 -2.208 -3.659 1.00 90.38 333 LYS A CA 1
ATOM 2681 C C . LYS A 1 333 ? 13.981 -3.605 -3.055 1.00 90.38 333 LYS A C 1
ATOM 2683 O O . LYS A 1 333 ? 14.508 -4.493 -3.718 1.00 90.38 333 LYS A O 1
ATOM 2688 N N . HIS A 1 334 ? 13.462 -3.820 -1.845 1.00 88.38 334 HIS A N 1
ATOM 2689 C CA . HIS A 1 334 ? 13.444 -5.133 -1.200 1.00 88.38 334 HIS A CA 1
ATOM 2690 C C . HIS A 1 334 ? 12.568 -6.147 -1.948 1.00 88.38 334 HIS A C 1
ATOM 2692 O O . HIS A 1 334 ? 12.985 -7.283 -2.158 1.00 88.38 334 HIS A O 1
ATOM 2698 N N . LEU A 1 335 ? 11.369 -5.757 -2.391 1.00 90.31 335 LEU A N 1
ATOM 2699 C CA . LEU A 1 335 ? 10.493 -6.646 -3.155 1.00 90.31 335 LEU A CA 1
ATOM 2700 C C . LEU A 1 335 ? 11.143 -7.079 -4.472 1.00 90.31 335 LEU A C 1
ATOM 2702 O O . LEU A 1 335 ? 11.174 -8.261 -4.777 1.00 90.31 335 LEU A O 1
ATOM 2706 N N . VAL A 1 336 ? 11.703 -6.159 -5.257 1.00 90.69 336 VAL A N 1
ATOM 2707 C CA . VAL A 1 336 ? 12.293 -6.496 -6.563 1.00 90.69 336 VAL A CA 1
ATOM 2708 C C . VAL A 1 336 ? 13.460 -7.483 -6.422 1.00 90.69 336 VAL A C 1
ATOM 2710 O O . VAL A 1 336 ? 13.608 -8.367 -7.270 1.00 90.69 336 VAL A O 1
ATOM 2713 N N . THR A 1 337 ? 14.248 -7.384 -5.347 1.00 87.94 337 THR A N 1
ATOM 2714 C CA . THR A 1 337 ? 15.393 -8.275 -5.101 1.00 87.94 337 THR A CA 1
ATOM 2715 C C . THR A 1 337 ? 15.005 -9.630 -4.507 1.00 87.94 337 THR A C 1
ATOM 2717 O O . THR A 1 337 ? 15.665 -10.620 -4.812 1.00 87.94 337 THR A O 1
ATOM 2720 N N . THR A 1 338 ? 13.944 -9.701 -3.697 1.00 86.62 338 THR A N 1
ATOM 2721 C CA . THR A 1 338 ? 13.559 -10.925 -2.963 1.00 86.62 338 THR A CA 1
ATOM 2722 C C . THR A 1 338 ? 12.393 -11.697 -3.580 1.00 86.62 338 THR A C 1
ATOM 2724 O O . THR A 1 338 ? 12.265 -12.896 -3.338 1.00 86.62 338 THR A O 1
ATOM 2727 N N . TRP A 1 339 ? 11.538 -11.047 -4.378 1.00 88.75 339 TRP A N 1
ATOM 2728 C CA . TRP A 1 339 ? 10.346 -11.680 -4.949 1.00 88.75 339 TRP A CA 1
ATOM 2729 C C . TRP A 1 339 ? 10.723 -12.832 -5.896 1.00 88.75 339 TRP A C 1
ATOM 2731 O O . TRP A 1 339 ? 11.748 -12.744 -6.582 1.00 88.75 339 TRP A O 1
ATOM 2741 N N . PRO A 1 340 ? 9.907 -13.897 -6.005 1.00 88.19 340 PRO A N 1
ATOM 2742 C CA . PRO A 1 340 ? 10.144 -14.991 -6.948 1.00 88.19 340 PRO A CA 1
ATOM 2743 C C . PRO A 1 340 ? 10.117 -14.552 -8.422 1.00 88.19 340 PRO A C 1
ATOM 2745 O O . PRO A 1 340 ? 9.512 -13.544 -8.804 1.00 88.19 340 PRO A O 1
ATOM 2748 N N . LEU A 1 341 ? 10.798 -15.318 -9.279 1.00 86.88 341 LEU A N 1
ATOM 2749 C CA . LEU A 1 341 ? 10.838 -15.121 -10.736 1.00 86.88 341 LEU A CA 1
ATOM 2750 C C . LEU A 1 341 ? 9.660 -15.823 -11.421 1.00 86.88 341 LEU A C 1
ATOM 2752 O O . LEU A 1 341 ? 9.843 -16.704 -12.255 1.00 86.88 341 LEU A O 1
ATOM 2756 N N . ASP A 1 342 ? 8.447 -15.433 -11.051 1.00 86.94 342 ASP A N 1
ATOM 2757 C CA . ASP A 1 342 ? 7.210 -15.960 -11.621 1.00 86.94 342 ASP A CA 1
ATOM 2758 C C . ASP A 1 342 ? 6.254 -14.826 -12.044 1.00 86.94 342 ASP A C 1
ATOM 2760 O O . ASP A 1 342 ? 6.547 -13.633 -11.905 1.00 86.94 342 ASP A O 1
ATOM 2764 N N . ALA A 1 343 ? 5.083 -15.197 -12.566 1.00 85.62 343 ALA A N 1
ATOM 2765 C CA . ALA A 1 343 ? 4.071 -14.244 -13.020 1.00 85.62 343 ALA A CA 1
ATOM 2766 C C . ALA A 1 343 ? 3.475 -13.379 -11.888 1.00 85.62 343 ALA A C 1
ATOM 2768 O O . ALA A 1 343 ? 2.882 -12.336 -12.171 1.00 85.62 343 ALA A O 1
ATOM 2769 N N . SER A 1 344 ? 3.636 -13.768 -10.615 1.00 88.19 344 SER A N 1
ATOM 2770 C CA . SER A 1 344 ? 3.143 -12.985 -9.474 1.00 88.19 344 SER A CA 1
ATOM 2771 C C . SER A 1 344 ? 3.930 -11.685 -9.282 1.00 88.19 344 SER A C 1
ATOM 2773 O O . SER A 1 344 ? 3.413 -10.740 -8.681 1.00 88.19 344 SER A O 1
ATOM 2775 N N . PHE A 1 345 ? 5.129 -11.579 -9.877 1.00 92.00 345 PHE A N 1
ATOM 2776 C CA . PHE A 1 345 ? 5.904 -10.337 -9.931 1.00 92.00 345 PHE A CA 1
ATOM 2777 C C . PHE A 1 345 ? 5.119 -9.158 -10.523 1.00 92.00 345 PHE A C 1
ATOM 2779 O O . PHE A 1 345 ? 5.411 -8.002 -10.210 1.00 92.00 345 PHE A O 1
ATOM 2786 N N . ARG A 1 346 ? 4.062 -9.434 -11.300 1.00 90.88 346 ARG A N 1
ATOM 2787 C CA . ARG A 1 346 ? 3.114 -8.421 -11.772 1.00 90.88 346 ARG A CA 1
ATOM 2788 C C . ARG A 1 346 ? 2.629 -7.513 -10.644 1.00 90.88 346 ARG A C 1
ATOM 2790 O O . ARG A 1 346 ? 2.472 -6.323 -10.874 1.00 90.88 346 ARG A O 1
ATOM 2797 N N . LEU A 1 347 ? 2.418 -8.040 -9.437 1.00 90.88 347 LEU A N 1
ATOM 2798 C CA . LEU A 1 347 ? 1.958 -7.255 -8.287 1.00 90.88 347 LEU A CA 1
ATOM 2799 C C . LEU A 1 347 ? 2.979 -6.200 -7.859 1.00 90.88 347 LEU A C 1
ATOM 2801 O O . LEU A 1 347 ? 2.614 -5.047 -7.643 1.00 90.88 347 LEU A O 1
ATOM 2805 N N . VAL A 1 348 ? 4.253 -6.588 -7.776 1.00 93.94 348 VAL A N 1
ATOM 2806 C CA . VAL A 1 348 ? 5.358 -5.687 -7.418 1.00 93.94 348 VAL A CA 1
ATOM 2807 C C . VAL A 1 348 ? 5.545 -4.632 -8.504 1.00 93.94 348 VAL A C 1
ATOM 2809 O O . VAL A 1 348 ? 5.658 -3.445 -8.205 1.00 93.94 348 VAL A O 1
ATOM 2812 N N . MET A 1 349 ? 5.511 -5.053 -9.770 1.00 93.88 349 MET A N 1
ATOM 2813 C CA . MET A 1 349 ? 5.616 -4.144 -10.906 1.00 93.88 349 MET A CA 1
ATOM 2814 C C . MET A 1 349 ? 4.462 -3.132 -10.920 1.00 93.88 349 MET A C 1
ATOM 2816 O O . MET A 1 349 ? 4.694 -1.939 -11.052 1.00 93.88 349 MET A O 1
ATOM 2820 N N . GLU A 1 350 ? 3.220 -3.572 -10.728 1.00 92.88 350 GLU A N 1
ATOM 2821 C CA . GLU A 1 350 ? 2.049 -2.690 -10.702 1.00 92.88 350 GLU A CA 1
ATOM 2822 C C . GLU A 1 350 ? 2.025 -1.749 -9.488 1.00 92.88 350 GLU A C 1
ATOM 2824 O O . GLU A 1 350 ? 1.505 -0.635 -9.590 1.00 92.88 350 GLU A O 1
ATOM 2829 N N . LEU A 1 351 ? 2.591 -2.158 -8.347 1.00 94.88 351 LEU A N 1
ATOM 2830 C CA . LEU A 1 351 ? 2.841 -1.266 -7.213 1.00 94.88 351 LEU A CA 1
ATOM 2831 C C . LEU A 1 351 ? 3.844 -0.171 -7.600 1.00 94.88 351 LEU A C 1
ATOM 2833 O O . LEU A 1 351 ? 3.561 1.010 -7.406 1.00 94.88 351 LEU A O 1
ATOM 2837 N N . TRP A 1 352 ? 4.973 -0.550 -8.199 1.00 95.88 352 TRP A N 1
ATOM 2838 C CA . TRP A 1 352 ? 5.991 0.398 -8.649 1.00 95.88 352 TRP A CA 1
ATOM 2839 C C . TRP A 1 352 ? 5.453 1.383 -9.692 1.00 95.88 352 TRP A C 1
ATOM 2841 O O . TRP A 1 352 ? 5.597 2.592 -9.526 1.00 95.88 352 TRP A O 1
ATOM 2851 N N . LEU A 1 353 ? 4.749 0.891 -10.714 1.00 93.19 353 LEU A N 1
ATOM 2852 C CA . LEU A 1 353 ? 4.127 1.747 -11.727 1.00 93.19 353 LEU A CA 1
ATOM 2853 C C . LEU A 1 353 ? 3.064 2.676 -11.120 1.00 93.19 353 LEU A C 1
ATOM 2855 O O . LEU A 1 353 ? 2.879 3.794 -11.590 1.00 93.19 353 LEU A O 1
ATOM 2859 N N . SER A 1 354 ? 2.389 2.259 -10.043 1.00 92.62 354 SER A N 1
ATOM 2860 C CA . SER A 1 354 ? 1.459 3.136 -9.321 1.00 92.62 354 SER A CA 1
ATOM 2861 C C . SER A 1 354 ? 2.174 4.244 -8.546 1.00 92.62 354 SER A C 1
ATOM 2863 O O . SER A 1 354 ? 1.644 5.349 -8.483 1.00 92.62 354 SER A O 1
ATOM 2865 N N . LEU A 1 355 ? 3.364 3.976 -8.001 1.00 93.19 355 LEU A N 1
ATOM 2866 C CA . LEU A 1 355 ? 4.165 4.956 -7.259 1.00 93.19 355 LEU A CA 1
ATOM 2867 C C . LEU A 1 355 ? 4.721 6.067 -8.161 1.00 93.19 355 LEU A C 1
ATOM 2869 O O . LEU A 1 355 ? 4.760 7.232 -7.778 1.00 93.19 355 LEU A O 1
ATOM 2873 N N . ILE A 1 356 ? 5.158 5.714 -9.369 1.00 91.31 356 ILE A N 1
ATOM 2874 C CA . ILE A 1 356 ? 5.827 6.664 -10.268 1.00 91.31 356 ILE A CA 1
ATOM 2875 C C . ILE A 1 356 ? 4.853 7.483 -11.132 1.00 91.31 356 ILE A C 1
ATOM 2877 O O . ILE A 1 356 ? 5.285 8.355 -11.876 1.00 91.31 356 ILE A O 1
ATOM 2881 N N . GLN A 1 357 ? 3.542 7.217 -11.065 1.00 89.31 357 GLN A N 1
ATOM 2882 C CA . GLN A 1 357 ? 2.532 7.862 -11.918 1.00 89.31 357 GLN A CA 1
ATOM 2883 C C . GLN A 1 357 ? 1.404 8.540 -11.115 1.00 89.31 357 GLN A C 1
ATOM 2885 O O . GLN A 1 357 ? 0.230 8.185 -11.285 1.00 89.31 357 GLN A O 1
ATOM 2890 N N . PRO A 1 358 ? 1.696 9.540 -10.262 1.00 86.75 358 PRO A N 1
ATOM 2891 C CA . PRO A 1 358 ? 0.677 10.211 -9.448 1.00 86.75 358 PRO A CA 1
ATOM 2892 C C . PRO A 1 358 ? -0.445 10.859 -10.275 1.00 86.75 358 PRO A C 1
ATOM 2894 O O . PRO A 1 358 ? -1.599 10.855 -9.848 1.00 86.75 358 PRO A O 1
ATOM 2897 N N . TRP A 1 359 ? -0.142 11.368 -11.476 1.00 84.50 359 TRP A N 1
ATOM 2898 C CA . TRP A 1 359 ? -1.109 12.036 -12.364 1.00 84.50 359 TRP A CA 1
ATOM 2899 C C . TRP A 1 359 ? -2.285 11.146 -12.790 1.00 84.50 359 TRP A C 1
ATOM 2901 O O . TRP A 1 359 ? -3.360 11.653 -13.119 1.00 84.50 359 TRP A O 1
ATOM 2911 N N . ARG A 1 360 ? -2.133 9.816 -12.735 1.00 80.69 360 ARG A N 1
ATOM 2912 C CA . ARG A 1 360 ? -3.209 8.868 -13.072 1.00 80.69 360 ARG A CA 1
ATOM 2913 C C . ARG A 1 360 ? -4.339 8.829 -12.046 1.00 80.69 360 ARG A C 1
ATOM 2915 O O . ARG A 1 360 ? -5.425 8.359 -12.383 1.00 80.69 360 ARG A O 1
ATOM 2922 N N . TYR A 1 361 ? -4.076 9.261 -10.813 1.00 78.00 361 TYR A N 1
ATOM 2923 C CA . TYR A 1 361 ? -4.971 9.040 -9.673 1.00 78.00 361 TYR A CA 1
ATOM 2924 C C . TYR A 1 361 ? -5.660 10.307 -9.172 1.00 78.00 361 TYR A C 1
ATOM 2926 O O . TYR A 1 361 ? -6.561 10.217 -8.341 1.00 78.00 361 TYR A O 1
ATOM 2934 N N . VAL A 1 362 ? -5.287 11.474 -9.698 1.00 69.56 362 VAL A N 1
ATOM 2935 C CA . VAL A 1 362 ? -5.935 12.747 -9.366 1.00 69.56 362 VAL A CA 1
ATOM 2936 C C . VAL A 1 362 ? -7.429 12.667 -9.709 1.00 69.56 362 VAL A C 1
ATOM 2938 O O . VAL A 1 362 ? -7.785 12.288 -10.824 1.00 69.56 362 VAL A O 1
ATOM 2941 N N . ASN A 1 363 ? -8.287 13.022 -8.746 1.00 60.72 363 ASN A N 1
ATOM 2942 C CA . ASN A 1 363 ? -9.758 12.965 -8.821 1.00 60.72 363 ASN A CA 1
ATOM 2943 C C . ASN A 1 363 ? -10.382 11.553 -8.857 1.00 60.72 363 ASN A C 1
ATOM 2945 O O . ASN A 1 363 ? -11.516 11.404 -9.316 1.00 60.72 363 ASN A O 1
ATOM 2949 N N . ARG A 1 364 ? -9.691 10.505 -8.381 1.00 61.38 364 ARG A N 1
ATOM 2950 C CA . ARG A 1 364 ? -10.247 9.139 -8.338 1.00 61.38 364 ARG A CA 1
ATOM 2951 C C . ARG A 1 364 ? -10.492 8.656 -6.909 1.00 61.38 364 ARG A C 1
ATOM 2953 O O . ARG A 1 364 ? -9.571 8.619 -6.103 1.00 61.38 364 ARG A O 1
ATOM 2960 N N . GLY A 1 365 ? -11.717 8.212 -6.621 1.00 58.25 365 GLY A N 1
ATOM 2961 C CA . GLY A 1 365 ? -12.043 7.532 -5.364 1.00 58.25 365 GLY A CA 1
ATOM 2962 C C . GLY A 1 365 ? -11.605 6.061 -5.361 1.00 58.25 365 GLY A C 1
ATOM 2963 O O . GLY A 1 365 ? -11.765 5.360 -6.364 1.00 58.25 365 GLY A O 1
ATOM 2964 N N . ILE A 1 366 ? -11.107 5.573 -4.216 1.00 61.06 366 ILE A N 1
ATOM 2965 C CA . ILE A 1 366 ? -10.763 4.155 -3.963 1.00 61.06 366 ILE A CA 1
ATOM 2966 C C . ILE A 1 366 ? -11.935 3.208 -4.233 1.00 61.06 366 ILE A C 1
ATOM 2968 O O . ILE A 1 366 ? -11.680 2.040 -4.505 1.00 61.06 366 ILE A O 1
ATOM 2972 N N . SER A 1 367 ? -13.191 3.670 -4.179 1.00 55.44 367 SER A N 1
ATOM 2973 C CA . SER A 1 367 ? -14.406 2.840 -4.295 1.00 55.44 367 SER A CA 1
ATOM 2974 C C . SER A 1 367 ? -14.347 1.799 -5.432 1.00 55.44 367 SER A C 1
ATOM 2976 O O . SER A 1 367 ? -14.783 0.665 -5.261 1.00 55.44 367 SER A O 1
ATOM 2978 N N . LEU A 1 368 ? -13.685 2.118 -6.554 1.00 56.78 368 LEU A N 1
ATOM 2979 C CA . LEU A 1 368 ? -13.480 1.180 -7.668 1.00 56.78 368 LEU A CA 1
ATOM 2980 C C . LEU A 1 368 ? -12.465 0.051 -7.408 1.00 56.78 368 LEU A C 1
ATOM 2982 O O . LEU A 1 368 ? -12.561 -0.998 -8.034 1.00 56.78 368 LEU A O 1
ATOM 2986 N N . SER A 1 369 ? -11.478 0.259 -6.538 1.00 59.03 369 SER A N 1
ATOM 2987 C CA . SER A 1 369 ? -10.473 -0.751 -6.162 1.00 59.03 369 SER A CA 1
ATOM 2988 C C . SER A 1 369 ? -10.993 -1.778 -5.154 1.00 59.03 369 SER A C 1
ATOM 2990 O O . SER A 1 369 ? -10.352 -2.803 -4.944 1.00 59.03 369 SER A O 1
ATOM 2992 N N . ARG A 1 370 ? -12.176 -1.529 -4.578 1.00 63.34 370 ARG A N 1
ATOM 2993 C CA . ARG A 1 370 ? -12.858 -2.437 -3.654 1.00 63.34 370 ARG A CA 1
ATOM 2994 C C . ARG A 1 370 ? -13.438 -3.677 -4.344 1.00 63.34 370 ARG A C 1
ATOM 2996 O O . ARG A 1 370 ? -13.524 -4.723 -3.713 1.00 63.34 370 ARG A O 1
ATOM 3003 N N . PHE A 1 371 ? -13.825 -3.576 -5.620 1.00 56.88 371 PHE A N 1
ATOM 3004 C CA . PHE A 1 371 ? -14.521 -4.646 -6.344 1.00 56.88 371 PHE A CA 1
ATOM 3005 C C . PHE A 1 371 ? -13.678 -5.204 -7.510 1.00 56.88 371 PHE A C 1
ATOM 3007 O O . PHE A 1 371 ? -13.198 -4.433 -8.349 1.00 56.88 371 PHE A O 1
ATOM 3014 N N . PRO A 1 372 ? -13.501 -6.537 -7.615 1.00 46.97 372 PRO A N 1
ATOM 3015 C CA . PRO A 1 372 ? -12.758 -7.153 -8.711 1.00 46.97 372 PRO A CA 1
ATOM 3016 C C . PRO A 1 372 ? -13.485 -6.997 -10.062 1.00 46.97 372 PRO A C 1
ATOM 3018 O O . PRO A 1 372 ? -14.692 -7.191 -10.158 1.00 46.97 372 PRO A O 1
ATOM 3021 N N . GLY A 1 373 ? -12.737 -6.654 -11.121 1.00 46.75 373 GLY A N 1
ATOM 3022 C CA . GLY A 1 373 ? -13.221 -6.623 -12.515 1.00 46.75 373 GLY A CA 1
ATOM 3023 C C . GLY A 1 373 ? -13.259 -5.243 -13.183 1.00 46.75 373 GLY A C 1
ATOM 3024 O O . GLY A 1 373 ? -13.147 -5.158 -14.403 1.00 46.75 373 GLY A O 1
ATOM 3025 N N . ILE A 1 374 ? -13.321 -4.154 -12.409 1.00 46.06 374 ILE A N 1
ATOM 3026 C CA . ILE A 1 374 ? -13.424 -2.783 -12.951 1.00 46.06 374 ILE A CA 1
ATOM 3027 C C . ILE A 1 374 ? -12.037 -2.125 -13.147 1.00 46.06 374 ILE A C 1
ATOM 3029 O O . ILE A 1 374 ? -11.883 -1.214 -13.963 1.00 46.06 374 ILE A O 1
ATOM 3033 N N . GLU A 1 375 ? -10.990 -2.600 -12.454 1.00 48.69 375 GLU A N 1
ATOM 3034 C CA . GLU A 1 375 ? -9.635 -2.025 -12.554 1.00 48.69 375 GLU A CA 1
ATOM 3035 C C . GLU A 1 375 ? -9.014 -2.160 -13.958 1.00 48.69 375 GLU A C 1
ATOM 3037 O O . GLU A 1 375 ? -8.473 -1.181 -14.472 1.00 48.69 375 GLU A O 1
ATOM 3042 N N . ASN A 1 376 ? -9.112 -3.331 -14.599 1.00 41.56 376 ASN A N 1
ATOM 3043 C CA . ASN A 1 376 ? -8.367 -3.620 -15.835 1.00 41.56 376 ASN A CA 1
ATOM 3044 C C . ASN A 1 376 ? -8.851 -2.803 -17.044 1.00 41.56 376 ASN A C 1
ATOM 3046 O O . ASN A 1 376 ? -8.025 -2.316 -17.809 1.00 41.56 376 ASN A O 1
ATOM 3050 N N . ASN A 1 377 ? -10.164 -2.597 -17.188 1.00 40.56 377 ASN A N 1
ATOM 3051 C CA . ASN A 1 377 ? -10.734 -1.926 -18.364 1.00 40.56 377 ASN A CA 1
ATOM 3052 C C . ASN A 1 377 ? -10.603 -0.393 -18.317 1.00 40.56 377 ASN A C 1
ATOM 3054 O O . ASN A 1 377 ? -10.673 0.265 -19.350 1.00 40.56 377 ASN A O 1
ATOM 3058 N N . ILE A 1 378 ? -10.419 0.199 -17.131 1.00 47.06 378 ILE A N 1
ATOM 3059 C CA . ILE A 1 378 ? -10.387 1.664 -16.968 1.00 47.06 378 ILE A CA 1
ATOM 3060 C C . ILE A 1 378 ? -8.955 2.185 -16.817 1.00 47.06 378 ILE A C 1
ATOM 3062 O O . ILE A 1 378 ? -8.651 3.292 -17.256 1.00 47.06 378 ILE A O 1
ATOM 3066 N N . GLU A 1 379 ? -8.035 1.386 -16.262 1.00 50.31 379 GLU A N 1
ATOM 3067 C CA . GLU A 1 379 ? -6.617 1.752 -16.203 1.00 50.31 379 GLU A CA 1
ATOM 3068 C C . GLU A 1 379 ? -5.994 1.998 -17.595 1.00 50.31 379 GLU A C 1
ATOM 3070 O O . GLU A 1 379 ? -5.016 2.751 -17.686 1.00 50.31 379 GLU A O 1
ATOM 3075 N N . GLU A 1 380 ? -6.568 1.413 -18.653 1.00 47.69 380 GLU A N 1
ATOM 3076 C CA . GLU A 1 380 ? -6.181 1.619 -20.054 1.00 47.69 380 GLU A CA 1
ATOM 3077 C C . GLU A 1 380 ? -6.819 2.847 -20.725 1.00 47.69 380 GLU A C 1
ATOM 3079 O O . GLU A 1 380 ? -6.200 3.388 -21.639 1.00 47.69 380 GLU A O 1
ATOM 3084 N N . ASN A 1 381 ? -7.978 3.321 -20.247 1.00 42.81 381 ASN A N 1
ATOM 3085 C CA . ASN A 1 381 ? -8.766 4.401 -20.864 1.00 42.81 381 ASN A CA 1
ATOM 3086 C C . ASN A 1 381 ? -8.494 5.808 -20.293 1.00 42.81 381 ASN A C 1
ATOM 3088 O O . ASN A 1 381 ? -9.084 6.781 -20.759 1.00 42.81 381 ASN A O 1
ATOM 3092 N N . ASN A 1 382 ? -7.631 5.952 -19.282 1.00 51.84 382 ASN A N 1
ATOM 3093 C CA . ASN A 1 382 ? -7.399 7.247 -18.631 1.00 51.84 382 ASN A CA 1
ATOM 3094 C C . ASN A 1 382 ? -6.473 8.178 -19.440 1.00 51.84 382 ASN A C 1
ATOM 3096 O O . ASN A 1 382 ? -5.329 7.835 -19.733 1.00 51.84 382 ASN A O 1
ATOM 3100 N N . THR A 1 383 ? -6.963 9.396 -19.692 1.00 51.00 383 THR A N 1
ATOM 3101 C CA . THR A 1 383 ? -6.373 10.462 -20.524 1.00 51.00 383 THR A CA 1
ATOM 3102 C C . THR A 1 383 ? -5.585 11.528 -19.748 1.00 51.00 383 THR A C 1
ATOM 3104 O O . THR A 1 383 ? -5.201 12.542 -20.328 1.00 51.00 383 THR A O 1
ATOM 3107 N N . ASN A 1 384 ? -5.352 11.355 -18.438 1.00 61.88 384 ASN A N 1
ATOM 3108 C CA . ASN A 1 384 ? -4.538 12.304 -17.668 1.00 61.88 384 ASN A CA 1
ATOM 3109 C C . ASN A 1 384 ? -3.073 12.187 -18.107 1.00 61.88 384 ASN A C 1
ATOM 3111 O O . ASN A 1 384 ? -2.361 11.268 -17.693 1.00 61.88 384 ASN A O 1
ATOM 3115 N N . ASN A 1 385 ? -2.645 13.110 -18.964 1.00 66.25 385 ASN A N 1
ATOM 3116 C CA . ASN A 1 385 ? -1.288 13.165 -19.488 1.00 66.25 385 ASN A CA 1
ATOM 3117 C C . ASN A 1 385 ? -0.316 13.782 -18.475 1.00 66.25 385 ASN A C 1
ATOM 3119 O O . ASN A 1 385 ? -0.706 14.534 -17.580 1.00 66.25 385 ASN A O 1
ATOM 3123 N N . LEU A 1 386 ? 0.964 13.436 -18.624 1.00 75.62 386 LEU A N 1
ATOM 3124 C CA . LEU A 1 386 ? 2.050 14.030 -17.853 1.00 75.62 386 LEU A CA 1
ATOM 3125 C C . LEU A 1 386 ? 2.200 15.508 -18.239 1.00 75.62 386 LEU A C 1
ATOM 3127 O O . LEU A 1 386 ? 2.538 15.813 -19.380 1.00 75.62 386 LEU A O 1
ATOM 3131 N N . ASP A 1 387 ? 1.970 16.396 -17.275 1.00 73.06 387 ASP A N 1
ATOM 3132 C CA . ASP A 1 387 ? 2.166 17.843 -17.409 1.00 73.06 387 ASP A CA 1
ATOM 3133 C C . ASP A 1 387 ? 3.451 18.307 -16.690 1.00 73.06 387 ASP A C 1
ATOM 3135 O O . ASP A 1 387 ? 3.965 17.630 -15.791 1.00 73.06 387 ASP A O 1
ATOM 3139 N N . ALA A 1 388 ? 3.963 19.485 -17.051 1.00 71.56 388 ALA A N 1
ATOM 3140 C CA . ALA A 1 388 ? 5.192 20.073 -16.519 1.00 71.56 388 ALA A CA 1
ATOM 3141 C C . ALA A 1 388 ? 5.162 20.275 -14.990 1.00 71.56 388 ALA A C 1
ATOM 3143 O O . ALA A 1 388 ? 6.219 20.256 -14.351 1.00 71.56 388 ALA A O 1
ATOM 3144 N N . SER A 1 389 ? 3.977 20.389 -14.378 1.00 76.06 389 SER A N 1
ATOM 3145 C CA . SER A 1 389 ? 3.803 20.513 -12.922 1.00 76.06 389 SER A CA 1
ATOM 3146 C C . SER A 1 389 ? 4.373 19.331 -12.128 1.00 76.06 389 SER A C 1
ATOM 3148 O O . SER A 1 389 ? 4.707 19.479 -10.955 1.00 76.06 389 SER A O 1
ATOM 3150 N N . TYR A 1 390 ? 4.504 18.152 -12.747 1.00 83.19 390 TYR A N 1
ATOM 3151 C CA . TYR A 1 390 ? 5.034 16.953 -12.091 1.00 83.19 390 TYR A CA 1
ATOM 3152 C C . TYR A 1 390 ? 6.562 16.854 -12.129 1.00 83.19 390 TYR A C 1
ATOM 3154 O O . TYR A 1 390 ? 7.118 15.941 -11.521 1.00 83.19 390 TYR A O 1
ATOM 3162 N N . THR A 1 391 ? 7.259 17.796 -12.774 1.00 83.12 391 THR A N 1
ATOM 3163 C CA . THR A 1 391 ? 8.731 17.791 -12.860 1.00 83.12 391 THR A CA 1
ATOM 3164 C C . THR A 1 391 ? 9.383 17.794 -11.477 1.00 83.12 391 THR A C 1
ATOM 3166 O O . THR A 1 391 ? 10.325 17.041 -11.242 1.00 83.12 391 THR A O 1
ATOM 3169 N N . GLN A 1 392 ? 8.834 18.566 -10.531 1.00 85.06 392 GLN A N 1
ATOM 3170 C CA . GLN A 1 392 ? 9.293 18.564 -9.140 1.00 85.06 392 GLN A CA 1
ATOM 3171 C C . GLN A 1 392 ? 9.177 17.174 -8.507 1.00 85.06 392 GLN A C 1
ATOM 3173 O O . GLN A 1 392 ? 10.139 16.669 -7.937 1.00 85.06 392 GLN A O 1
ATOM 3178 N N . PHE A 1 393 ? 8.012 16.539 -8.647 1.00 87.56 393 PHE A N 1
ATOM 3179 C CA . PHE A 1 393 ? 7.772 15.205 -8.102 1.00 87.56 393 PHE A CA 1
ATOM 3180 C C . PHE A 1 393 ? 8.717 14.162 -8.712 1.00 87.56 393 PHE A C 1
ATOM 3182 O O . PHE A 1 393 ? 9.206 13.287 -7.999 1.00 87.56 393 PHE A O 1
ATOM 3189 N N . ILE A 1 394 ? 8.981 14.249 -10.022 1.00 88.88 394 ILE A N 1
ATOM 3190 C CA . ILE A 1 394 ? 9.923 13.363 -10.716 1.00 88.88 394 ILE A CA 1
ATOM 3191 C C . ILE A 1 394 ? 11.334 13.533 -10.145 1.00 88.88 394 ILE A C 1
ATOM 3193 O O . ILE A 1 394 ? 11.991 12.534 -9.870 1.00 88.88 394 ILE A O 1
ATOM 3197 N N . ALA A 1 395 ? 11.780 14.771 -9.920 1.00 86.25 395 ALA A N 1
ATOM 3198 C CA . ALA A 1 395 ? 13.101 15.051 -9.364 1.00 86.25 395 ALA A CA 1
ATOM 3199 C C . ALA A 1 395 ? 13.250 14.558 -7.915 1.00 86.25 395 ALA A C 1
ATOM 3201 O O . ALA A 1 395 ? 14.229 13.888 -7.600 1.00 86.25 395 ALA A O 1
ATOM 3202 N N . GLU A 1 396 ? 12.260 14.813 -7.054 1.00 87.06 396 GLU A N 1
ATOM 3203 C CA . GLU A 1 396 ? 12.243 14.339 -5.657 1.00 87.06 396 GLU A CA 1
ATOM 3204 C C . GLU A 1 396 ? 12.276 12.807 -5.551 1.00 87.06 396 GLU A C 1
ATOM 3206 O O . GLU A 1 396 ? 12.797 12.255 -4.588 1.00 87.06 396 GLU A O 1
ATOM 3211 N N . ASN A 1 397 ? 11.727 12.107 -6.547 1.00 89.44 397 ASN A N 1
ATOM 3212 C CA . ASN A 1 397 ? 11.607 10.650 -6.551 1.00 89.44 397 ASN A CA 1
ATOM 3213 C C . ASN A 1 397 ? 12.484 9.985 -7.610 1.00 89.44 397 ASN A C 1
ATOM 3215 O O . ASN A 1 397 ? 12.241 8.831 -7.962 1.00 89.44 397 ASN A O 1
ATOM 3219 N N . PHE A 1 398 ? 13.502 10.686 -8.108 1.00 90.00 398 PHE A N 1
ATOM 3220 C CA . PHE A 1 398 ? 14.329 10.251 -9.230 1.00 90.00 398 PHE A CA 1
ATOM 3221 C C . PHE A 1 398 ? 14.869 8.807 -9.085 1.00 90.00 398 PHE A C 1
ATOM 3223 O O . PHE A 1 398 ? 14.663 8.018 -10.012 1.00 90.00 398 PHE A O 1
ATOM 3230 N N . PRO A 1 399 ? 15.405 8.373 -7.920 1.00 89.88 399 PRO A N 1
ATOM 3231 C CA . PRO A 1 399 ? 15.854 6.986 -7.723 1.00 89.88 399 PRO A CA 1
ATOM 3232 C C . PRO A 1 399 ? 14.756 5.927 -7.893 1.00 89.88 399 PRO A C 1
ATOM 3234 O O . PRO A 1 399 ? 15.032 4.796 -8.296 1.00 89.88 399 PRO A O 1
ATOM 3237 N N . SER A 1 400 ? 13.493 6.276 -7.625 1.00 91.25 400 SER A N 1
ATOM 3238 C CA . SER A 1 400 ? 12.361 5.368 -7.844 1.00 91.25 400 SER A CA 1
ATOM 3239 C C . SER A 1 400 ? 12.116 5.098 -9.329 1.00 91.25 400 SER A C 1
ATOM 3241 O O . SER A 1 400 ? 11.576 4.046 -9.665 1.00 91.25 400 SER A O 1
ATOM 3243 N N . TYR A 1 401 ? 12.514 6.008 -10.223 1.00 92.12 401 TYR A N 1
ATOM 3244 C CA . TYR A 1 401 ? 12.430 5.802 -11.669 1.00 92.12 401 TYR A CA 1
ATOM 3245 C C . TYR A 1 401 ? 13.641 5.041 -12.196 1.00 92.12 401 TYR A C 1
ATOM 3247 O O . TYR A 1 401 ? 13.466 4.124 -12.991 1.00 92.12 401 TYR A O 1
ATOM 3255 N N . THR A 1 402 ? 14.852 5.404 -11.769 1.00 90.69 402 THR A N 1
ATOM 3256 C CA . THR A 1 402 ? 16.095 4.909 -12.376 1.00 90.69 402 THR A CA 1
ATOM 3257 C C . THR A 1 402 ? 16.642 3.663 -11.686 1.00 90.69 402 THR A C 1
ATOM 3259 O O . THR A 1 402 ? 16.753 2.615 -12.324 1.00 90.69 402 THR A O 1
ATOM 3262 N N . CYS A 1 403 ? 16.894 3.714 -10.376 1.00 90.62 403 CYS A N 1
ATOM 3263 C CA . CYS A 1 403 ? 17.473 2.590 -9.635 1.00 90.62 403 CYS A CA 1
ATOM 3264 C C . CYS A 1 403 ? 16.542 1.369 -9.623 1.00 90.62 403 CYS A C 1
ATOM 3266 O O . CYS A 1 403 ? 16.984 0.241 -9.831 1.00 90.62 403 CYS A O 1
ATOM 3268 N N . ILE A 1 404 ? 15.233 1.570 -9.422 1.00 91.62 404 ILE A N 1
ATOM 3269 C CA . ILE A 1 404 ? 14.276 0.452 -9.470 1.00 91.62 404 ILE A CA 1
ATOM 3270 C C . ILE A 1 404 ? 14.197 -0.131 -10.884 1.00 91.62 404 ILE A C 1
ATOM 3272 O O . ILE A 1 404 ? 14.197 -1.351 -11.033 1.00 91.62 404 ILE A O 1
ATOM 3276 N N . PHE A 1 405 ? 14.209 0.705 -11.928 1.00 91.31 405 PHE A N 1
ATOM 3277 C CA . PHE A 1 405 ? 14.240 0.228 -13.312 1.00 91.31 405 PHE A CA 1
ATOM 3278 C C . PHE A 1 405 ? 15.466 -0.659 -13.570 1.00 91.31 405 PHE A C 1
ATOM 3280 O O . PHE A 1 405 ? 15.314 -1.772 -14.075 1.00 91.31 405 PHE A O 1
ATOM 3287 N N . GLN A 1 406 ? 16.655 -0.240 -13.130 1.00 89.75 406 GLN A N 1
ATOM 3288 C CA . GLN A 1 406 ? 17.884 -1.038 -13.234 1.00 89.75 406 GLN A CA 1
ATOM 3289 C C . GLN A 1 406 ? 17.791 -2.387 -12.513 1.00 89.75 406 GLN A C 1
ATOM 3291 O O . GLN A 1 406 ? 18.340 -3.370 -12.999 1.00 89.75 406 GLN A O 1
ATOM 3296 N N . LEU A 1 407 ? 17.065 -2.475 -11.395 1.00 90.38 407 LEU A N 1
ATOM 3297 C CA . LEU A 1 407 ? 16.846 -3.740 -10.682 1.00 90.38 407 LEU A CA 1
ATOM 3298 C C . LEU A 1 407 ? 15.809 -4.643 -11.370 1.00 90.38 407 LEU A C 1
ATOM 3300 O O . LEU A 1 407 ? 15.895 -5.870 -11.295 1.00 90.38 407 LEU A O 1
ATOM 3304 N N . VAL A 1 408 ? 14.820 -4.055 -12.044 1.00 91.38 408 VAL A N 1
ATOM 3305 C CA . VAL A 1 408 ? 13.730 -4.786 -12.703 1.00 91.38 408 VAL A CA 1
ATOM 3306 C C . VAL A 1 408 ? 14.180 -5.406 -14.029 1.00 91.38 408 VAL A C 1
ATOM 3308 O O . VAL A 1 408 ? 13.828 -6.552 -14.318 1.00 91.38 408 VAL A O 1
ATOM 3311 N N . ILE A 1 409 ? 14.970 -4.689 -14.832 1.00 90.31 409 ILE A N 1
ATOM 3312 C CA . ILE A 1 409 ? 15.362 -5.131 -16.180 1.00 90.31 409 ILE A CA 1
ATOM 3313 C C . ILE A 1 409 ? 16.087 -6.497 -16.193 1.00 90.31 409 ILE A C 1
ATOM 3315 O O . ILE A 1 409 ? 15.680 -7.368 -16.970 1.00 90.31 409 ILE A O 1
ATOM 3319 N N . PRO A 1 410 ? 17.077 -6.774 -15.320 1.00 90.12 410 PRO A N 1
ATOM 3320 C CA . PRO A 1 410 ? 17.727 -8.084 -15.248 1.00 90.12 410 PRO A CA 1
ATOM 3321 C C . PRO A 1 410 ? 16.773 -9.243 -14.944 1.00 90.12 410 PRO A C 1
ATOM 3323 O O . PRO A 1 410 ? 17.046 -10.382 -15.324 1.00 90.12 410 PRO A O 1
ATOM 3326 N N . ARG A 1 411 ? 15.627 -8.988 -14.297 1.00 90.75 411 ARG A N 1
ATOM 3327 C CA . ARG A 1 411 ? 14.621 -10.034 -14.052 1.00 90.75 411 ARG A CA 1
ATOM 3328 C C . ARG A 1 411 ? 13.954 -10.460 -15.358 1.00 90.75 411 ARG A C 1
ATOM 3330 O O . ARG A 1 411 ? 13.805 -11.656 -15.587 1.00 90.75 411 ARG A O 1
ATOM 3337 N N . PHE A 1 412 ? 13.635 -9.522 -16.252 1.00 88.69 412 PHE A N 1
ATOM 3338 C CA . PHE A 1 412 ? 13.054 -9.839 -17.564 1.00 88.69 412 PHE A CA 1
ATOM 3339 C C . PHE A 1 412 ? 14.014 -10.595 -18.488 1.00 88.69 412 PHE A C 1
ATOM 3341 O O . PHE A 1 412 ? 13.559 -11.395 -19.300 1.00 88.69 412 PHE A O 1
ATOM 3348 N N . MET A 1 413 ? 15.327 -10.429 -18.315 1.00 86.88 413 MET A N 1
ATOM 3349 C CA . MET A 1 413 ? 16.325 -11.253 -19.011 1.00 86.88 413 MET A CA 1
ATOM 3350 C C . MET A 1 413 ? 16.275 -12.728 -18.597 1.00 86.88 413 MET A C 1
ATOM 3352 O O . MET A 1 413 ? 16.599 -13.608 -19.392 1.00 86.88 413 MET A O 1
ATOM 3356 N N . ARG A 1 414 ? 15.875 -13.002 -17.351 1.00 88.56 414 ARG A N 1
ATOM 3357 C CA . ARG A 1 414 ? 15.785 -14.357 -16.785 1.00 88.56 414 ARG A CA 1
ATOM 3358 C C . ARG A 1 414 ? 14.418 -14.999 -17.003 1.00 88.56 414 ARG A C 1
ATOM 3360 O O . ARG A 1 414 ? 14.319 -16.221 -16.967 1.00 88.56 414 ARG A O 1
ATOM 3367 N N . LEU A 1 415 ? 13.380 -14.193 -17.210 1.00 87.38 415 LEU A N 1
ATOM 3368 C CA . LEU A 1 415 ? 12.032 -14.672 -17.489 1.00 87.38 415 LEU A CA 1
ATOM 3369 C C . LEU A 1 415 ? 11.899 -15.163 -18.935 1.00 87.38 415 LEU A C 1
ATOM 3371 O O . LEU A 1 415 ? 12.593 -14.717 -19.854 1.00 87.38 415 LEU A O 1
ATOM 3375 N N . ASP A 1 416 ? 10.960 -16.083 -19.130 1.00 84.62 416 ASP A N 1
ATOM 3376 C CA . ASP A 1 416 ? 10.511 -16.479 -20.456 1.00 84.62 416 ASP A CA 1
ATOM 3377 C C . ASP A 1 416 ? 9.487 -15.462 -20.976 1.00 84.62 416 ASP A C 1
ATOM 3379 O O . ASP A 1 416 ? 8.370 -15.362 -20.461 1.00 84.62 416 ASP A O 1
ATOM 3383 N N . ILE A 1 417 ? 9.890 -14.681 -21.979 1.00 85.62 417 ILE A N 1
ATOM 3384 C CA . ILE A 1 417 ? 9.079 -13.615 -22.582 1.00 85.62 417 ILE A CA 1
ATOM 3385 C C . ILE A 1 417 ? 8.071 -14.199 -23.591 1.00 85.62 417 ILE A C 1
ATOM 3387 O O . ILE A 1 417 ? 7.140 -13.505 -23.985 1.00 85.62 417 ILE A O 1
ATOM 3391 N N . THR A 1 418 ? 8.182 -15.477 -23.974 1.00 84.44 418 THR A N 1
ATOM 3392 C CA . THR A 1 418 ? 7.176 -16.125 -24.838 1.00 84.44 418 THR A CA 1
ATOM 3393 C C . THR A 1 418 ? 5.845 -16.344 -24.112 1.00 84.44 418 THR A C 1
ATOM 3395 O O . THR A 1 418 ? 4.783 -16.362 -24.736 1.00 84.44 418 THR A O 1
ATOM 3398 N N . ALA A 1 419 ? 5.874 -16.444 -22.779 1.00 85.94 419 ALA A N 1
ATOM 3399 C CA . ALA A 1 419 ? 4.676 -16.561 -21.964 1.00 85.94 419 ALA A CA 1
ATOM 3400 C C . ALA A 1 419 ? 3.880 -15.243 -21.951 1.00 85.94 419 ALA A C 1
ATOM 3402 O O . ALA A 1 419 ? 4.383 -14.199 -21.527 1.00 85.94 419 ALA A O 1
ATOM 3403 N N . TYR A 1 420 ? 2.592 -15.309 -22.308 1.00 85.12 420 TYR A N 1
ATOM 3404 C CA . TYR A 1 420 ? 1.699 -14.142 -22.382 1.00 85.12 420 TYR A CA 1
ATOM 3405 C C . TYR A 1 420 ? 1.714 -13.270 -21.114 1.00 85.12 420 TYR A C 1
ATOM 3407 O O . TYR A 1 420 ? 1.805 -12.049 -21.211 1.00 85.12 420 TYR A O 1
ATOM 3415 N N . LYS A 1 421 ? 1.680 -13.877 -19.914 1.00 86.69 421 LYS A N 1
ATOM 3416 C CA . LYS A 1 421 ? 1.696 -13.131 -18.638 1.00 86.69 421 LYS A CA 1
ATOM 3417 C C . LYS A 1 421 ? 2.969 -12.275 -18.496 1.00 86.69 421 LYS A C 1
ATOM 3419 O O . LYS A 1 421 ? 2.881 -11.135 -18.045 1.00 86.69 421 LYS A O 1
ATOM 3424 N N . ASN A 1 422 ? 4.124 -12.792 -18.922 1.00 88.88 422 ASN A N 1
ATOM 3425 C CA . ASN A 1 422 ? 5.414 -12.100 -18.840 1.00 88.88 422 ASN A CA 1
ATOM 3426 C C . ASN A 1 422 ? 5.565 -11.038 -19.933 1.00 88.88 422 ASN A C 1
ATOM 3428 O O . ASN A 1 422 ? 5.999 -9.923 -19.644 1.00 88.88 422 ASN A O 1
ATOM 3432 N N . ALA A 1 423 ? 5.137 -11.350 -21.159 1.00 87.44 423 ALA A N 1
ATOM 3433 C CA . ALA A 1 423 ? 5.080 -10.387 -22.255 1.00 87.44 423 ALA A CA 1
ATOM 3434 C C . ALA A 1 423 ? 4.174 -9.195 -21.914 1.00 87.44 423 ALA A C 1
ATOM 3436 O O . ALA A 1 423 ? 4.565 -8.047 -22.111 1.00 8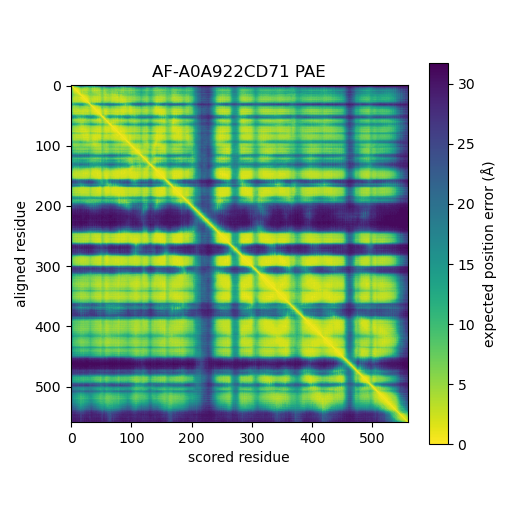7.44 423 ALA A O 1
ATOM 3437 N N . ALA A 1 424 ? 2.997 -9.450 -21.333 1.00 87.75 424 ALA A N 1
ATOM 3438 C CA . ALA A 1 424 ? 2.067 -8.409 -20.905 1.00 87.75 424 ALA A CA 1
ATOM 3439 C C . ALA A 1 424 ? 2.668 -7.505 -19.816 1.00 87.75 424 ALA A C 1
ATOM 3441 O O . ALA A 1 424 ? 2.477 -6.291 -19.861 1.00 87.75 424 ALA A O 1
ATOM 3442 N N . MET A 1 425 ? 3.428 -8.069 -18.865 1.00 90.50 425 MET A N 1
ATOM 3443 C CA . MET A 1 425 ? 4.155 -7.272 -17.869 1.00 90.50 425 MET A CA 1
ATOM 3444 C C . MET A 1 425 ? 5.181 -6.344 -18.528 1.00 90.50 425 MET A C 1
ATOM 3446 O O . MET A 1 425 ? 5.206 -5.146 -18.249 1.00 90.50 425 MET A O 1
ATOM 3450 N N . LEU A 1 426 ? 5.993 -6.879 -19.441 1.00 90.19 426 LEU A N 1
ATOM 3451 C CA . LEU A 1 426 ? 7.018 -6.106 -20.138 1.00 90.19 426 LEU A CA 1
ATOM 3452 C C . LEU A 1 426 ? 6.411 -5.024 -21.044 1.00 90.19 426 LEU A C 1
ATOM 3454 O O . LEU A 1 426 ? 6.880 -3.887 -21.053 1.00 90.19 426 LEU A O 1
ATOM 3458 N N . PHE A 1 427 ? 5.330 -5.349 -21.755 1.00 89.38 427 PHE A N 1
ATOM 3459 C CA . PHE A 1 427 ? 4.566 -4.386 -22.546 1.00 89.38 427 PHE A CA 1
ATOM 3460 C C . PHE A 1 427 ? 4.023 -3.254 -21.671 1.00 89.38 427 PHE A C 1
ATOM 3462 O O . PHE A 1 427 ? 4.145 -2.081 -22.021 1.00 89.38 427 PHE A O 1
ATOM 3469 N N . ARG A 1 428 ? 3.461 -3.591 -20.505 1.00 90.00 428 ARG A N 1
ATOM 3470 C CA . ARG A 1 428 ? 2.938 -2.611 -19.551 1.00 90.00 428 ARG A CA 1
ATOM 3471 C C . ARG A 1 428 ? 4.032 -1.677 -19.033 1.00 90.00 428 ARG A C 1
ATOM 3473 O O . ARG A 1 428 ? 3.801 -0.469 -18.989 1.00 90.00 428 ARG A O 1
ATOM 3480 N N . LEU A 1 429 ? 5.207 -2.216 -18.703 1.00 91.06 429 LEU A N 1
ATOM 3481 C CA . LEU A 1 429 ? 6.386 -1.434 -18.330 1.00 91.06 429 LEU A CA 1
ATOM 3482 C C . LEU A 1 429 ? 6.791 -0.470 -19.455 1.00 91.06 429 LEU A C 1
ATOM 3484 O O . LEU A 1 429 ? 6.907 0.733 -19.221 1.00 91.06 429 LEU A O 1
ATOM 3488 N N . GLY A 1 430 ? 6.926 -0.981 -20.682 1.00 88.88 430 GLY A N 1
ATOM 3489 C CA . GLY A 1 430 ? 7.240 -0.171 -21.859 1.00 88.88 430 GLY A CA 1
ATOM 3490 C C . GLY A 1 430 ? 6.229 0.957 -22.069 1.00 88.88 430 GLY A C 1
ATOM 3491 O O . GLY A 1 430 ? 6.618 2.113 -22.174 1.00 88.88 430 GLY A O 1
ATOM 3492 N N . LYS A 1 431 ? 4.925 0.655 -22.010 1.00 89.00 431 LYS A N 1
ATOM 3493 C CA . LYS A 1 431 ? 3.836 1.634 -22.175 1.00 89.00 431 LYS A CA 1
ATOM 3494 C C . LYS A 1 431 ? 3.934 2.810 -21.197 1.00 89.00 431 LYS A C 1
ATOM 3496 O O . LYS A 1 431 ? 3.605 3.930 -21.574 1.00 89.00 431 LYS A O 1
ATOM 3501 N N . VAL A 1 432 ? 4.365 2.577 -19.954 1.00 88.81 432 VAL A N 1
ATOM 3502 C CA . VAL A 1 432 ? 4.545 3.650 -18.961 1.00 88.81 432 VAL A CA 1
ATOM 3503 C C . VAL A 1 432 ? 5.760 4.515 -19.286 1.00 88.81 432 VAL A C 1
ATOM 3505 O O . VAL A 1 432 ? 5.639 5.736 -19.318 1.00 88.81 432 VAL A O 1
ATOM 3508 N N . PHE A 1 433 ? 6.910 3.910 -19.584 1.00 88.00 433 PHE A N 1
ATOM 3509 C CA . PHE A 1 433 ? 8.121 4.667 -19.921 1.00 88.00 433 PHE A CA 1
ATOM 3510 C C . PHE A 1 433 ? 8.045 5.341 -21.301 1.00 88.00 433 PHE A C 1
ATOM 3512 O O . PHE A 1 433 ? 8.728 6.330 -21.537 1.00 88.00 433 PHE A O 1
ATOM 3519 N N . SER A 1 434 ? 7.172 4.873 -22.195 1.00 87.44 434 SER A N 1
ATOM 3520 C CA . SER A 1 434 ? 6.873 5.523 -23.477 1.00 87.44 434 SER A CA 1
ATOM 3521 C C . SER A 1 434 ? 5.897 6.701 -23.369 1.00 87.44 434 SER A C 1
ATOM 3523 O O . SER A 1 434 ? 5.530 7.273 -24.395 1.00 87.44 434 SER A O 1
ATOM 3525 N N . GLN A 1 435 ? 5.455 7.083 -22.164 1.00 84.88 435 GLN A N 1
ATOM 3526 C CA . GLN A 1 435 ? 4.648 8.290 -21.985 1.00 84.88 435 GLN A CA 1
ATOM 3527 C C . GLN A 1 435 ? 5.410 9.536 -22.445 1.00 84.88 435 GLN A C 1
ATOM 3529 O O . GLN A 1 435 ? 6.614 9.679 -22.212 1.00 84.88 435 GLN A O 1
ATOM 3534 N N . GLN A 1 436 ? 4.685 10.456 -23.086 1.00 79.44 436 GLN A N 1
ATOM 3535 C CA . GLN A 1 436 ? 5.248 11.723 -23.538 1.00 79.44 436 GLN A CA 1
ATOM 3536 C C . GLN A 1 436 ? 5.869 12.463 -22.348 1.00 79.44 436 GLN A C 1
ATOM 3538 O O . GLN A 1 436 ? 5.304 12.500 -21.259 1.00 79.44 436 GLN A O 1
ATOM 3543 N N . HIS A 1 437 ? 7.049 13.032 -22.569 1.00 83.56 437 HIS A N 1
ATOM 3544 C CA . HIS A 1 437 ? 7.835 13.804 -21.608 1.00 83.56 437 HIS A CA 1
ATOM 3545 C C . HIS A 1 437 ? 8.557 13.069 -20.468 1.00 83.56 437 HIS A C 1
ATOM 3547 O O . HIS A 1 437 ? 9.549 13.610 -19.986 1.00 83.56 437 HIS A O 1
ATOM 3553 N N . LEU A 1 438 ? 8.191 11.839 -20.094 1.00 86.94 438 LEU A N 1
ATOM 3554 C CA . LEU A 1 438 ? 8.816 11.164 -18.945 1.00 86.94 438 LEU A CA 1
ATOM 3555 C C . LEU A 1 438 ? 10.315 10.877 -19.155 1.00 86.94 438 LEU A C 1
ATOM 3557 O O . LEU A 1 438 ? 11.158 11.362 -18.403 1.00 86.94 438 LEU A O 1
ATOM 3561 N N . VAL A 1 439 ? 10.661 10.110 -20.194 1.00 87.31 439 VAL A N 1
ATOM 3562 C CA . VAL A 1 439 ? 12.061 9.752 -20.492 1.00 87.31 439 VAL A CA 1
ATOM 3563 C C . VAL A 1 439 ? 12.923 10.972 -20.838 1.00 87.31 439 VAL A C 1
ATOM 3565 O O . VAL A 1 439 ? 14.032 11.047 -20.314 1.00 87.31 439 VAL A O 1
ATOM 3568 N N . PRO A 1 440 ? 12.462 11.948 -21.649 1.00 86.06 440 PRO A N 1
ATOM 3569 C CA . PRO A 1 440 ? 13.221 13.176 -21.881 1.00 86.06 440 PRO A CA 1
ATOM 3570 C C . PRO A 1 440 ? 13.572 13.940 -20.597 1.00 86.06 440 PRO A C 1
ATOM 3572 O O . PRO A 1 440 ? 14.721 14.341 -20.436 1.00 86.06 440 PRO A O 1
ATOM 3575 N N . ILE A 1 441 ? 12.625 14.093 -19.661 1.00 85.25 441 ILE A N 1
ATOM 3576 C CA . ILE A 1 441 ? 12.882 14.757 -18.372 1.00 85.25 441 ILE A CA 1
ATOM 3577 C C . ILE A 1 441 ? 13.932 13.981 -17.573 1.00 85.25 441 ILE A C 1
ATOM 3579 O O . ILE A 1 441 ? 14.897 14.576 -17.099 1.00 85.25 441 ILE A O 1
ATOM 3583 N N . LEU A 1 442 ? 13.774 12.659 -17.446 1.00 88.38 442 LEU A N 1
ATOM 3584 C CA . LEU A 1 442 ? 14.707 11.833 -16.679 1.00 88.38 442 LEU A CA 1
ATOM 3585 C C . LEU A 1 442 ? 16.120 11.842 -17.278 1.00 88.38 442 LEU A C 1
ATOM 3587 O O . LEU A 1 442 ? 17.089 11.988 -16.539 1.00 88.38 442 LEU A O 1
ATOM 3591 N N . ARG A 1 443 ? 16.236 11.743 -18.607 1.00 86.25 443 ARG A N 1
ATOM 3592 C CA . ARG A 1 443 ? 17.522 11.787 -19.312 1.00 86.25 443 ARG A CA 1
ATOM 3593 C C . ARG A 1 443 ? 18.215 13.134 -19.128 1.00 86.25 443 ARG A C 1
ATOM 3595 O O . ARG A 1 443 ? 19.407 13.160 -18.842 1.00 86.25 443 ARG A O 1
ATOM 3602 N N . ASN A 1 444 ? 17.476 14.234 -19.260 1.00 85.19 444 ASN A N 1
ATOM 3603 C CA . ASN A 1 444 ? 18.031 15.575 -19.082 1.00 85.19 444 ASN A CA 1
ATOM 3604 C C . ASN A 1 444 ? 18.463 15.820 -17.628 1.00 85.19 444 ASN A C 1
ATOM 3606 O O . ASN A 1 444 ? 19.501 16.438 -17.404 1.00 85.19 444 ASN A O 1
ATOM 3610 N N . LEU A 1 445 ? 17.704 15.317 -16.644 1.00 84.06 445 LEU A N 1
ATOM 3611 C CA . LEU A 1 445 ? 18.105 15.351 -15.234 1.00 84.06 445 LEU A CA 1
ATOM 3612 C C . LEU A 1 445 ? 19.379 14.537 -14.995 1.00 84.06 445 LEU A C 1
ATOM 3614 O O . LEU A 1 445 ? 20.300 15.045 -14.365 1.00 84.06 445 LEU A O 1
ATOM 3618 N N . GLU A 1 446 ? 19.454 13.308 -15.510 1.00 86.62 446 GLU A N 1
ATOM 3619 C CA . GLU A 1 446 ? 20.633 12.451 -15.349 1.00 86.62 446 GLU A CA 1
ATOM 3620 C C . GLU A 1 446 ? 21.885 13.086 -15.965 1.00 86.62 446 GLU A C 1
ATOM 3622 O O . GLU A 1 446 ? 22.924 13.156 -15.313 1.00 86.62 446 GLU A O 1
ATOM 3627 N N . GLN A 1 447 ? 21.770 13.617 -17.183 1.00 83.75 447 GLN A N 1
ATOM 3628 C CA . GLN A 1 447 ? 22.870 14.291 -17.865 1.00 83.75 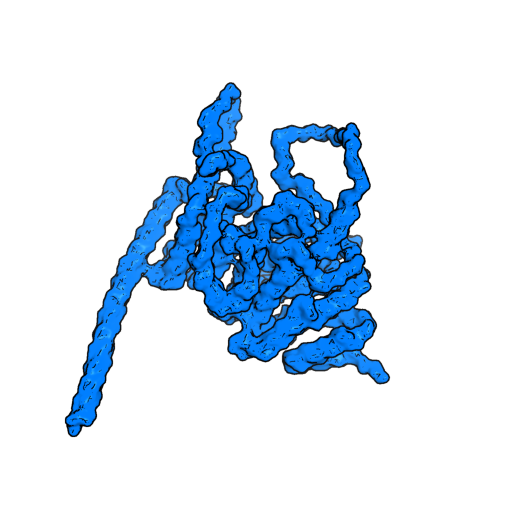447 GLN A CA 1
ATOM 3629 C C . GLN A 1 447 ? 23.351 15.517 -17.075 1.00 83.75 447 GLN A C 1
ATOM 3631 O O . GLN A 1 447 ? 24.538 15.639 -16.781 1.00 83.75 447 GLN A O 1
ATOM 3636 N N . ALA A 1 448 ? 22.426 16.360 -16.608 1.00 81.06 448 ALA A N 1
ATOM 3637 C CA . ALA A 1 448 ? 22.770 17.520 -15.791 1.00 81.06 448 ALA A CA 1
ATOM 3638 C C . ALA A 1 448 ? 23.429 17.140 -14.448 1.00 81.06 448 ALA A C 1
ATOM 3640 O O . ALA A 1 448 ? 24.286 17.875 -13.953 1.00 81.06 448 ALA A O 1
ATOM 3641 N N . ILE A 1 449 ? 23.063 15.998 -13.849 1.00 81.62 449 ILE A N 1
ATOM 3642 C CA . ILE A 1 449 ? 23.691 15.478 -12.623 1.00 81.62 449 ILE A CA 1
ATOM 3643 C C . ILE A 1 449 ? 25.154 15.095 -12.876 1.00 81.62 449 ILE A C 1
ATOM 3645 O O . ILE A 1 449 ? 26.007 15.480 -12.069 1.00 81.62 449 ILE A O 1
ATOM 3649 N N . ILE A 1 450 ? 25.424 14.380 -13.975 1.00 80.56 450 ILE A N 1
ATOM 3650 C CA . ILE A 1 450 ? 26.765 13.931 -14.383 1.00 80.56 450 ILE A CA 1
ATOM 3651 C C . ILE A 1 450 ? 27.655 15.134 -14.699 1.00 80.56 450 ILE A C 1
ATOM 3653 O O . ILE A 1 450 ? 28.745 15.264 -14.141 1.00 80.56 450 ILE A O 1
ATOM 3657 N N .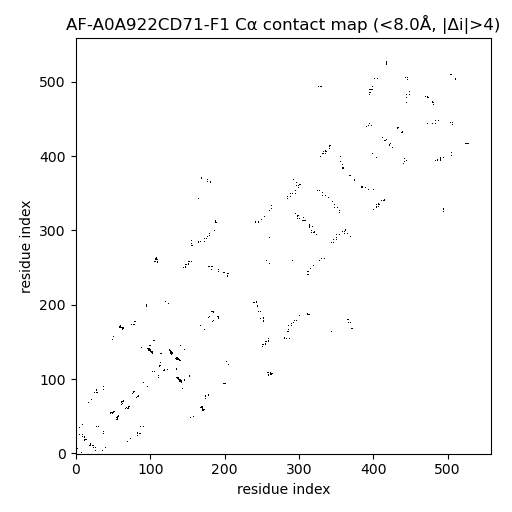 ASP A 1 451 ? 27.162 16.061 -15.520 1.00 75.69 451 ASP A N 1
ATOM 3658 C CA . ASP A 1 451 ? 27.940 17.221 -15.963 1.00 75.69 451 ASP A CA 1
ATOM 3659 C C . ASP A 1 451 ? 28.266 18.159 -14.791 1.00 75.69 451 ASP A C 1
ATOM 3661 O O . ASP A 1 451 ? 29.393 18.632 -14.661 1.00 75.69 451 ASP A O 1
ATOM 3665 N N . SER A 1 452 ? 27.332 18.318 -13.845 1.00 67.19 452 SER A N 1
ATOM 3666 C CA . SER A 1 452 ? 27.568 19.057 -12.595 1.00 67.19 452 SER A CA 1
ATOM 3667 C C . SER A 1 452 ? 28.518 18.343 -11.616 1.00 67.19 452 SER A C 1
ATOM 3669 O O . SER A 1 452 ? 28.967 18.945 -10.643 1.00 67.19 452 SER A O 1
ATOM 3671 N N . GLY A 1 453 ? 28.734 17.032 -11.765 1.00 60.88 453 GLY A N 1
ATOM 3672 C CA . GLY A 1 453 ? 29.719 16.274 -10.982 1.00 60.88 453 GLY A CA 1
ATOM 3673 C C . GLY A 1 453 ? 31.143 16.503 -11.489 1.00 60.88 453 GLY A C 1
ATOM 3674 O O . GLY A 1 453 ? 32.066 16.654 -10.691 1.00 60.88 453 GLY A O 1
ATOM 3675 N N . ASN A 1 454 ? 31.295 16.636 -12.808 1.00 54.44 454 ASN A N 1
ATOM 3676 C CA . ASN A 1 454 ? 32.572 16.898 -13.473 1.00 54.44 454 ASN A CA 1
ATOM 3677 C C . ASN A 1 454 ? 33.071 18.344 -13.298 1.00 54.44 454 ASN A C 1
ATOM 3679 O O . ASN A 1 454 ? 34.266 18.600 -13.411 1.00 54.44 454 ASN A O 1
ATOM 3683 N N . THR A 1 455 ? 32.195 19.302 -12.980 1.00 49.88 455 THR A N 1
ATOM 3684 C CA . THR A 1 455 ? 32.597 20.698 -12.732 1.00 49.88 455 THR A CA 1
ATOM 3685 C C . THR A 1 455 ? 33.246 20.924 -11.363 1.00 49.88 455 THR A C 1
ATOM 3687 O O . THR A 1 455 ? 34.047 21.845 -11.229 1.00 49.88 455 THR A O 1
ATOM 3690 N N . LEU A 1 456 ? 32.965 20.089 -10.350 1.00 46.22 456 LEU A N 1
ATOM 3691 C CA . LEU A 1 456 ? 33.595 20.223 -9.022 1.00 46.22 456 LEU A CA 1
ATOM 3692 C C . LEU A 1 456 ? 35.053 19.738 -8.987 1.00 46.22 456 LEU A C 1
ATOM 3694 O O . LEU A 1 456 ? 35.793 20.118 -8.085 1.00 46.22 456 LEU A O 1
ATOM 3698 N N . SER A 1 457 ? 35.482 18.922 -9.952 1.00 41.31 457 SER A N 1
ATOM 3699 C CA . SER A 1 457 ? 36.879 18.492 -10.087 1.00 41.31 457 SER A CA 1
ATOM 3700 C C . SER A 1 457 ? 37.736 19.461 -10.913 1.00 41.31 457 SER A C 1
ATOM 3702 O O . SER A 1 457 ? 38.955 19.311 -10.931 1.00 41.31 457 SER A O 1
ATOM 3704 N N . GLN A 1 458 ? 37.133 20.470 -11.556 1.00 39.84 458 GLN A N 1
ATOM 3705 C CA . GLN A 1 458 ? 37.844 21.460 -12.381 1.00 39.84 458 GLN A CA 1
ATOM 3706 C C . GLN A 1 458 ? 37.854 22.888 -11.808 1.00 39.84 458 GLN A C 1
ATOM 3708 O O . GLN A 1 458 ? 38.578 23.737 -12.321 1.00 39.84 458 GLN A O 1
ATOM 3713 N N . SER A 1 459 ? 37.127 23.184 -10.726 1.00 38.31 459 SER A N 1
ATOM 3714 C CA . SER A 1 459 ? 37.097 24.532 -10.141 1.00 38.31 459 SER A CA 1
ATOM 3715 C C . SER A 1 459 ? 38.120 24.714 -9.011 1.00 38.31 459 SER A C 1
ATOM 3717 O O . SER A 1 459 ? 37.757 24.810 -7.838 1.00 38.31 459 SER A O 1
ATOM 3719 N N . LEU A 1 460 ? 39.402 24.783 -9.368 1.00 38.41 460 LEU A N 1
ATOM 3720 C CA . LEU A 1 460 ? 40.404 25.503 -8.567 1.00 38.41 460 LEU A CA 1
ATOM 3721 C C . LEU A 1 460 ? 40.988 26.712 -9.304 1.00 38.41 460 LEU A C 1
ATOM 3723 O O . LEU A 1 460 ? 41.498 27.600 -8.641 1.00 38.41 460 LEU A O 1
ATOM 3727 N N . ASP A 1 461 ? 40.797 26.828 -10.620 1.00 38.56 461 ASP A N 1
ATOM 3728 C CA . ASP A 1 461 ? 41.192 28.011 -11.381 1.00 38.56 461 ASP A CA 1
ATOM 3729 C C . ASP A 1 461 ? 40.224 28.237 -12.544 1.00 38.56 461 ASP A C 1
ATOM 3731 O O . ASP A 1 461 ? 40.297 27.536 -13.547 1.00 38.56 461 ASP A O 1
ATOM 3735 N N . SER A 1 462 ? 39.309 29.203 -12.429 1.00 33.25 462 SER A N 1
ATOM 3736 C CA . SER A 1 462 ? 39.014 30.157 -13.511 1.00 33.25 462 SER A CA 1
ATOM 3737 C C . SER A 1 462 ? 37.893 31.120 -13.111 1.00 33.25 462 SER A C 1
ATOM 3739 O O . SER A 1 462 ? 36.853 30.752 -12.572 1.00 33.25 462 SER A O 1
ATOM 3741 N N . SER A 1 463 ? 38.157 32.388 -13.387 1.00 35.31 463 SER A N 1
ATOM 3742 C CA . SER A 1 463 ? 37.370 33.591 -13.153 1.00 35.31 463 SER A CA 1
ATOM 3743 C C . SER A 1 463 ? 35.956 33.604 -13.747 1.00 35.31 463 SER A C 1
ATOM 3745 O O . SER A 1 463 ? 35.747 33.245 -14.902 1.00 35.31 463 SER A O 1
ATOM 3747 N N . PHE A 1 464 ? 35.039 34.175 -12.957 1.00 39.25 464 PHE A N 1
ATOM 3748 C CA . PHE A 1 464 ? 33.834 34.932 -13.318 1.00 39.25 464 PHE A CA 1
ATOM 3749 C C . PHE A 1 464 ? 33.656 35.280 -14.812 1.00 39.25 464 PHE A C 1
ATOM 3751 O O . PHE A 1 464 ? 33.982 36.381 -15.246 1.00 39.25 464 PHE A O 1
ATOM 3758 N N . TYR A 1 465 ? 33.011 34.386 -15.559 1.00 33.22 465 TYR A N 1
ATOM 3759 C CA . TYR A 1 465 ? 32.136 34.733 -16.681 1.00 33.22 465 TYR A CA 1
ATOM 3760 C C . TYR A 1 465 ? 30.919 33.798 -16.627 1.00 33.22 465 TYR A C 1
ATOM 3762 O O . TYR A 1 465 ? 31.110 32.583 -16.535 1.00 33.22 465 TYR A O 1
ATOM 3770 N N . PRO A 1 466 ? 29.670 34.302 -16.661 1.00 35.03 466 PRO A N 1
ATOM 3771 C CA . PRO A 1 466 ? 28.501 33.439 -16.759 1.00 35.03 466 PRO A CA 1
ATOM 3772 C C . PRO A 1 466 ? 28.499 32.836 -18.166 1.00 35.03 466 PRO A C 1
ATOM 3774 O O . PRO A 1 466 ? 28.144 33.493 -19.144 1.00 35.03 466 PRO A O 1
ATOM 3777 N N . SER A 1 467 ? 29.008 31.611 -18.288 1.00 34.59 467 SER A N 1
ATOM 3778 C CA . SER A 1 467 ? 29.038 30.911 -19.567 1.00 34.59 467 SER A CA 1
ATOM 3779 C C . SER A 1 467 ? 27.611 30.609 -20.029 1.00 34.59 467 SER A C 1
ATOM 3781 O O . SER A 1 467 ? 26.739 30.224 -19.253 1.00 34.59 467 SER A O 1
ATOM 3783 N N . SER A 1 468 ? 27.388 30.749 -21.329 1.00 38.12 468 SER A N 1
ATOM 3784 C CA . SER A 1 468 ? 26.166 30.484 -22.097 1.00 38.12 468 SER A CA 1
ATOM 3785 C C . SER A 1 468 ? 25.639 29.032 -22.020 1.00 38.12 468 SER A C 1
ATOM 3787 O O . SER A 1 468 ? 24.771 28.647 -22.803 1.00 38.12 468 SER A O 1
ATOM 3789 N N . HIS A 1 469 ? 26.119 28.223 -21.070 1.00 42.75 469 HIS A N 1
ATOM 3790 C CA . HIS A 1 469 ? 25.682 26.849 -20.815 1.00 42.75 469 HIS A CA 1
ATOM 3791 C C . HIS A 1 469 ? 24.455 26.732 -19.902 1.00 42.75 469 HIS A C 1
ATOM 3793 O O . HIS A 1 469 ? 23.807 25.681 -19.916 1.00 42.75 469 HIS A O 1
ATOM 3799 N N . ASP A 1 470 ? 24.060 27.800 -19.202 1.00 42.19 470 ASP A N 1
ATOM 3800 C CA . ASP A 1 470 ? 22.876 27.829 -18.322 1.00 42.19 470 ASP A CA 1
ATOM 3801 C C . ASP A 1 470 ? 21.540 27.565 -19.052 1.00 42.19 470 ASP A C 1
ATOM 3803 O O . ASP A 1 470 ? 20.502 27.356 -18.423 1.00 42.19 470 ASP A O 1
ATOM 3807 N N . HIS A 1 471 ? 21.534 27.543 -20.389 1.00 43.50 471 HIS A N 1
ATOM 3808 C CA . HIS A 1 471 ? 20.355 27.242 -21.213 1.00 43.50 471 HIS A CA 1
ATOM 3809 C C . HIS A 1 471 ? 20.305 25.798 -21.743 1.00 43.50 471 HIS A C 1
ATOM 3811 O O . HIS A 1 471 ? 19.298 25.402 -22.336 1.00 43.50 471 HIS A O 1
ATOM 3817 N N . SER A 1 472 ? 21.354 24.995 -21.527 1.00 51.56 472 SER A N 1
ATOM 3818 C CA . SER A 1 472 ? 21.498 23.670 -22.158 1.00 51.56 472 SER A CA 1
ATOM 3819 C C . SER A 1 472 ? 20.583 22.581 -21.581 1.00 51.56 472 SER A C 1
ATOM 3821 O O . SER A 1 472 ? 20.211 21.655 -22.299 1.00 51.56 472 SER A O 1
ATOM 3823 N N . TYR A 1 473 ? 20.119 22.728 -20.336 1.00 58.59 473 TYR A N 1
ATOM 3824 C CA . TYR A 1 473 ? 19.196 21.783 -19.692 1.00 58.59 473 TYR A CA 1
ATOM 3825 C C . TYR A 1 473 ? 17.813 22.403 -19.504 1.00 58.59 473 TYR A C 1
ATOM 3827 O O . TYR A 1 473 ? 17.319 22.554 -18.384 1.00 58.59 473 TYR A O 1
ATOM 3835 N N . THR A 1 474 ? 17.190 22.801 -20.612 1.00 56.88 474 THR A N 1
ATOM 3836 C CA . THR A 1 474 ? 15.793 23.240 -20.640 1.00 56.88 474 THR A CA 1
ATOM 3837 C C . THR A 1 474 ? 14.918 22.161 -21.270 1.00 56.88 474 THR A C 1
ATOM 3839 O O . THR A 1 474 ? 15.272 21.544 -22.273 1.00 56.88 474 THR A O 1
ATOM 3842 N N . TYR A 1 475 ? 13.758 21.899 -20.671 1.00 57.41 475 TYR A N 1
ATOM 3843 C CA . TYR A 1 475 ? 12.740 21.023 -21.244 1.00 57.41 475 TYR A CA 1
ATOM 3844 C C . TYR A 1 475 ? 11.416 21.773 -21.274 1.00 57.41 475 TYR A C 1
ATOM 3846 O O . TYR A 1 475 ? 10.965 22.250 -20.235 1.00 57.41 475 TYR A O 1
ATOM 3854 N N . ASN A 1 476 ? 10.813 21.921 -22.458 1.00 57.03 476 ASN A N 1
ATOM 3855 C CA . ASN A 1 476 ? 9.607 22.737 -22.661 1.00 57.03 476 ASN A CA 1
ATOM 3856 C C . ASN A 1 476 ? 9.710 24.150 -22.034 1.00 57.03 476 ASN A C 1
ATOM 3858 O O . ASN A 1 476 ? 8.761 24.636 -21.427 1.00 57.03 476 ASN A O 1
ATOM 3862 N N . GLY A 1 477 ? 10.877 24.801 -22.128 1.00 56.78 477 GLY A N 1
ATOM 3863 C CA . GLY A 1 477 ? 11.104 26.144 -21.570 1.00 56.78 477 GLY A CA 1
ATOM 3864 C C . GLY A 1 477 ? 11.298 26.207 -20.047 1.00 56.78 477 GLY A C 1
ATOM 3865 O O . GLY A 1 477 ? 11.558 27.283 -19.518 1.00 56.78 477 GLY A O 1
ATOM 3866 N N . VAL A 1 478 ? 11.228 25.078 -19.331 1.00 60.50 478 VAL A N 1
ATOM 3867 C CA . VAL A 1 478 ? 11.535 25.005 -17.895 1.00 60.50 478 VAL A CA 1
ATOM 3868 C C . VAL A 1 478 ? 13.023 24.715 -17.719 1.00 60.50 478 VAL A C 1
ATOM 3870 O O . VAL A 1 478 ? 13.512 23.695 -18.201 1.00 60.50 478 VAL A O 1
ATOM 3873 N N . ALA A 1 479 ? 13.746 25.590 -17.017 1.00 63.34 479 ALA A N 1
ATOM 3874 C CA . ALA A 1 479 ? 15.134 25.344 -16.630 1.00 63.34 479 ALA A CA 1
ATOM 3875 C C . ALA A 1 479 ? 15.199 24.226 -15.577 1.00 63.34 479 ALA A C 1
ATOM 3877 O O . ALA A 1 479 ? 14.664 24.368 -14.473 1.00 63.34 479 ALA A O 1
ATOM 3878 N N . LEU A 1 480 ? 15.859 23.109 -15.901 1.00 67.56 480 LEU A N 1
ATOM 3879 C CA . LEU A 1 480 ? 15.942 21.955 -15.001 1.00 67.56 480 LEU A CA 1
ATOM 3880 C C . LEU A 1 480 ? 16.976 22.127 -13.890 1.00 67.56 480 LEU A C 1
ATOM 3882 O O . LEU A 1 480 ? 16.956 21.351 -12.940 1.00 67.56 480 LEU A O 1
ATOM 3886 N N . HIS A 1 481 ? 17.820 23.160 -13.949 1.00 67.56 481 HIS A N 1
ATOM 3887 C CA . HIS A 1 481 ? 18.894 23.399 -12.983 1.00 67.56 481 HIS A CA 1
ATOM 3888 C C . HIS A 1 481 ? 18.402 23.416 -11.522 1.00 67.56 481 HIS A C 1
ATOM 3890 O O . HIS A 1 481 ? 19.024 22.820 -10.644 1.00 67.56 481 HIS A O 1
ATOM 3896 N N . LYS A 1 482 ? 17.220 23.999 -11.263 1.00 74.25 482 LYS A N 1
ATOM 3897 C CA . LYS A 1 482 ? 16.587 23.996 -9.930 1.00 74.25 482 LYS A CA 1
ATOM 3898 C C . LYS A 1 482 ? 16.312 22.579 -9.405 1.00 74.25 482 LYS A C 1
ATOM 3900 O O . LYS A 1 482 ? 16.388 22.336 -8.204 1.00 74.25 482 LYS A O 1
ATOM 3905 N N . TRP A 1 483 ? 15.987 21.650 -10.298 1.00 80.38 483 TRP A N 1
ATOM 3906 C CA . TRP A 1 483 ? 15.606 20.280 -9.965 1.00 80.38 483 TRP A CA 1
ATOM 3907 C C . TRP A 1 483 ? 16.809 19.336 -9.849 1.00 80.38 483 TRP A C 1
ATOM 3909 O O . TRP A 1 483 ? 16.692 18.297 -9.206 1.00 80.38 483 TRP A O 1
ATOM 3919 N N . VAL A 1 484 ? 17.975 19.705 -10.398 1.00 81.00 484 VAL A N 1
ATOM 3920 C CA . VAL A 1 484 ? 19.213 18.906 -10.315 1.00 81.00 484 VAL A CA 1
ATOM 3921 C C . VAL A 1 484 ? 19.659 18.726 -8.866 1.00 81.00 484 VAL A C 1
ATOM 3923 O O . VAL A 1 484 ? 19.947 17.607 -8.450 1.00 81.00 484 VAL A O 1
ATOM 3926 N N . ALA A 1 485 ? 19.676 19.804 -8.075 1.00 80.69 485 ALA A N 1
ATOM 3927 C CA . ALA A 1 485 ? 20.044 19.734 -6.659 1.00 80.69 485 ALA A CA 1
ATOM 3928 C C . ALA A 1 485 ? 19.098 18.813 -5.868 1.00 80.69 485 ALA A C 1
ATOM 3930 O O . ALA A 1 485 ? 19.552 17.998 -5.070 1.00 80.69 485 ALA A O 1
ATOM 3931 N N . ILE A 1 486 ? 17.795 18.890 -6.158 1.00 83.19 486 ILE A N 1
ATOM 3932 C CA . ILE A 1 486 ? 16.762 18.054 -5.533 1.00 83.19 486 ILE A CA 1
ATOM 3933 C C . ILE A 1 486 ? 16.950 16.580 -5.913 1.00 83.19 486 ILE A C 1
ATOM 3935 O O . ILE A 1 486 ? 16.897 15.713 -5.047 1.00 83.19 486 ILE A O 1
ATOM 3939 N N . ALA A 1 487 ? 17.234 16.283 -7.183 1.00 81.31 487 ALA A N 1
ATOM 3940 C CA . ALA A 1 487 ? 17.488 14.917 -7.630 1.00 81.31 487 ALA A CA 1
ATOM 3941 C C . ALA A 1 487 ? 18.783 14.336 -7.029 1.00 81.31 487 ALA A C 1
ATOM 3943 O O . ALA A 1 487 ? 18.795 13.182 -6.604 1.00 81.31 487 ALA A O 1
ATOM 3944 N N . LYS A 1 488 ? 19.856 15.136 -6.915 1.00 81.62 488 LYS A N 1
ATOM 3945 C CA . LYS A 1 488 ? 21.093 14.737 -6.215 1.00 81.62 488 LYS A CA 1
ATOM 3946 C C . LYS A 1 488 ? 20.835 14.432 -4.741 1.00 81.62 488 LYS A C 1
ATOM 3948 O O . LYS A 1 488 ? 21.300 13.411 -4.236 1.00 81.62 488 LYS A O 1
ATOM 3953 N N . GLN A 1 489 ? 20.065 15.287 -4.071 1.00 83.81 489 GLN A N 1
ATOM 3954 C CA . GLN A 1 489 ? 19.651 15.066 -2.689 1.00 83.81 489 GLN A CA 1
ATOM 3955 C C . GLN A 1 489 ? 18.840 13.772 -2.560 1.00 83.81 489 GLN A C 1
ATOM 3957 O O . GLN A 1 489 ? 19.158 12.948 -1.710 1.00 83.81 489 GLN A O 1
ATOM 3962 N N . ALA A 1 490 ? 17.876 13.532 -3.453 1.00 82.62 490 ALA A N 1
ATOM 3963 C CA . ALA A 1 490 ? 17.085 12.305 -3.459 1.00 82.62 490 ALA A CA 1
ATOM 3964 C C . ALA A 1 490 ? 17.951 11.045 -3.639 1.00 82.62 490 ALA A C 1
ATOM 3966 O O . ALA A 1 490 ? 17.714 10.043 -2.968 1.00 82.62 490 ALA A O 1
ATOM 3967 N N . ILE A 1 491 ? 18.974 11.080 -4.504 1.00 82.75 491 ILE A N 1
ATOM 3968 C CA . ILE A 1 491 ? 19.930 9.969 -4.663 1.00 82.75 491 ILE A CA 1
ATOM 3969 C C . ILE A 1 491 ? 20.673 9.704 -3.350 1.00 82.75 491 ILE A C 1
ATOM 3971 O O . ILE A 1 491 ? 20.760 8.548 -2.936 1.00 82.75 491 ILE A O 1
ATOM 3975 N N . SER A 1 492 ? 21.169 10.754 -2.692 1.00 80.81 492 SER A N 1
ATOM 3976 C CA . SER A 1 492 ? 21.917 10.640 -1.435 1.00 80.81 492 SER A CA 1
ATOM 3977 C C . SER A 1 492 ? 21.048 10.145 -0.275 1.00 80.81 492 SER A C 1
ATOM 3979 O O . SER A 1 492 ? 21.455 9.240 0.451 1.00 80.81 492 SER A O 1
ATOM 3981 N N . GLU A 1 493 ? 19.837 10.683 -0.126 1.00 79.75 493 GLU A N 1
ATOM 3982 C CA . GLU A 1 493 ? 18.914 10.317 0.951 1.00 79.75 493 GLU A CA 1
ATOM 3983 C C . GLU A 1 493 ? 18.339 8.912 0.766 1.00 79.75 493 GLU A C 1
ATOM 3985 O O . GLU A 1 493 ? 18.239 8.153 1.726 1.00 79.75 493 GLU A O 1
ATOM 3990 N N . LEU A 1 494 ? 17.972 8.526 -0.460 1.00 75.94 494 LEU A N 1
ATOM 3991 C CA . LEU A 1 494 ? 17.351 7.223 -0.703 1.00 75.94 494 LEU A CA 1
ATOM 3992 C C . LEU A 1 494 ? 18.379 6.087 -0.808 1.00 75.94 494 LEU A C 1
ATOM 3994 O O . LEU A 1 494 ? 18.055 4.943 -0.487 1.00 75.94 494 LEU A O 1
ATOM 3998 N N . ASN A 1 495 ? 19.629 6.366 -1.184 1.00 73.88 495 ASN A N 1
ATOM 3999 C CA . ASN A 1 495 ? 20.697 5.365 -1.272 1.00 73.88 495 ASN A CA 1
ATOM 4000 C C . ASN A 1 495 ? 21.819 5.601 -0.247 1.00 73.88 495 ASN A C 1
ATOM 4002 O O . ASN A 1 495 ? 22.993 5.622 -0.592 1.00 73.88 495 ASN A O 1
ATOM 4006 N N . LEU A 1 496 ? 21.441 5.683 1.032 1.00 60.47 496 LEU A N 1
ATOM 4007 C CA . LEU A 1 496 ? 22.303 5.866 2.217 1.00 60.47 496 LEU A CA 1
ATOM 4008 C C . LEU A 1 496 ? 23.451 4.849 2.414 1.00 60.47 496 LEU A C 1
ATOM 4010 O O . LEU A 1 496 ? 24.182 4.942 3.399 1.00 60.47 496 LEU A O 1
ATOM 4014 N N . SER A 1 497 ? 23.619 3.841 1.556 1.00 56.16 497 SER A N 1
ATOM 4015 C CA . SER A 1 497 ? 24.722 2.888 1.713 1.00 56.16 497 SER A CA 1
ATOM 4016 C C . SER A 1 497 ? 26.051 3.542 1.340 1.00 56.16 497 SER A C 1
ATOM 4018 O O . SER A 1 497 ? 26.202 4.020 0.221 1.00 56.16 497 SER A O 1
ATOM 4020 N N . ALA A 1 498 ? 27.026 3.477 2.251 1.00 48.22 498 ALA A N 1
ATOM 4021 C CA . ALA A 1 498 ? 28.343 4.117 2.142 1.00 48.22 498 ALA A CA 1
ATOM 4022 C C . ALA A 1 498 ? 29.151 3.776 0.869 1.00 48.22 498 ALA A C 1
ATOM 4024 O O . ALA A 1 498 ? 30.079 4.502 0.535 1.00 48.22 498 ALA A O 1
ATOM 4025 N N . ASN A 1 499 ? 28.781 2.708 0.150 1.00 53.84 499 ASN A N 1
ATOM 4026 C CA . ASN A 1 499 ? 29.453 2.236 -1.066 1.00 53.84 499 ASN A CA 1
ATOM 4027 C C . ASN A 1 499 ? 28.591 2.380 -2.336 1.00 53.84 499 ASN A C 1
ATOM 4029 O O . ASN A 1 499 ? 28.883 1.737 -3.341 1.00 53.84 499 ASN A O 1
ATOM 4033 N N . PHE A 1 500 ? 27.478 3.120 -2.295 1.00 62.22 500 PHE A N 1
ATOM 4034 C CA . PHE A 1 500 ? 26.609 3.250 -3.465 1.00 62.22 500 PHE A CA 1
ATOM 4035 C C . PHE A 1 500 ? 27.069 4.378 -4.378 1.00 62.22 500 PHE A C 1
ATOM 4037 O O . PHE A 1 500 ? 26.916 5.555 -4.058 1.00 62.22 500 PHE A O 1
ATOM 4044 N N . GLU A 1 501 ? 27.575 3.990 -5.542 1.00 68.25 501 GLU A N 1
ATOM 4045 C CA . GLU A 1 501 ? 27.791 4.883 -6.670 1.00 68.25 501 GLU A CA 1
ATOM 4046 C C . GLU A 1 501 ? 26.604 4.762 -7.630 1.00 68.25 501 GLU A C 1
ATOM 4048 O O . GLU A 1 501 ? 26.176 3.662 -7.989 1.00 68.25 501 GLU A O 1
ATOM 4053 N N . TYR A 1 502 ? 26.016 5.900 -7.999 1.00 78.00 502 TYR A N 1
ATOM 4054 C CA . TYR A 1 502 ? 24.898 5.917 -8.932 1.00 78.00 502 TYR A CA 1
ATOM 4055 C C . TYR A 1 502 ? 25.406 5.649 -10.350 1.00 78.00 502 TYR A C 1
ATOM 4057 O O . TYR A 1 502 ? 26.064 6.499 -10.946 1.00 78.00 502 TYR A O 1
ATOM 4065 N N . GLU A 1 503 ? 25.061 4.491 -10.908 1.00 77.62 503 GLU A N 1
ATOM 4066 C CA . GLU A 1 503 ? 25.332 4.191 -12.311 1.00 77.62 503 GLU A CA 1
ATOM 4067 C C . GLU A 1 503 ? 24.265 4.830 -13.216 1.00 77.62 503 GLU A C 1
ATOM 4069 O O . GLU A 1 503 ? 23.075 4.547 -13.040 1.00 77.62 503 GLU A O 1
ATOM 4074 N N . PRO A 1 504 ? 24.642 5.650 -14.214 1.00 81.50 504 PRO A N 1
ATOM 4075 C CA . PRO A 1 504 ? 23.667 6.275 -15.100 1.00 81.50 504 PRO A CA 1
ATOM 4076 C C . PRO A 1 504 ? 22.953 5.269 -16.009 1.00 81.50 504 PRO A C 1
ATOM 4078 O O . PRO A 1 504 ? 23.588 4.461 -16.697 1.00 81.50 504 PRO A O 1
ATOM 4081 N N . VAL A 1 505 ? 21.623 5.359 -16.067 1.00 82.81 505 VAL A N 1
ATOM 4082 C CA . VAL A 1 505 ? 20.764 4.496 -16.892 1.00 82.81 505 VAL A CA 1
ATOM 4083 C C . VAL A 1 505 ? 21.021 4.716 -18.378 1.00 82.81 505 VAL A C 1
ATOM 4085 O O . VAL A 1 505 ? 20.995 3.749 -19.140 1.00 82.81 505 VAL A O 1
ATOM 4088 N N . TRP A 1 506 ? 21.284 5.955 -18.798 1.00 82.19 506 TRP A N 1
ATOM 4089 C CA . TRP A 1 506 ? 21.518 6.332 -20.195 1.00 82.19 506 TRP A CA 1
ATOM 4090 C C . TRP A 1 506 ? 23.008 6.393 -20.572 1.00 82.19 506 TRP A C 1
ATOM 4092 O O . TRP A 1 506 ? 23.345 6.963 -21.611 1.00 82.19 506 TRP A O 1
ATOM 4102 N N . SER A 1 507 ? 23.896 5.795 -19.768 1.00 79.62 507 SER A N 1
ATOM 4103 C CA . SER A 1 507 ? 25.323 5.672 -20.097 1.00 79.62 507 SER A CA 1
ATOM 4104 C C . SER A 1 507 ? 25.587 4.711 -21.266 1.00 79.62 507 SER A C 1
ATOM 4106 O O . SER A 1 507 ? 24.782 3.838 -21.598 1.00 79.62 507 SER A O 1
ATOM 4108 N N . ASP A 1 508 ? 26.763 4.825 -21.888 1.00 76.19 508 ASP A N 1
ATOM 4109 C CA . ASP A 1 508 ? 27.182 3.880 -22.931 1.00 76.19 508 ASP A CA 1
ATOM 4110 C C . ASP A 1 508 ? 27.414 2.456 -22.384 1.00 76.19 508 ASP A C 1
ATOM 4112 O O . ASP A 1 508 ? 27.289 1.487 -23.134 1.00 76.19 508 ASP A O 1
ATOM 4116 N N . ASN A 1 509 ? 27.650 2.308 -21.074 1.00 78.81 509 ASN A N 1
ATOM 4117 C CA . ASN A 1 509 ? 27.864 1.018 -20.408 1.00 78.81 509 ASN A CA 1
ATOM 4118 C C . ASN A 1 509 ? 26.585 0.168 -20.328 1.00 78.81 509 ASN A C 1
ATOM 4120 O O . ASN A 1 509 ? 26.641 -1.057 -20.443 1.00 78.81 509 ASN A O 1
ATOM 4124 N N . THR A 1 510 ? 25.418 0.797 -20.166 1.00 78.12 510 THR A N 1
ATOM 4125 C CA . THR A 1 510 ? 24.123 0.099 -20.073 1.00 78.12 510 THR A CA 1
ATOM 4126 C C . THR A 1 510 ? 23.524 -0.209 -21.448 1.00 78.12 510 THR A C 1
ATOM 4128 O O . THR A 1 510 ? 22.742 -1.156 -21.591 1.00 78.12 510 THR A O 1
ATOM 4131 N N . ARG A 1 511 ? 23.914 0.537 -22.494 1.00 82.38 511 ARG A N 1
ATOM 4132 C CA . ARG A 1 511 ? 23.456 0.340 -23.881 1.00 82.38 511 ARG A CA 1
ATOM 4133 C C . ARG A 1 511 ? 23.583 -1.108 -24.388 1.00 82.38 511 ARG A C 1
ATOM 4135 O O . ARG A 1 511 ? 22.580 -1.606 -24.907 1.00 82.38 511 ARG A O 1
ATOM 4142 N N . PRO A 1 512 ? 24.728 -1.817 -24.277 1.00 85.50 512 PRO A N 1
ATOM 4143 C CA . PRO A 1 512 ? 24.841 -3.191 -24.777 1.00 85.50 512 PRO A CA 1
ATOM 4144 C C . PRO A 1 512 ? 23.859 -4.145 -24.088 1.00 85.50 512 PRO A C 1
ATOM 4146 O O . PRO A 1 512 ? 23.256 -4.990 -24.748 1.00 85.50 512 PRO A O 1
ATOM 4149 N N . PHE A 1 513 ? 23.636 -3.966 -22.785 1.00 86.19 513 PHE A N 1
ATOM 4150 C CA . PHE A 1 513 ? 22.706 -4.783 -22.013 1.00 86.19 513 PHE A CA 1
ATOM 4151 C C . PHE A 1 513 ? 21.250 -4.585 -22.462 1.00 86.19 513 PHE A C 1
ATOM 4153 O O . PHE A 1 513 ? 20.520 -5.555 -22.665 1.00 86.19 513 PHE A O 1
ATOM 4160 N N . ILE A 1 514 ? 20.833 -3.337 -22.699 1.00 84.31 514 ILE A N 1
ATOM 4161 C CA . ILE A 1 514 ? 19.495 -3.043 -23.233 1.00 84.31 514 ILE A CA 1
ATOM 4162 C C . ILE A 1 514 ? 19.328 -3.582 -24.662 1.00 84.31 514 ILE A C 1
ATOM 4164 O O . ILE A 1 514 ? 18.276 -4.127 -24.994 1.00 84.31 514 ILE A O 1
ATOM 4168 N N . MET A 1 515 ? 20.358 -3.487 -25.508 1.00 86.94 515 MET A N 1
ATOM 4169 C CA . MET A 1 515 ? 20.308 -4.045 -26.866 1.00 86.94 515 MET A CA 1
ATOM 4170 C C . MET A 1 515 ? 20.139 -5.566 -26.858 1.00 86.94 515 MET A C 1
ATOM 4172 O O . MET A 1 515 ? 19.398 -6.105 -27.681 1.00 86.94 515 MET A O 1
ATOM 4176 N N . GLU A 1 516 ? 20.771 -6.259 -25.912 1.00 89.75 516 GLU A N 1
ATOM 4177 C CA . GLU A 1 516 ? 20.582 -7.699 -25.735 1.00 89.75 516 GLU A CA 1
ATOM 4178 C C . GLU A 1 516 ? 19.143 -8.044 -25.325 1.00 89.75 516 GLU A C 1
ATOM 4180 O O . GLU A 1 516 ? 18.551 -8.988 -25.854 1.00 89.75 516 GLU A O 1
ATOM 4185 N N . LEU A 1 517 ? 18.522 -7.222 -24.472 1.00 87.88 517 LEU A N 1
ATOM 4186 C CA . LEU A 1 517 ? 17.120 -7.407 -24.098 1.00 87.88 517 LEU A CA 1
ATOM 4187 C C . LEU A 1 517 ? 16.217 -7.281 -25.326 1.00 87.88 517 LEU A C 1
ATOM 4189 O O . LEU A 1 517 ? 15.336 -8.113 -25.534 1.00 87.88 517 LEU A O 1
ATOM 4193 N N . ILE A 1 518 ? 16.451 -6.265 -26.159 1.00 88.62 518 ILE A N 1
ATOM 4194 C CA . ILE A 1 518 ? 15.676 -6.034 -27.383 1.00 88.62 518 ILE A CA 1
ATOM 4195 C C . ILE A 1 518 ? 15.801 -7.228 -28.336 1.00 88.62 518 ILE A C 1
ATOM 4197 O O . ILE A 1 518 ? 14.786 -7.716 -28.837 1.00 88.62 518 ILE A O 1
ATOM 4201 N N . LYS A 1 519 ? 17.014 -7.758 -28.543 1.00 89.75 519 LYS A N 1
ATOM 4202 C CA . LYS A 1 519 ? 17.223 -8.969 -29.356 1.00 89.75 519 LYS A CA 1
ATOM 4203 C C . LYS A 1 519 ? 16.432 -10.157 -28.813 1.00 89.75 519 LYS A C 1
ATOM 4205 O O . LYS A 1 519 ? 15.777 -10.860 -29.584 1.00 89.75 519 LYS A O 1
ATOM 4210 N N . ARG A 1 520 ? 16.437 -10.358 -27.492 1.00 88.50 520 ARG A N 1
ATOM 4211 C CA . ARG A 1 520 ? 15.678 -11.430 -26.835 1.00 88.50 520 ARG A CA 1
ATOM 4212 C C . ARG A 1 520 ? 14.170 -11.262 -27.011 1.00 88.50 520 ARG A C 1
ATOM 4214 O O . ARG A 1 520 ? 13.489 -12.252 -27.271 1.00 88.50 520 ARG A O 1
ATOM 4221 N N . ILE A 1 521 ? 13.650 -10.036 -26.923 1.00 88.69 521 ILE A N 1
ATOM 4222 C CA . ILE A 1 521 ? 12.232 -9.735 -27.178 1.00 88.69 521 ILE A CA 1
ATOM 4223 C C . ILE A 1 521 ? 11.862 -10.093 -28.622 1.00 88.69 521 ILE A C 1
ATOM 4225 O O . ILE A 1 521 ? 10.868 -10.782 -28.840 1.00 88.69 521 ILE A O 1
ATOM 4229 N N . ILE A 1 522 ? 12.671 -9.676 -29.601 1.00 88.44 522 ILE A N 1
ATOM 4230 C CA . ILE A 1 522 ? 12.425 -9.961 -31.024 1.00 88.44 522 ILE A CA 1
ATOM 4231 C C . ILE A 1 522 ? 12.464 -11.471 -31.287 1.00 88.44 522 ILE A C 1
ATOM 4233 O O . ILE A 1 522 ? 11.545 -12.009 -31.899 1.00 88.44 522 ILE A O 1
ATOM 4237 N N . SER A 1 523 ? 13.481 -12.168 -30.774 1.00 88.50 523 SER A N 1
ATOM 4238 C CA . SER A 1 523 ? 13.598 -13.626 -30.892 1.00 88.50 523 SER A CA 1
ATOM 4239 C C . SER A 1 523 ? 12.399 -14.351 -30.264 1.00 88.50 523 SER A C 1
ATOM 4241 O O . SER A 1 523 ? 11.803 -15.234 -30.880 1.00 88.50 523 SER A O 1
ATOM 4243 N N . SER A 1 524 ? 11.971 -13.913 -29.074 1.00 87.50 524 SER A N 1
ATOM 4244 C CA . SER A 1 524 ? 10.804 -14.475 -28.380 1.00 87.50 524 SER A CA 1
ATOM 4245 C C . SER A 1 524 ? 9.504 -14.237 -29.150 1.00 87.50 524 SER A C 1
ATOM 4247 O O . SER A 1 524 ? 8.650 -15.119 -29.183 1.00 87.50 524 SER A O 1
ATOM 4249 N N . LYS A 1 525 ? 9.355 -13.075 -29.801 1.00 87.94 525 LYS A N 1
ATOM 4250 C CA . LYS A 1 525 ? 8.208 -12.775 -30.666 1.00 87.94 525 LYS A CA 1
ATOM 4251 C C . LYS A 1 525 ? 8.140 -13.743 -31.850 1.00 87.94 525 LYS A C 1
ATOM 4253 O O . LYS A 1 525 ? 7.097 -14.350 -32.060 1.00 87.94 525 LYS A O 1
ATOM 4258 N N . VAL A 1 526 ? 9.248 -13.926 -32.571 1.00 88.56 526 VAL A N 1
ATOM 4259 C CA . VAL A 1 526 ? 9.316 -14.852 -33.718 1.00 88.56 526 VAL A CA 1
ATOM 4260 C C . VAL A 1 526 ? 9.013 -16.289 -33.281 1.00 88.56 526 VAL A C 1
ATOM 4262 O O . VAL A 1 526 ? 8.273 -17.009 -33.949 1.00 88.56 526 VAL A O 1
ATOM 4265 N N . LEU A 1 527 ? 9.540 -16.708 -32.127 1.00 87.31 527 LEU A N 1
ATOM 4266 C CA . LEU A 1 527 ? 9.253 -18.025 -31.560 1.00 87.31 527 LEU A CA 1
ATOM 4267 C C . LEU A 1 527 ? 7.767 -18.187 -31.195 1.00 87.31 527 LEU A C 1
ATOM 4269 O O . LEU A 1 527 ? 7.177 -19.228 -31.477 1.00 87.31 527 LEU A O 1
ATOM 4273 N N . ALA A 1 528 ? 7.147 -17.162 -30.606 1.00 84.44 528 ALA A N 1
ATOM 4274 C CA . ALA A 1 528 ? 5.726 -17.175 -30.273 1.00 84.44 528 ALA A CA 1
ATOM 4275 C C . ALA A 1 528 ? 4.831 -17.237 -31.525 1.00 84.44 528 ALA A C 1
ATOM 4277 O O . ALA A 1 528 ? 3.861 -17.994 -31.537 1.00 84.44 528 ALA A O 1
ATOM 4278 N N . GLU A 1 529 ? 5.175 -16.505 -32.589 1.00 86.31 529 GLU A N 1
ATOM 4279 C CA . GLU A 1 529 ? 4.481 -16.563 -33.886 1.00 86.31 529 GLU A CA 1
ATOM 4280 C C . GLU A 1 529 ? 4.562 -17.972 -34.496 1.00 86.31 529 GLU A C 1
ATOM 4282 O O . GLU A 1 529 ? 3.541 -18.539 -34.886 1.00 86.31 529 GLU A O 1
ATOM 4287 N N . LYS A 1 530 ? 5.744 -18.600 -34.469 1.00 86.44 530 LYS A N 1
ATOM 4288 C CA . LYS A 1 530 ? 5.926 -19.985 -34.933 1.00 86.44 530 LYS A CA 1
ATOM 4289 C C . LYS A 1 530 ? 5.097 -20.991 -34.123 1.00 86.44 530 LYS A C 1
ATOM 4291 O O . LYS A 1 530 ? 4.477 -21.885 -34.699 1.00 86.44 530 LYS A O 1
ATOM 4296 N N . ASN A 1 531 ? 5.052 -20.837 -32.799 1.00 83.19 531 ASN A N 1
ATOM 4297 C CA . ASN A 1 531 ? 4.234 -21.685 -31.927 1.00 83.19 531 ASN A CA 1
ATOM 4298 C C . ASN A 1 531 ? 2.733 -21.521 -32.220 1.00 83.19 531 ASN A C 1
ATOM 4300 O O . ASN A 1 531 ? 1.993 -22.504 -32.208 1.00 83.19 531 ASN A O 1
ATOM 4304 N N . LEU A 1 532 ? 2.281 -20.297 -32.516 1.00 83.00 532 LEU A N 1
ATOM 4305 C CA . LEU A 1 532 ? 0.900 -20.016 -32.913 1.00 83.00 532 LEU A CA 1
ATOM 4306 C C . LEU A 1 532 ? 0.549 -20.712 -34.238 1.00 83.00 532 LEU A C 1
ATOM 4308 O O . LEU A 1 532 ? -0.509 -21.329 -34.349 1.00 83.00 532 LEU A O 1
ATOM 4312 N N . GLU A 1 533 ? 1.437 -20.658 -35.232 1.00 85.06 533 GLU A N 1
ATOM 4313 C CA . GLU A 1 533 ? 1.254 -21.363 -36.504 1.00 85.06 533 GLU A CA 1
ATOM 4314 C C . GLU A 1 533 ? 1.183 -22.885 -36.323 1.00 85.06 533 GLU A C 1
ATOM 4316 O O . GLU A 1 533 ? 0.348 -23.545 -36.946 1.00 85.06 533 GLU A O 1
ATOM 4321 N N . GLU A 1 534 ? 2.027 -23.459 -35.463 1.00 83.31 534 GLU A N 1
ATOM 4322 C CA . GLU A 1 534 ? 2.004 -24.893 -35.161 1.00 83.31 534 GLU A CA 1
ATOM 4323 C C . GLU A 1 534 ? 0.715 -25.304 -34.437 1.00 83.31 534 GLU A C 1
ATOM 4325 O O . GLU A 1 534 ? 0.103 -26.317 -34.787 1.00 83.31 534 GLU A O 1
ATOM 4330 N N . LEU A 1 535 ? 0.256 -24.501 -33.471 1.00 77.12 535 LEU A N 1
ATOM 4331 C CA . LEU A 1 535 ? -1.026 -24.713 -32.800 1.00 77.12 535 LEU A CA 1
ATOM 4332 C C . LEU A 1 535 ? -2.196 -24.616 -33.778 1.00 77.12 535 LEU A C 1
ATOM 4334 O O . LEU A 1 535 ? -3.072 -25.474 -33.744 1.00 77.12 535 LEU A O 1
ATOM 4338 N N . ASN A 1 536 ? -2.189 -23.647 -34.695 1.00 79.56 536 ASN A N 1
ATOM 4339 C CA . ASN A 1 536 ? -3.213 -23.534 -35.734 1.00 79.56 536 ASN A CA 1
ATOM 4340 C C . ASN A 1 536 ? -3.212 -24.748 -36.677 1.00 79.56 536 ASN A C 1
ATOM 4342 O O . ASN A 1 536 ? -4.277 -25.255 -37.024 1.00 79.56 536 ASN A O 1
ATOM 4346 N N . LYS A 1 537 ? -2.039 -25.281 -37.044 1.00 82.06 537 LYS A N 1
ATOM 4347 C CA . LYS A 1 537 ? -1.930 -26.527 -37.827 1.00 82.06 537 LYS A CA 1
ATOM 4348 C C . LYS A 1 537 ? -2.475 -27.739 -37.059 1.00 82.06 537 LYS A C 1
ATOM 4350 O O . LYS A 1 537 ? -3.212 -28.544 -37.630 1.00 82.06 537 LYS A O 1
ATOM 4355 N N . LYS A 1 538 ? -2.172 -27.860 -35.762 1.00 76.25 538 LYS A N 1
ATOM 4356 C CA . LYS A 1 538 ? -2.719 -28.915 -34.884 1.00 76.25 538 LYS A CA 1
ATOM 4357 C C . LYS A 1 538 ? -4.231 -28.780 -34.685 1.00 76.25 538 LYS A C 1
ATOM 4359 O O . LYS A 1 538 ? -4.941 -29.777 -34.710 1.00 76.25 538 LYS A O 1
ATOM 4364 N N . LEU A 1 539 ? -4.743 -27.560 -34.546 1.00 71.44 539 LEU A N 1
ATOM 4365 C CA . LEU A 1 539 ? -6.176 -27.301 -34.429 1.00 71.44 539 LEU A CA 1
ATOM 4366 C C . LEU A 1 539 ? -6.907 -27.645 -35.732 1.00 71.44 539 LEU A C 1
ATOM 4368 O O . LEU A 1 539 ? -7.964 -28.263 -35.693 1.00 71.44 539 LEU A O 1
ATOM 4372 N N . ASN A 1 540 ? -6.332 -27.298 -36.885 1.00 72.75 540 ASN A N 1
ATOM 4373 C CA . ASN A 1 540 ? -6.909 -27.624 -38.187 1.00 72.75 540 ASN A CA 1
ATOM 4374 C C . ASN A 1 540 ? -6.931 -29.137 -38.441 1.00 72.75 540 ASN A C 1
ATOM 4376 O O . ASN A 1 540 ? -7.966 -29.658 -38.836 1.00 72.75 540 ASN A O 1
ATOM 4380 N N . THR A 1 541 ? -5.855 -29.858 -38.122 1.00 70.25 541 THR A N 1
ATOM 4381 C CA . THR A 1 541 ? -5.817 -31.332 -38.227 1.00 70.25 541 THR A CA 1
ATOM 4382 C C . THR A 1 541 ? -6.771 -32.019 -37.242 1.00 70.25 541 THR A C 1
ATOM 4384 O O . THR A 1 541 ? -7.442 -32.987 -37.596 1.00 70.25 541 THR A O 1
ATOM 4387 N N . HIS A 1 542 ? -6.923 -31.493 -36.023 1.00 60.12 542 HIS A N 1
ATOM 4388 C CA . HIS A 1 542 ? -7.891 -32.011 -35.054 1.00 60.12 542 HIS A CA 1
ATOM 4389 C C . HIS A 1 542 ? -9.346 -31.687 -35.441 1.00 60.12 542 HIS A C 1
ATOM 4391 O O . HIS A 1 542 ? -10.239 -32.502 -35.209 1.00 60.12 542 HIS A O 1
ATOM 4397 N N . ASN A 1 543 ? -9.592 -30.530 -36.066 1.00 60.16 543 ASN A N 1
ATOM 4398 C CA . ASN A 1 543 ? -10.891 -30.153 -36.627 1.00 60.16 543 ASN A CA 1
ATOM 4399 C C . ASN A 1 543 ? -11.243 -30.956 -37.883 1.00 60.16 543 ASN A C 1
ATOM 4401 O O . ASN A 1 543 ? -12.415 -31.224 -38.131 1.00 60.16 543 ASN A O 1
ATOM 4405 N N . GLU A 1 544 ? -10.253 -31.365 -38.674 1.00 58.53 544 GLU A N 1
ATOM 4406 C CA . GLU A 1 544 ? -10.441 -32.339 -39.748 1.00 58.53 544 GLU A CA 1
ATOM 4407 C C . GLU A 1 544 ? -10.807 -33.710 -39.179 1.00 58.53 544 GLU A C 1
ATOM 4409 O O . GLU A 1 544 ? -11.750 -34.319 -39.671 1.00 58.53 544 GLU A O 1
ATOM 4414 N N . GLY A 1 545 ? -10.167 -34.148 -38.089 1.00 59.09 545 GLY A N 1
ATOM 4415 C CA . GLY A 1 545 ? -10.522 -35.376 -37.372 1.00 59.09 545 GLY A CA 1
ATOM 4416 C C . GLY A 1 545 ? -11.934 -35.357 -36.773 1.00 59.09 545 GLY A C 1
ATOM 4417 O O . GLY A 1 545 ? -12.681 -36.320 -36.935 1.00 59.09 545 GLY A O 1
ATOM 4418 N N . THR A 1 546 ? -12.354 -34.257 -36.138 1.00 57.06 546 THR A N 1
ATOM 4419 C CA . THR A 1 546 ? -13.724 -34.120 -35.608 1.00 57.06 546 THR A CA 1
ATOM 4420 C C . THR A 1 546 ? -14.757 -33.942 -36.714 1.00 57.06 546 THR A C 1
ATOM 4422 O O . THR A 1 546 ? -15.827 -34.533 -36.615 1.00 57.06 546 THR A O 1
ATOM 4425 N N . ARG A 1 547 ? -14.450 -33.225 -37.806 1.00 53.69 547 ARG A N 1
ATOM 4426 C CA . ARG A 1 547 ? -15.307 -33.185 -39.006 1.00 53.69 547 ARG A CA 1
ATOM 4427 C C . ARG A 1 547 ? -15.413 -34.550 -39.676 1.00 53.69 547 ARG A C 1
ATOM 4429 O O . ARG A 1 547 ? -16.496 -34.890 -40.133 1.00 53.69 547 ARG A O 1
ATOM 4436 N N . PHE A 1 548 ? -14.335 -35.330 -39.722 1.00 53.59 548 PHE A N 1
ATOM 4437 C CA . PHE A 1 548 ? -14.316 -36.685 -40.272 1.00 53.59 548 PHE A CA 1
ATOM 4438 C C . PHE A 1 548 ? -15.118 -37.654 -39.398 1.00 53.59 548 PHE A C 1
ATOM 4440 O O . PHE A 1 548 ? -15.938 -38.398 -39.925 1.00 53.59 548 PHE A O 1
ATOM 4447 N N . LEU A 1 549 ? -14.990 -37.570 -38.069 1.00 52.88 549 LEU A N 1
ATOM 4448 C CA . LEU A 1 549 ? -15.839 -38.294 -37.118 1.00 52.88 549 LEU A CA 1
ATOM 4449 C C . LEU A 1 549 ? -17.311 -37.895 -37.253 1.00 52.88 549 LEU A C 1
ATOM 4451 O O . LEU A 1 549 ? -18.160 -38.775 -37.294 1.00 52.88 549 LEU A O 1
ATOM 4455 N N . PHE A 1 550 ? -17.627 -36.605 -37.408 1.00 52.97 550 PHE A N 1
ATOM 4456 C CA . PHE A 1 550 ? -18.999 -36.139 -37.645 1.00 52.97 550 PHE A CA 1
ATOM 4457 C C . PHE A 1 550 ? -19.554 -36.638 -38.988 1.00 52.97 550 PHE A C 1
ATOM 4459 O O . PHE A 1 550 ? -20.728 -36.992 -39.080 1.00 52.97 550 PHE A O 1
ATOM 4466 N N . LYS A 1 551 ? -18.709 -36.716 -40.025 1.00 53.62 551 LYS A N 1
ATOM 4467 C CA . LYS A 1 551 ? -19.048 -37.292 -41.336 1.00 53.62 551 LYS A CA 1
ATOM 4468 C C . LYS A 1 551 ? -19.287 -38.801 -41.250 1.00 53.62 551 LYS A C 1
ATOM 4470 O O . LYS A 1 551 ? -20.253 -39.291 -41.817 1.00 53.62 551 LYS A O 1
ATOM 4475 N N . ILE A 1 552 ? -18.461 -39.533 -40.504 1.00 55.22 552 ILE A N 1
ATOM 4476 C CA . ILE A 1 552 ? -18.648 -40.969 -40.251 1.00 55.22 552 ILE A CA 1
ATOM 4477 C C . ILE A 1 552 ? -19.934 -41.204 -39.455 1.00 55.22 552 ILE A C 1
ATOM 4479 O O . ILE A 1 552 ? -20.735 -42.044 -39.847 1.00 55.22 552 ILE A O 1
ATOM 4483 N N . TYR A 1 553 ? -20.179 -40.421 -38.400 1.00 47.28 553 TYR A N 1
ATOM 4484 C CA . TYR A 1 553 ? -21.381 -40.531 -37.570 1.00 47.28 553 TYR A CA 1
ATOM 4485 C C . TYR A 1 553 ? -22.659 -40.236 -38.367 1.00 47.28 553 TYR A C 1
ATOM 4487 O O . TYR A 1 553 ? -23.649 -40.944 -38.236 1.00 47.28 553 TYR A O 1
ATOM 4495 N N . THR A 1 554 ? -22.632 -39.238 -39.255 1.00 50.75 554 THR A N 1
ATOM 4496 C CA . THR A 1 554 ? -23.764 -38.942 -40.151 1.00 50.75 554 THR A CA 1
ATOM 4497 C C . THR A 1 554 ? -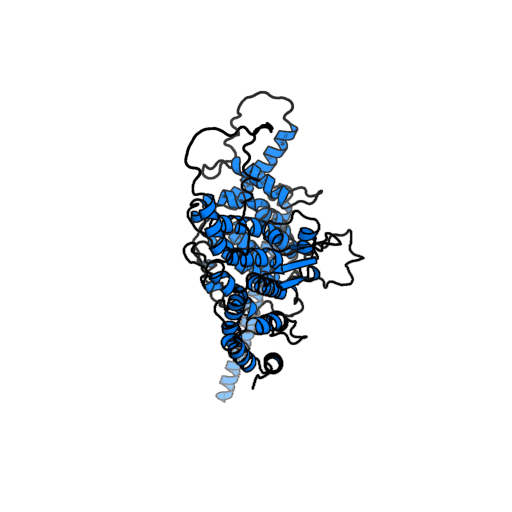23.940 -39.984 -41.254 1.00 50.75 554 THR A C 1
ATOM 4499 O O . THR A 1 554 ? -25.071 -40.248 -41.642 1.00 50.75 554 THR A O 1
ATOM 4502 N N . THR A 1 555 ? -22.870 -40.637 -41.714 1.00 51.91 555 THR A N 1
ATOM 4503 C CA . THR A 1 555 ? -22.969 -41.716 -42.717 1.00 51.91 555 THR A CA 1
ATOM 4504 C C . THR A 1 555 ? -23.466 -43.032 -42.096 1.00 51.91 555 THR A C 1
ATOM 4506 O O . THR A 1 555 ? -24.207 -43.761 -42.742 1.00 51.91 555 THR A O 1
ATOM 4509 N N . LEU A 1 556 ? -23.135 -43.307 -40.827 1.00 48.75 556 LEU A N 1
ATOM 4510 C CA . LEU A 1 556 ? -23.614 -44.467 -40.052 1.00 48.75 556 LEU A CA 1
ATOM 4511 C C . LEU A 1 556 ? -25.068 -44.350 -39.566 1.00 48.75 556 LEU A C 1
ATOM 4513 O O . LEU A 1 556 ? -25.646 -45.356 -39.189 1.00 48.75 556 LEU A O 1
ATOM 4517 N N . ILE A 1 557 ? -25.649 -43.147 -39.543 1.00 49.34 557 ILE A N 1
ATOM 4518 C CA . ILE A 1 557 ? -27.066 -42.926 -39.185 1.00 49.34 557 ILE A CA 1
ATOM 4519 C C . ILE A 1 557 ? -27.991 -43.052 -40.414 1.00 49.34 557 ILE A C 1
ATOM 4521 O O . ILE A 1 557 ? -29.201 -43.198 -40.263 1.00 49.34 557 ILE A O 1
ATOM 4525 N N . TYR A 1 558 ? -27.435 -43.006 -41.630 1.00 44.50 558 TYR A N 1
ATOM 4526 C CA . TYR A 1 558 ? -28.176 -43.082 -42.899 1.00 44.50 558 TYR A CA 1
ATOM 4527 C C . TYR A 1 558 ? -27.999 -44.415 -43.655 1.00 44.50 558 TYR A C 1
ATOM 4529 O O . TYR A 1 558 ? -28.473 -44.543 -44.785 1.00 44.50 558 TYR A O 1
ATOM 4537 N N . HIS A 1 559 ? -27.363 -45.401 -43.024 1.00 41.59 559 HIS A N 1
ATOM 4538 C CA . HIS A 1 559 ? -27.351 -46.813 -43.411 1.00 41.59 559 HIS A CA 1
ATOM 4539 C C . HIS A 1 559 ? -27.931 -47.639 -42.269 1.00 41.59 559 HIS A C 1
ATOM 4541 O O . HIS A 1 559 ? -28.580 -48.663 -42.582 1.00 41.59 559 HIS A O 1
#

Nearest PDB structures (foldseek):
  7rdr-assembly1_A  TM=2.810E-01  e=4.890E-01  unidentified
  8wqf-assembly1_F  TM=2.358E-01  e=4.925E+00  Homo sapiens
  6hc2-assembly1_C  TM=2.024E-01  e=7.554E+00  Homo sapiens

InterPro domains:
  IPR024129 Sphingomyelin phosphodiesterase 4 [PF14724] (13-262)
  IPR024129 Sphingomyelin phosphodiesterase 4 [PF14724] (283-529)
  IPR024129 Sphingomyelin phosphodiesterase 4 [PTHR12988] (11-538)

Solvent-accessible surface area (backbone atoms only — not comparable to full-atom values): 33355 Å² total; per-residue (Å²): 134,86,70,59,62,66,61,53,49,61,55,32,73,72,42,60,71,68,61,21,53,52,49,51,39,47,50,62,73,71,57,80,65,65,68,63,54,61,66,46,45,64,56,51,53,46,38,54,56,30,54,63,92,62,71,17,67,36,44,77,73,43,23,56,91,81,39,49,69,64,32,52,53,50,47,56,37,65,34,84,85,13,55,54,40,50,46,29,55,59,55,54,72,43,85,84,57,62,47,74,44,58,46,88,77,48,56,66,59,56,42,49,34,64,74,77,41,86,61,55,73,80,50,64,78,25,59,35,63,41,89,86,78,74,40,77,55,28,37,47,25,42,54,55,53,46,50,52,47,49,58,37,45,44,65,64,78,55,53,82,66,86,64,54,88,83,66,74,59,18,45,44,53,43,49,52,50,50,48,46,55,54,47,51,46,67,55,68,84,62,78,50,75,77,84,67,84,85,66,76,87,67,82,69,81,76,68,84,81,76,86,84,74,75,74,97,68,80,93,74,92,72,93,73,86,81,91,71,94,76,84,94,81,64,72,74,63,57,55,50,58,36,46,60,65,39,50,64,32,48,49,54,52,49,41,44,46,59,53,69,35,55,58,82,74,89,58,97,81,70,76,67,88,64,64,82,80,63,79,85,77,60,83,38,70,65,49,48,48,52,50,33,52,50,45,41,51,62,33,14,41,57,76,77,46,73,78,44,86,84,46,69,48,37,70,60,53,54,49,49,46,55,55,41,53,58,39,46,44,56,32,48,55,51,44,68,73,68,54,68,99,52,73,70,44,51,54,59,52,53,31,51,56,44,65,78,41,43,64,74,25,53,86,52,72,66,75,55,78,63,47,92,79,58,56,73,72,46,74,75,68,66,79,64,67,80,55,79,86,48,52,62,60,48,23,57,42,36,48,64,61,50,57,46,46,65,60,49,54,64,52,60,72,74,46,66,56,59,42,66,70,46,36,52,48,53,50,54,53,48,58,60,61,66,38,72,66,53,51,63,51,51,51,49,44,52,51,52,48,54,56,60,55,60,49,70,80,58,71,87,73,82,80,97,67,92,63,88,61,85,68,74,52,51,57,97,86,43,68,44,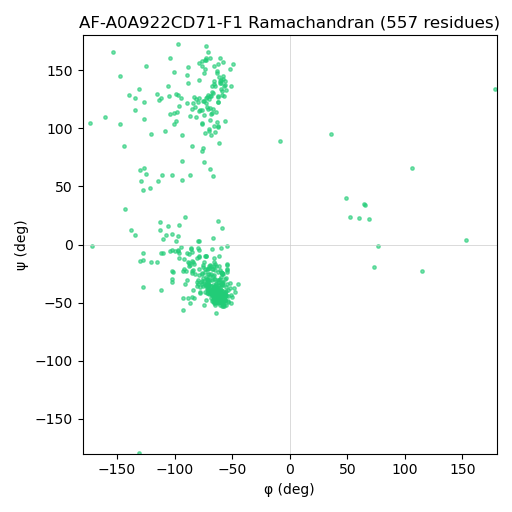69,77,42,36,60,44,27,53,48,29,44,52,69,75,47,70,54,96,84,66,74,87,76,65,79,88,36,79,82,42,46,62,60,53,53,52,48,50,51,50,51,54,52,31,48,56,52,44,53,52,50,50,54,53,48,52,53,52,49,50,54,51,50,48,51,52,52,49,49,51,50,50,54,56,54,64,73,75,108

Sequence (559 aa):
MAHDILSQFYTSLNLPLQEKLIELTRIIDHTGPNKDLQALFPQLISNVFSSPFSSGWGLRTITCDVNKYEYEALISFLEPQGPMFRLCYKLLSDPSLRYNLPLNVLPLDLQMTLERGPCPQFYADILSIDSQTMNVVALALNPFDYYIFHFALHLISNSQNKSSWESWNSVYFALACDYLMHFLPTDPNIPVLPHIPNYTGKVPIAAPLQTANRPLHSPSLLLLPDLTGSSINNQHTSQAQSRNEIWRSETVMQAFIDIWMSVEQIGTSNIEMYKRSCPVNVSSPERVRTVRVLVKHLHSFPVKDITDSTFRSSSLRKYARQKMCARAYYYLKHLVTTWPLDASFRLVMELWLSLIQPWRYVNRGISLSRFPGIENNIEENNTNNLDASYTQFIAENFPSYTCIFQLVIPRFMRLDITAYKNAAMLFRLGKVFSQQHLVPILRNLEQAIIDSGNTLSQSLDSSFYPSSHDHSYTYNGVALHKWVAIAKQAISELNLSANFEYEPVWSDNTRPFIMELIKRIISSKVLAEKNLEELNKKLNTHNEGTRFLFKIYTTLIYH